Protein AF-A0A9U8E3Z4-F1 (afdb_monomer_lite)

Foldseek 3Di:
DVVVVVVVVVVVVVVVVVVVVPPFDPQDPPFGDDVRQAGAQAPPSPDPPARPDDGDQQFDDRRRQFGFLLSPPFKWKAAPVGDIDNDDDFFDFPRQFDWIKIFGPAFAFFFKKKWFFDDPDQFPQVFKDKAFAADPPDVPPNPQGLDDFDWFDQPPTNMTMTGGPPTTRGRMMIMHGDGGITTTGMGTGRFGFLLAQFDKDKPDDDPPPLADRNQQRHPQLVGKHKHFDDPDWIKMKGFGPFFFFFFKKKFKALDPDWAPKWKWFQAPVVSDGDDTFDWDDWDDDPSITITMTGDPDGGGGRMMMITTAPDPVRSMDMTSYMTTGHAADPQAAASRSPHFAAPQADVSHAYNNSQHSHGDPQFDDRRSPDGDPVVVDDDPPPPPVPDPDPPVVVVVVCVVVCVVVVVVVVVVVVVVVVVVVVVVVVVVVVVVVVVVVVVVVVVVVVVVVVPPPDDDDDDDDDDDDDDDDDDDDDDDDDDDDDDDDDDDDDDDDDDDDDDDDD

Secondary structure (DSSP, 8-state):
-HHHHHHHHHHHHHHHHHHHHS----PPTTEESGGG-EE--BSSTTS-SS-SS-BPTTEESTT--EEEGGGSTT-EEE-TT-PEEE--TTB--S--SS-EEEEEEEEEEEEEEEEEEE-SSPP-GGG-EEEEEE-TTS---TT----S-EEEEETTTTEEEEEEEEEEEEEEEEEE-SS--EEEEEEEEEEEETTTT-EEEESS--S-TT--GGGGGSS-TT--EEEE-SSS--EEEEEEEEEEEEEEEEEEES-S--EEEEEEEEETTTTEEEPPPEEEEEEEETTEEEEEEEEEEEEEEEEEEEEEESBTTTTEEEESEEEEEE-PPTTEESTTS-EEPPTTBGGG-B-TTS-BSSBPTTEESTTS-EE-GGGSSS-------------THHHHHHHHHHHHHHHHHHHHHHHHHHHHHHHHHHHHHHHHHHHHHHHHHHHHHHHHTSSSSS--------------------------------PPP-------------

Sequence (502 aa):
MLIACGISVSISLGILLAMDLVAGKDCHPPWYGRKCLQHCNCQNQASCPSCDYSCIPGYFTKDCQYSDVMQENSTTVRGPSGNYESYTQGLIRGMDTSPLEINFNHETFFTWMTLCFETNVPIEYASFSLNVSTSLKLNVDPDTNCGEVSKLFLNESHCVVLRCEPYLLVTKVFVYWQGKIQLRSLNVSGGANMALKQDVRLDVKSKDPNRNPSYVVDQDYGTTATSQHKTRLPVFHVILREAIWIQRIVLVTASKEVHNLSVQVFDDLSKATDADYSYLVATEHDNNFFHSFYVPSRKRSKKIKVTGVNNIKQRSLSFADILIYSDCLFPFYGPTCEDSCSIGCEDMTCYVTGECFSCMSGMTGKLCLEFDPSIDEGNEEEFVPENIPKTPFSDHAARKSESLFAGTDLFFAILFGAVILVILLMLAFYILINIAVARSESSFSRKSQITTSFTSTIKHNSVGSTRVSSGPYSTKRVSLASTVNGPQEGQTREPDKQSKAM

Structure (mmCIF, N/CA/C/O backbone):
data_AF-A0A9U8E3Z4-F1
#
_entry.id   AF-A0A9U8E3Z4-F1
#
loop_
_atom_site.group_PDB
_atom_site.id
_atom_site.type_symbol
_atom_site.label_atom_id
_atom_site.label_alt_id
_atom_site.label_comp_id
_atom_site.label_asym_id
_atom_site.label_entity_id
_atom_site.label_seq_id
_atom_site.pdbx_PDB_ins_code
_atom_site.Cartn_x
_atom_site.Cartn_y
_atom_site.Cartn_z
_atom_site.occupancy
_atom_site.B_iso_or_equiv
_atom_site.auth_seq_id
_atom_site.auth_comp_id
_atom_site.auth_asym_id
_atom_site.auth_atom_id
_atom_site.pdbx_PDB_model_num
ATOM 1 N N . MET A 1 1 ? -23.810 -50.390 -3.039 1.00 48.09 1 MET A N 1
ATOM 2 C CA . MET A 1 1 ? -23.046 -49.689 -4.098 1.00 48.09 1 MET A CA 1
ATOM 3 C C . MET A 1 1 ? -23.158 -48.160 -4.000 1.00 48.09 1 MET A C 1
ATOM 5 O O . MET A 1 1 ? -22.149 -47.503 -4.187 1.00 48.09 1 MET A O 1
ATOM 9 N N . LEU A 1 2 ? -24.304 -47.585 -3.598 1.00 42.59 2 LEU A N 1
ATOM 10 C CA . LEU A 1 2 ? -24.467 -46.131 -3.363 1.00 42.59 2 LEU A CA 1
ATOM 11 C C . LEU A 1 2 ? -23.641 -45.555 -2.187 1.00 42.59 2 LEU A C 1
ATOM 13 O O . LEU A 1 2 ? -23.163 -44.431 -2.275 1.00 42.59 2 LEU A O 1
ATOM 17 N N . ILE A 1 3 ? -23.385 -46.337 -1.133 1.00 46.88 3 ILE A N 1
ATOM 18 C CA . ILE A 1 3 ? -22.598 -45.892 0.040 1.00 46.88 3 ILE A CA 1
ATOM 19 C C . ILE A 1 3 ? -21.098 -45.733 -0.292 1.00 46.88 3 ILE A C 1
ATOM 21 O O . ILE A 1 3 ? -20.426 -44.867 0.257 1.00 46.88 3 ILE A O 1
ATOM 25 N N . ALA A 1 4 ? -20.577 -46.501 -1.255 1.00 44.38 4 ALA A N 1
ATOM 26 C CA . ALA A 1 4 ? -19.175 -46.408 -1.672 1.00 44.38 4 ALA A CA 1
ATOM 27 C C . ALA A 1 4 ? -18.883 -45.153 -2.523 1.00 44.38 4 ALA A C 1
ATOM 29 O O . ALA A 1 4 ? -17.766 -44.642 -2.490 1.00 44.38 4 ALA A O 1
ATOM 30 N N . CYS A 1 5 ? -19.883 -44.616 -3.236 1.00 48.19 5 CYS A N 1
ATOM 31 C CA . CYS A 1 5 ? -19.737 -43.368 -3.996 1.00 48.19 5 CYS A CA 1
ATOM 32 C C . CYS A 1 5 ? -19.697 -42.130 -3.087 1.00 48.19 5 CYS A C 1
ATOM 34 O O . CYS A 1 5 ? -18.917 -41.220 -3.352 1.00 48.19 5 CYS A O 1
ATOM 36 N N . GLY A 1 6 ? -20.483 -42.109 -2.003 1.00 45.38 6 GLY A N 1
ATOM 37 C CA . GLY A 1 6 ? -20.506 -40.980 -1.064 1.00 45.38 6 GLY A CA 1
ATOM 38 C C . GLY A 1 6 ? -19.181 -40.790 -0.320 1.00 45.38 6 GLY A C 1
ATOM 39 O O . GLY A 1 6 ? -18.693 -39.672 -0.200 1.00 45.38 6 GLY A O 1
ATOM 40 N N . ILE A 1 7 ? -18.543 -41.889 0.096 1.00 53.19 7 ILE A N 1
ATOM 41 C CA . ILE A 1 7 ? -17.267 -41.846 0.829 1.00 53.19 7 ILE A CA 1
ATOM 42 C C . ILE A 1 7 ? -16.120 -41.358 -0.074 1.00 53.19 7 ILE A C 1
ATOM 44 O O . ILE A 1 7 ? -15.258 -40.606 0.376 1.00 53.19 7 ILE A O 1
ATOM 48 N N . SER A 1 8 ? -16.126 -41.716 -1.363 1.00 51.44 8 SER A N 1
ATOM 49 C CA . SER A 1 8 ? -15.086 -41.269 -2.299 1.00 51.44 8 SER A CA 1
ATOM 50 C C . SER A 1 8 ? -15.133 -39.761 -2.558 1.00 51.44 8 SER A C 1
ATOM 52 O O . SER A 1 8 ? -14.077 -39.147 -2.672 1.00 51.44 8 SER A O 1
ATOM 54 N N . VAL A 1 9 ? -16.324 -39.155 -2.637 1.00 56.00 9 VAL A N 1
ATOM 55 C CA . VAL A 1 9 ? -16.459 -37.711 -2.904 1.00 56.00 9 VAL A CA 1
ATOM 56 C C . VAL A 1 9 ? -16.004 -36.888 -1.697 1.00 56.00 9 VAL A C 1
ATOM 58 O O . VAL A 1 9 ? -15.259 -35.924 -1.868 1.00 56.00 9 VAL A O 1
ATOM 61 N N . SER A 1 10 ? -16.357 -37.306 -0.477 1.00 56.22 10 SER A N 1
ATOM 62 C CA . SER A 1 10 ? -15.938 -36.611 0.747 1.00 56.22 10 SER A CA 1
ATOM 63 C C . SER A 1 10 ? -14.425 -36.682 0.982 1.00 56.22 10 SER A C 1
ATOM 65 O O . SER A 1 10 ? -13.825 -35.695 1.399 1.00 56.22 10 SER A O 1
ATOM 67 N N . ILE A 1 11 ? -13.781 -37.812 0.661 1.00 61.28 11 ILE A N 1
ATOM 68 C CA . ILE A 1 11 ? -12.319 -37.951 0.780 1.00 61.28 11 ILE A CA 1
ATOM 69 C C . ILE A 1 11 ? -11.602 -37.098 -0.275 1.00 61.28 11 ILE A C 1
ATOM 71 O O . ILE A 1 11 ? -10.614 -36.440 0.044 1.00 61.28 11 ILE A O 1
ATOM 75 N N . SER A 1 12 ? -12.098 -37.045 -1.517 1.00 55.25 12 SER A N 1
ATOM 76 C CA . SER A 1 12 ? -11.506 -36.189 -2.553 1.00 55.25 12 SER A CA 1
ATOM 77 C C . SER A 1 12 ? -11.641 -34.698 -2.231 1.00 55.25 12 SER A C 1
ATOM 79 O O . SER A 1 12 ? -10.687 -33.955 -2.445 1.00 55.25 12 SER A O 1
ATOM 81 N N . LEU A 1 13 ? -12.776 -34.268 -1.666 1.00 55.69 13 LEU A N 1
ATOM 82 C CA . LEU A 1 13 ? -12.984 -32.881 -1.239 1.00 55.69 13 LEU A CA 1
ATOM 83 C C . LEU A 1 13 ? -12.097 -32.517 -0.036 1.00 55.69 13 LEU A C 1
ATOM 85 O O . LEU A 1 13 ? -11.491 -31.450 -0.027 1.00 55.69 13 LEU A O 1
ATOM 89 N N . GLY A 1 14 ? -11.944 -33.432 0.928 1.00 55.78 14 GLY A N 1
ATOM 90 C CA . GLY A 1 14 ? -11.030 -33.260 2.060 1.00 55.78 14 GLY A CA 1
ATOM 91 C C . GLY A 1 14 ? -9.558 -33.168 1.642 1.00 55.78 14 GLY A C 1
ATOM 92 O O . GLY A 1 14 ? -8.824 -32.345 2.178 1.00 55.78 14 GLY A O 1
ATOM 93 N N . ILE A 1 15 ? -9.125 -33.950 0.644 1.00 55.22 15 ILE A N 1
ATOM 94 C CA . ILE A 1 15 ? -7.755 -33.882 0.106 1.00 55.22 15 ILE A CA 1
ATOM 95 C C . ILE A 1 15 ? -7.531 -32.585 -0.689 1.00 55.22 15 ILE A C 1
ATOM 97 O O . ILE A 1 15 ? -6.462 -31.992 -0.574 1.00 55.22 15 ILE A O 1
ATOM 101 N N . LEU A 1 16 ? -8.523 -32.109 -1.449 1.00 52.81 16 LEU A N 1
ATOM 102 C CA . LEU A 1 16 ? -8.440 -30.827 -2.163 1.00 52.81 16 LEU A CA 1
ATOM 103 C C . LEU A 1 16 ? -8.345 -29.634 -1.200 1.00 52.81 16 LEU A C 1
ATOM 105 O O . LEU A 1 16 ? -7.480 -28.782 -1.385 1.00 52.81 16 LEU A O 1
ATOM 109 N N . LEU A 1 17 ? -9.151 -29.617 -0.134 1.00 53.47 17 LEU A N 1
ATOM 110 C CA . LEU A 1 17 ? -9.084 -28.578 0.901 1.00 53.47 17 LEU A CA 1
ATOM 111 C C . LEU A 1 17 ? -7.776 -28.648 1.709 1.00 53.47 17 LEU A C 1
ATOM 113 O O . LEU A 1 17 ? -7.196 -27.616 2.041 1.00 53.47 17 LEU A O 1
ATOM 117 N N . ALA A 1 18 ? -7.259 -29.853 1.970 1.00 52.34 18 ALA A N 1
ATOM 118 C CA . ALA A 1 18 ? -5.977 -30.027 2.651 1.00 52.34 18 ALA A CA 1
ATOM 119 C C . ALA A 1 18 ? -4.773 -29.610 1.784 1.00 52.34 18 ALA A C 1
ATOM 121 O O . ALA A 1 18 ? -3.769 -29.145 2.320 1.00 52.34 18 ALA A O 1
ATOM 122 N N . MET A 1 19 ? -4.845 -29.738 0.454 1.00 51.19 19 MET A N 1
ATOM 123 C CA . MET A 1 19 ? -3.744 -29.343 -0.436 1.00 51.19 19 MET A CA 1
ATOM 124 C C . MET A 1 19 ? -3.587 -27.822 -0.576 1.00 51.19 19 MET A C 1
ATOM 126 O O . MET A 1 19 ? -2.456 -27.365 -0.744 1.00 51.19 19 MET A O 1
ATOM 130 N N . ASP A 1 20 ? -4.660 -27.038 -0.443 1.00 50.72 20 ASP A N 1
ATOM 131 C CA . ASP A 1 20 ? -4.555 -25.571 -0.407 1.00 50.72 20 ASP A CA 1
ATOM 132 C C . ASP A 1 20 ? -4.041 -25.048 0.947 1.00 50.72 20 ASP A C 1
ATOM 134 O O . ASP A 1 20 ? -3.311 -24.056 0.979 1.00 50.72 20 ASP A O 1
ATOM 138 N N . LEU A 1 21 ? -4.322 -25.749 2.054 1.00 50.09 21 LEU A N 1
ATOM 139 C CA . LEU A 1 21 ? -3.806 -25.390 3.384 1.00 50.09 21 LEU A CA 1
ATOM 140 C C . LEU A 1 21 ? -2.327 -25.760 3.602 1.00 50.09 21 LEU A C 1
ATOM 142 O O . LEU A 1 21 ? -1.647 -25.115 4.396 1.00 50.09 21 LEU A O 1
ATOM 146 N N . VAL A 1 22 ? -1.803 -26.770 2.897 1.00 45.50 22 VAL A N 1
ATOM 147 C CA . VAL A 1 22 ? -0.429 -27.283 3.096 1.00 45.50 22 VAL A CA 1
ATOM 148 C C . VAL A 1 22 ? 0.602 -26.638 2.147 1.00 45.50 22 VAL A C 1
ATOM 150 O O . VAL A 1 22 ? 1.801 -26.880 2.259 1.00 45.50 22 VAL A O 1
ATOM 153 N N . ALA A 1 23 ? 0.196 -25.739 1.245 1.00 45.94 23 ALA A N 1
ATOM 154 C CA . ALA A 1 23 ? 1.106 -25.095 0.289 1.00 45.94 23 ALA A CA 1
ATOM 155 C C . ALA A 1 23 ? 1.776 -23.801 0.802 1.00 45.94 23 ALA A C 1
ATOM 157 O O . ALA A 1 23 ? 2.109 -22.909 0.012 1.00 45.94 23 ALA A O 1
ATOM 158 N N . GLY A 1 24 ? 2.035 -23.703 2.107 1.00 52.56 24 GLY A N 1
ATOM 159 C CA . GLY A 1 24 ? 3.038 -22.784 2.642 1.00 52.56 24 GLY A CA 1
ATOM 160 C C . GLY A 1 24 ? 4.431 -23.282 2.262 1.00 52.56 24 GLY A C 1
ATOM 161 O O . GLY A 1 24 ? 5.097 -23.918 3.067 1.00 52.56 24 GLY A O 1
ATOM 162 N N . LYS A 1 25 ? 4.861 -23.061 1.012 1.00 57.81 25 LYS A N 1
ATOM 163 C CA . LYS A 1 25 ? 6.276 -23.235 0.645 1.00 57.81 25 LYS A CA 1
ATOM 164 C C . LYS A 1 25 ? 7.124 -22.434 1.630 1.00 57.81 25 LYS A C 1
ATOM 166 O O . LYS A 1 25 ? 6.788 -21.276 1.865 1.00 57.81 25 LYS A O 1
ATOM 171 N N . ASP A 1 26 ? 8.211 -23.026 2.125 1.00 82.19 26 ASP A N 1
ATOM 172 C CA . ASP A 1 26 ? 9.231 -22.341 2.923 1.00 82.19 26 ASP A CA 1
ATOM 173 C C . ASP A 1 26 ? 9.707 -21.092 2.169 1.00 82.19 26 ASP A C 1
ATOM 175 O O . ASP A 1 26 ? 10.534 -21.156 1.252 1.00 82.19 26 ASP A O 1
ATOM 179 N N . CYS A 1 27 ? 9.122 -19.944 2.494 1.00 87.19 27 CYS A N 1
ATOM 180 C CA . CYS A 1 27 ? 9.584 -18.671 1.988 1.00 87.19 27 CYS A CA 1
ATOM 181 C C . CYS A 1 27 ? 10.927 -18.388 2.653 1.00 87.19 27 CYS A C 1
ATOM 183 O O . CYS A 1 27 ? 11.075 -18.530 3.865 1.00 87.19 27 CYS A O 1
ATOM 185 N N . HIS A 1 28 ? 11.929 -18.023 1.857 1.00 88.19 28 HIS A N 1
ATOM 186 C CA . HIS A 1 28 ? 13.199 -17.607 2.432 1.00 88.19 28 HIS A CA 1
ATOM 187 C C . HIS A 1 28 ? 12.968 -16.307 3.214 1.00 88.19 28 HIS A C 1
ATOM 189 O O . HIS A 1 28 ? 12.409 -15.382 2.624 1.00 88.19 28 HIS A O 1
ATOM 195 N N . PRO A 1 29 ? 13.371 -16.195 4.492 1.00 86.56 29 PRO A N 1
ATOM 196 C CA . PRO A 1 29 ? 13.314 -14.922 5.202 1.00 86.56 29 PRO A CA 1
ATOM 197 C C . PRO A 1 29 ? 14.005 -13.817 4.386 1.00 86.56 29 PRO A C 1
ATOM 199 O O . PRO A 1 29 ? 15.000 -14.102 3.714 1.00 86.56 29 PRO A O 1
ATOM 202 N N . PRO A 1 30 ? 13.494 -12.576 4.385 1.00 89.75 30 PRO A N 1
ATOM 203 C CA . PRO A 1 30 ? 12.369 -12.038 5.171 1.00 89.75 30 PRO A CA 1
ATOM 204 C C . PRO A 1 30 ? 10.964 -12.259 4.558 1.00 89.75 30 PRO A C 1
ATOM 206 O O . PRO A 1 30 ? 10.001 -11.605 4.955 1.00 89.75 30 PRO A O 1
ATOM 209 N N . TRP A 1 31 ? 10.813 -13.141 3.571 1.00 90.19 31 TRP A N 1
ATOM 210 C CA . TRP A 1 31 ? 9.547 -13.349 2.862 1.00 90.19 31 TRP A CA 1
ATOM 211 C C . TRP A 1 31 ? 8.617 -14.309 3.599 1.00 90.19 31 TRP A C 1
ATOM 213 O O . TRP A 1 31 ? 9.073 -15.288 4.186 1.00 90.19 31 TRP A O 1
ATOM 223 N N . TYR A 1 32 ? 7.307 -14.083 3.506 1.00 89.12 32 TYR A N 1
ATOM 224 C CA . TYR A 1 32 ? 6.302 -14.989 4.065 1.00 89.12 32 TYR A CA 1
ATOM 225 C C . TYR A 1 32 ? 4.956 -14.893 3.328 1.00 89.12 32 TYR A C 1
ATOM 227 O O . TYR A 1 32 ? 4.822 -14.214 2.303 1.00 89.12 32 TYR A O 1
ATOM 235 N N . GLY A 1 33 ? 3.963 -15.633 3.825 1.00 84.88 33 GLY A N 1
ATOM 236 C CA . GLY A 1 33 ? 2.603 -15.618 3.299 1.00 84.88 33 GLY A CA 1
ATOM 237 C C . GLY A 1 33 ? 2.403 -16.460 2.042 1.00 84.88 33 GLY A C 1
ATOM 238 O O . GLY A 1 33 ? 3.307 -17.132 1.532 1.00 84.88 33 GLY A O 1
ATOM 239 N N . ARG A 1 34 ? 1.179 -16.423 1.510 1.00 82.50 34 ARG A N 1
ATOM 240 C CA . ARG A 1 34 ? 0.797 -17.206 0.330 1.00 82.50 34 ARG A CA 1
ATOM 241 C C . ARG A 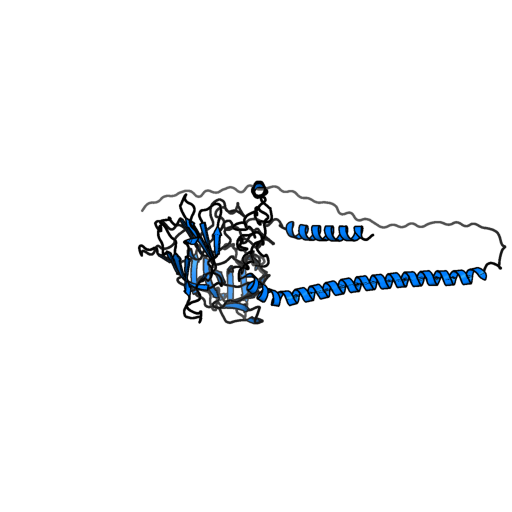1 34 ? 1.666 -16.809 -0.864 1.00 82.50 34 ARG A C 1
ATOM 243 O O . ARG A 1 34 ? 1.668 -15.661 -1.303 1.00 82.50 34 ARG A O 1
ATOM 250 N N . LYS A 1 35 ? 2.396 -17.784 -1.417 1.00 86.75 35 LYS A N 1
ATOM 251 C CA . LYS A 1 35 ? 3.307 -17.603 -2.565 1.00 86.75 35 LYS A CA 1
ATOM 252 C C . LYS A 1 35 ? 4.429 -16.566 -2.313 1.00 86.75 35 LYS A C 1
ATOM 254 O O . LYS A 1 35 ? 4.940 -16.022 -3.292 1.00 86.75 35 LYS A O 1
ATOM 259 N N . CYS A 1 36 ? 4.808 -16.325 -1.053 1.00 89.31 36 CYS A N 1
ATOM 260 C CA . CYS A 1 36 ? 5.884 -15.409 -0.645 1.00 89.31 36 CYS A CA 1
ATOM 261 C C . CYS A 1 36 ? 5.694 -13.962 -1.131 1.00 89.31 36 CYS A C 1
ATOM 263 O O . CYS A 1 36 ? 6.647 -13.317 -1.564 1.00 89.31 36 CYS A O 1
ATOM 265 N N . LEU A 1 37 ? 4.445 -13.487 -1.127 1.00 90.69 37 LEU A N 1
ATOM 266 C CA . LEU A 1 37 ? 4.063 -12.147 -1.588 1.00 90.69 37 LEU A CA 1
ATOM 267 C C . LEU A 1 37 ? 4.064 -11.092 -0.468 1.00 90.69 37 LEU A C 1
ATOM 269 O O . LEU A 1 37 ? 3.639 -9.968 -0.705 1.00 90.69 37 LEU A O 1
ATOM 273 N N . GLN A 1 38 ? 4.499 -11.447 0.742 1.00 90.69 38 GLN A N 1
ATOM 274 C CA . GLN A 1 38 ? 4.609 -10.534 1.881 1.00 90.69 38 GLN A CA 1
ATOM 275 C C . GLN A 1 38 ? 6.070 -10.426 2.317 1.00 90.69 38 GLN A C 1
ATOM 277 O O . GLN A 1 38 ? 6.825 -11.400 2.218 1.00 90.69 38 GLN A O 1
ATOM 282 N N . HIS A 1 39 ? 6.461 -9.243 2.789 1.00 90.94 39 HIS A N 1
ATOM 283 C CA . HIS A 1 39 ? 7.840 -8.920 3.152 1.00 90.94 39 HIS A CA 1
ATOM 284 C C . HIS A 1 39 ? 7.920 -8.414 4.589 1.00 90.94 39 HIS A C 1
ATOM 286 O O . HIS A 1 39 ? 7.236 -7.462 4.951 1.00 90.94 39 HIS A O 1
ATOM 292 N N . CYS A 1 40 ? 8.752 -9.034 5.419 1.00 89.94 40 CYS A N 1
ATOM 293 C CA . CYS A 1 40 ? 8.898 -8.668 6.822 1.00 89.94 40 CYS A CA 1
ATOM 294 C C . CYS A 1 40 ? 9.559 -7.290 6.989 1.00 89.94 40 CYS A C 1
ATOM 296 O O . CYS A 1 40 ? 10.746 -7.133 6.710 1.00 89.94 40 CYS A O 1
ATOM 298 N N . ASN A 1 41 ? 8.815 -6.308 7.508 1.00 91.75 41 ASN A N 1
ATOM 299 C CA . ASN A 1 41 ? 9.327 -4.962 7.800 1.00 91.75 41 ASN A CA 1
ATOM 300 C C . ASN A 1 41 ? 9.463 -4.710 9.315 1.00 91.75 41 ASN A C 1
ATOM 302 O O . ASN A 1 41 ? 9.277 -3.586 9.784 1.00 91.75 41 ASN A O 1
ATOM 306 N N . CYS A 1 42 ? 9.761 -5.750 10.101 1.00 90.88 42 CYS A N 1
ATOM 307 C CA . CYS A 1 42 ? 10.121 -5.585 11.510 1.00 90.88 42 CYS A CA 1
ATOM 308 C C . CYS A 1 42 ? 11.529 -4.976 11.634 1.00 90.88 42 CYS A C 1
ATOM 310 O O . CYS A 1 42 ? 12.402 -5.258 10.812 1.00 90.88 42 CYS A O 1
ATOM 312 N N . GLN A 1 43 ? 11.803 -4.237 12.714 1.00 88.81 43 GLN A N 1
ATOM 313 C CA . GLN A 1 43 ? 13.169 -3.770 13.013 1.00 88.81 43 GLN A CA 1
ATOM 314 C C . GLN A 1 43 ? 14.161 -4.928 13.202 1.00 88.81 43 GLN A C 1
ATOM 316 O O . GLN A 1 43 ? 15.320 -4.830 12.807 1.00 88.81 43 GLN A O 1
ATOM 321 N N . ASN A 1 44 ? 13.697 -6.042 13.774 1.00 81.19 44 ASN A N 1
ATOM 322 C CA . ASN A 1 44 ? 14.444 -7.288 13.877 1.00 81.19 44 ASN A CA 1
ATOM 323 C C . ASN A 1 44 ? 13.841 -8.293 12.885 1.00 81.19 44 ASN A C 1
ATOM 325 O O . ASN A 1 44 ? 12.902 -9.007 13.221 1.00 81.19 44 ASN A O 1
ATOM 329 N N . GLN A 1 45 ? 14.343 -8.315 11.645 1.00 71.31 45 GLN A N 1
ATOM 330 C CA . GLN A 1 45 ? 13.807 -9.098 10.511 1.00 71.31 45 GLN A CA 1
ATOM 331 C C . GLN A 1 45 ? 13.708 -10.626 10.746 1.00 71.31 45 GLN A C 1
ATOM 333 O O . GLN A 1 45 ? 13.261 -11.360 9.868 1.00 71.31 45 GLN A O 1
ATOM 338 N N . ALA A 1 46 ? 14.127 -11.122 11.913 1.00 72.12 46 ALA A N 1
ATOM 339 C CA . ALA A 1 46 ? 14.060 -12.526 12.299 1.00 72.12 46 ALA A CA 1
ATOM 340 C C . ALA A 1 46 ? 12.671 -12.996 12.785 1.00 72.12 46 ALA A C 1
ATOM 342 O O . ALA A 1 46 ? 12.439 -14.202 12.816 1.00 72.12 46 ALA A O 1
ATOM 343 N N . SER A 1 47 ? 11.758 -12.094 13.172 1.00 64.50 47 SER A N 1
ATOM 344 C CA . SER A 1 47 ? 10.490 -12.451 13.835 1.00 64.50 47 SER A CA 1
ATOM 345 C C . SER A 1 47 ? 9.255 -12.048 13.018 1.00 64.50 47 SER A C 1
ATOM 347 O O . SER A 1 47 ? 8.545 -11.118 13.379 1.00 64.50 47 SER A O 1
ATOM 349 N N . CYS A 1 48 ? 8.989 -12.741 11.909 1.00 74.38 48 CYS A N 1
ATOM 350 C CA . CYS A 1 48 ? 7.706 -12.663 11.199 1.00 74.38 48 CYS A CA 1
ATOM 351 C C . CYS A 1 48 ? 6.972 -14.016 11.265 1.00 74.38 48 CYS A C 1
ATOM 353 O O . CYS A 1 48 ? 7.639 -15.053 11.267 1.00 74.38 48 CYS A O 1
ATOM 355 N N . PRO A 1 49 ? 5.621 -14.051 11.315 1.00 68.31 49 PRO A N 1
ATOM 356 C CA . PRO A 1 49 ? 4.685 -12.958 11.012 1.00 68.31 49 PRO A CA 1
ATOM 357 C C . PRO A 1 49 ? 4.485 -11.913 12.122 1.00 68.31 49 PRO A C 1
ATOM 359 O O . PRO A 1 49 ? 4.198 -10.778 11.794 1.00 68.31 49 PRO A O 1
ATOM 362 N N . SER A 1 50 ? 4.701 -12.229 13.402 1.00 77.31 50 SER A N 1
ATOM 363 C CA . SER A 1 50 ? 4.458 -11.277 14.502 1.00 77.31 50 SER A CA 1
ATOM 364 C C . SER A 1 50 ? 5.726 -10.518 14.898 1.00 77.31 50 SER A C 1
ATOM 366 O O . SER A 1 50 ? 6.642 -11.115 15.460 1.00 77.31 50 SER A O 1
ATOM 368 N N . CYS A 1 51 ? 5.770 -9.208 14.650 1.00 80.44 51 CYS A N 1
ATOM 369 C CA . CYS A 1 51 ? 6.893 -8.364 15.049 1.00 80.44 51 CYS A CA 1
ATOM 370 C C . CYS A 1 51 ? 6.850 -8.046 16.554 1.00 80.44 51 CYS A C 1
ATOM 372 O O . CYS A 1 51 ? 6.162 -7.118 16.974 1.00 80.44 51 CYS A O 1
ATOM 374 N N . ASP A 1 52 ? 7.648 -8.751 17.360 1.00 73.00 52 ASP A N 1
ATOM 375 C CA . ASP A 1 52 ? 7.686 -8.568 18.825 1.00 73.00 52 ASP A CA 1
ATOM 376 C C . ASP A 1 52 ? 8.168 -7.170 19.280 1.00 73.00 52 ASP A C 1
ATOM 378 O O . ASP A 1 52 ? 7.853 -6.735 20.387 1.00 73.00 52 ASP A O 1
ATOM 382 N N . TYR A 1 53 ? 8.942 -6.452 18.451 1.00 63.69 53 TYR A N 1
ATOM 383 C CA . TYR A 1 53 ? 9.738 -5.297 18.907 1.00 63.69 53 TYR A CA 1
ATOM 384 C C . TYR A 1 53 ? 9.468 -3.949 18.222 1.00 63.69 53 TYR A C 1
ATOM 386 O O . TYR A 1 53 ? 10.013 -2.960 18.706 1.00 63.69 53 TYR A O 1
ATOM 394 N N . SER A 1 54 ? 8.632 -3.886 17.172 1.00 86.12 54 SER A N 1
ATOM 395 C CA . SER A 1 54 ? 8.229 -2.712 16.347 1.00 86.12 54 SER A CA 1
ATOM 396 C C . SER A 1 54 ? 8.591 -2.821 14.858 1.00 86.12 54 SER A C 1
ATOM 398 O O . SER A 1 54 ? 9.487 -3.568 14.449 1.00 86.12 54 SER A O 1
ATOM 400 N N . CYS A 1 55 ? 7.866 -2.055 14.042 1.00 89.62 55 CYS A N 1
ATOM 401 C CA . CYS A 1 55 ? 8.102 -1.907 12.611 1.00 89.62 55 CYS A CA 1
ATOM 402 C C . CYS A 1 55 ? 9.257 -0.951 12.311 1.00 89.62 55 CYS A C 1
ATOM 404 O O . CYS A 1 55 ? 9.552 -0.034 13.087 1.00 89.62 55 CYS A O 1
ATOM 406 N N . ILE A 1 56 ? 9.899 -1.139 11.156 1.00 90.81 56 ILE A N 1
ATOM 407 C CA . ILE A 1 56 ? 10.768 -0.102 10.598 1.00 90.81 56 ILE A CA 1
ATOM 408 C C . ILE A 1 56 ? 9.938 1.173 10.343 1.00 90.81 56 ILE A C 1
ATOM 410 O O . ILE A 1 56 ? 8.740 1.071 10.048 1.00 90.81 56 ILE A O 1
ATOM 414 N N . PRO A 1 57 ? 10.538 2.372 10.452 1.00 88.94 57 PRO A N 1
ATOM 415 C CA . PRO A 1 57 ? 9.833 3.622 10.188 1.00 88.94 57 PRO A CA 1
ATOM 416 C C . PRO A 1 57 ? 9.111 3.606 8.834 1.00 88.94 57 PRO A C 1
ATOM 418 O O . PRO A 1 57 ? 9.665 3.168 7.829 1.00 88.94 57 PRO A O 1
ATOM 421 N N . GLY A 1 58 ? 7.865 4.080 8.821 1.00 88.94 58 GLY A N 1
ATOM 422 C CA . GLY A 1 58 ? 7.020 4.098 7.624 1.00 88.94 58 GLY A CA 1
ATOM 423 C C . GLY A 1 58 ? 6.150 2.860 7.430 1.00 88.94 58 GLY A C 1
ATOM 424 O O . GLY A 1 58 ? 5.395 2.831 6.463 1.00 88.94 58 GLY A O 1
ATOM 425 N N . TYR A 1 59 ? 6.212 1.876 8.333 1.00 91.81 59 TYR A N 1
ATOM 426 C CA . TYR A 1 59 ? 5.326 0.713 8.334 1.00 91.81 59 TYR A CA 1
ATOM 427 C C . TYR A 1 59 ? 4.656 0.520 9.694 1.00 91.81 59 TYR A C 1
ATOM 429 O O . TYR A 1 59 ? 5.200 0.912 10.727 1.00 91.81 59 TYR A O 1
ATOM 437 N N . PHE A 1 60 ? 3.479 -0.102 9.703 1.00 90.75 60 PHE A N 1
ATOM 438 C CA . PHE A 1 60 ? 2.746 -0.425 10.929 1.00 9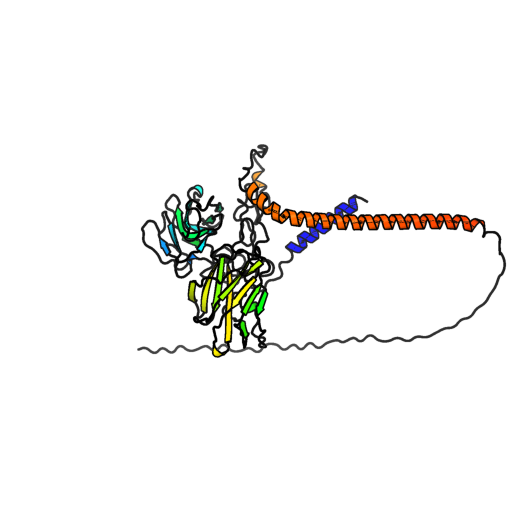0.75 60 PHE A CA 1
ATOM 439 C C . PHE A 1 60 ? 1.918 -1.709 10.774 1.00 90.75 60 PHE A C 1
ATOM 441 O O . PHE A 1 60 ? 1.916 -2.315 9.699 1.00 90.75 60 PHE A O 1
ATOM 448 N N . THR A 1 61 ? 1.205 -2.091 11.846 1.00 85.19 61 THR A N 1
ATOM 449 C CA . THR A 1 61 ? 0.521 -3.382 12.117 1.00 85.19 61 THR A CA 1
ATOM 450 C C . THR A 1 61 ? 1.413 -4.467 12.716 1.00 85.19 61 THR A C 1
ATOM 452 O O . THR A 1 61 ? 2.634 -4.350 12.694 1.00 85.19 61 THR A O 1
ATOM 455 N N . LYS A 1 62 ? 0.785 -5.529 13.244 1.00 82.88 62 LYS A N 1
ATOM 456 C CA . LYS A 1 62 ? 1.441 -6.708 13.840 1.00 82.88 62 LYS A CA 1
ATOM 457 C C . LYS A 1 62 ? 2.523 -7.309 12.937 1.00 82.88 62 LYS A C 1
ATOM 459 O O . LYS A 1 62 ? 3.574 -7.700 13.436 1.00 82.88 62 LYS A O 1
ATOM 464 N N . ASP A 1 63 ? 2.289 -7.287 11.624 1.00 84.94 63 ASP A N 1
ATOM 465 C CA . ASP A 1 63 ? 3.187 -7.883 10.633 1.00 84.94 63 ASP A CA 1
ATOM 466 C C . ASP A 1 63 ? 3.928 -6.829 9.776 1.00 84.94 63 ASP A C 1
ATOM 468 O O . ASP A 1 63 ? 4.596 -7.164 8.795 1.00 84.94 63 ASP A O 1
ATOM 472 N N . CYS A 1 64 ? 3.792 -5.536 10.098 1.00 90.50 64 CYS A N 1
ATOM 473 C CA . CYS A 1 64 ? 4.442 -4.413 9.406 1.00 90.50 64 CYS A CA 1
ATOM 474 C C . CYS A 1 64 ? 4.231 -4.375 7.876 1.00 90.50 64 CYS A C 1
ATOM 476 O O . CYS A 1 64 ? 5.143 -4.046 7.117 1.00 90.50 64 CYS A O 1
ATOM 478 N N . GLN A 1 65 ? 3.042 -4.742 7.387 1.00 91.12 65 GLN A N 1
ATOM 479 C CA . GLN A 1 65 ? 2.766 -4.796 5.938 1.00 91.12 65 GLN A CA 1
ATOM 480 C C . GLN A 1 65 ? 2.243 -3.493 5.342 1.00 91.12 65 GLN A C 1
ATOM 482 O O . GLN A 1 65 ? 2.363 -3.284 4.134 1.00 91.12 65 GLN A O 1
ATOM 487 N N . TYR A 1 66 ? 1.652 -2.633 6.165 1.00 92.62 66 TYR A N 1
ATOM 488 C CA . TYR A 1 66 ? 1.008 -1.415 5.696 1.00 92.62 66 TYR A CA 1
ATOM 489 C C . TYR A 1 66 ? 1.965 -0.246 5.808 1.00 92.62 66 TYR A C 1
ATOM 491 O O . TYR A 1 66 ? 2.588 -0.058 6.853 1.00 92.62 66 TYR A O 1
ATOM 499 N N . SER A 1 67 ? 2.059 0.534 4.735 1.00 94.12 67 SER A N 1
ATOM 500 C CA . SER A 1 67 ? 2.765 1.808 4.759 1.00 94.12 67 SER A CA 1
ATOM 501 C C . SER A 1 67 ? 1.988 2.804 5.616 1.00 94.12 67 SER A C 1
ATOM 503 O O . SER A 1 67 ? 0.765 2.867 5.531 1.00 94.12 67 SER A O 1
ATOM 505 N N . ASP A 1 68 ? 2.693 3.571 6.440 1.00 93.81 68 ASP A N 1
ATOM 506 C CA . ASP A 1 68 ? 2.122 4.610 7.291 1.00 93.81 68 ASP A CA 1
ATOM 507 C C . ASP A 1 68 ? 2.286 5.992 6.649 1.00 93.81 68 ASP A C 1
ATOM 509 O O . ASP A 1 68 ? 3.387 6.551 6.628 1.00 93.81 68 ASP A O 1
ATOM 513 N N . VAL A 1 69 ? 1.181 6.574 6.174 1.00 92.06 69 VAL A N 1
ATOM 514 C CA . VAL A 1 69 ? 1.180 7.905 5.532 1.00 92.06 69 VAL A CA 1
ATOM 515 C C . VAL A 1 69 ? 1.562 9.014 6.516 1.00 92.06 69 VAL A C 1
ATOM 517 O O . VAL A 1 69 ? 1.979 10.104 6.119 1.00 92.06 69 VAL A O 1
ATOM 520 N N . MET A 1 70 ? 1.476 8.750 7.822 1.00 90.81 70 MET A N 1
ATOM 521 C CA . MET A 1 70 ? 1.900 9.711 8.836 1.00 90.81 70 MET A CA 1
ATOM 522 C C . MET A 1 70 ? 3.407 9.982 8.800 1.00 90.81 70 MET A C 1
ATOM 524 O O . MET A 1 70 ? 3.828 11.080 9.150 1.00 90.81 70 MET A O 1
ATOM 528 N N . GLN A 1 71 ? 4.216 9.013 8.361 1.00 87.25 71 GLN A N 1
ATOM 529 C CA . GLN A 1 71 ? 5.681 9.130 8.296 1.00 87.25 71 GLN A CA 1
ATOM 530 C C . GLN A 1 71 ? 6.175 9.796 7.008 1.00 87.25 71 GLN A C 1
ATOM 532 O O . GLN A 1 71 ? 7.375 10.000 6.827 1.00 87.25 71 GLN A O 1
ATOM 537 N N . GLU A 1 72 ? 5.276 10.132 6.087 1.00 79.88 72 GLU A N 1
ATOM 538 C CA . GLU A 1 72 ? 5.656 10.860 4.887 1.00 79.88 72 GLU A CA 1
ATOM 539 C C . GLU A 1 72 ? 5.957 12.315 5.236 1.00 79.88 72 GLU A C 1
ATOM 541 O O . GLU A 1 72 ? 5.205 12.952 5.973 1.00 79.88 72 GLU A O 1
ATOM 546 N N . ASN A 1 73 ? 7.078 12.825 4.704 1.00 63.84 73 ASN A N 1
ATOM 547 C CA . ASN A 1 73 ? 7.638 14.160 4.953 1.00 63.84 73 ASN A CA 1
ATOM 548 C C . ASN A 1 73 ? 6.651 15.264 4.560 1.00 63.84 73 ASN A C 1
ATOM 550 O O . ASN A 1 73 ? 6.754 15.837 3.476 1.00 63.84 73 ASN A O 1
ATOM 554 N N . SER A 1 74 ? 5.621 15.489 5.368 1.00 73.44 74 SER A N 1
ATOM 555 C CA . SER A 1 74 ? 4.557 16.444 5.084 1.00 73.44 74 SER A CA 1
ATOM 556 C C . SER A 1 74 ? 3.379 16.387 6.047 1.00 73.44 74 SER A C 1
ATOM 558 O O . SER A 1 74 ? 2.752 17.421 6.259 1.00 73.44 74 SER A O 1
ATOM 560 N N . THR A 1 75 ? 3.028 15.217 6.578 1.00 86.88 75 THR A N 1
ATOM 561 C CA . THR A 1 75 ? 1.794 15.093 7.358 1.00 86.88 75 THR A CA 1
ATOM 562 C C . THR A 1 75 ? 1.949 15.795 8.704 1.00 86.88 75 THR A C 1
ATOM 564 O O . THR A 1 75 ? 2.929 15.602 9.423 1.00 86.88 75 THR A O 1
ATOM 567 N N . THR A 1 76 ? 0.979 16.640 9.049 1.00 90.50 76 THR A N 1
ATOM 568 C CA . THR A 1 76 ? 0.976 17.365 10.325 1.00 90.50 76 THR A CA 1
ATOM 569 C C . THR A 1 76 ? -0.214 16.948 11.165 1.00 90.50 76 THR A C 1
ATOM 571 O O . THR A 1 76 ? -1.289 16.649 10.642 1.00 90.50 76 THR A O 1
ATOM 574 N N . VAL A 1 77 ? -0.010 16.930 12.479 1.00 90.69 77 VAL A N 1
ATOM 575 C CA . VAL A 1 77 ? -1.051 16.595 13.446 1.00 90.69 77 VAL A CA 1
ATOM 576 C C . VAL A 1 77 ? -1.234 17.768 14.389 1.00 90.69 77 VAL A C 1
ATOM 578 O O . VAL A 1 77 ? -0.262 18.371 14.851 1.00 90.69 77 VAL A O 1
ATOM 581 N N . ARG A 1 78 ? -2.491 18.093 14.673 1.00 91.19 78 ARG A N 1
ATOM 582 C CA . ARG A 1 78 ? -2.879 19.177 15.563 1.00 91.19 78 ARG A CA 1
ATOM 583 C C . ARG A 1 78 ? -3.897 18.675 16.576 1.00 91.19 78 ARG A C 1
ATOM 585 O O . ARG A 1 78 ? -4.935 18.132 16.209 1.00 91.19 78 ARG A O 1
ATOM 592 N N . GLY A 1 79 ? -3.593 18.887 17.851 1.00 87.62 79 GLY A N 1
ATOM 593 C CA . GLY A 1 79 ? -4.544 18.676 18.940 1.00 87.62 79 GLY A CA 1
ATOM 594 C C . GLY A 1 79 ? -5.367 19.935 19.258 1.00 87.62 79 GLY A C 1
ATOM 595 O O . GLY A 1 79 ? -5.150 20.997 18.662 1.00 87.62 79 GLY A O 1
ATOM 596 N N . PRO A 1 80 ? -6.254 19.874 20.264 1.00 83.81 80 PRO A N 1
ATOM 597 C CA . PRO A 1 80 ? -7.129 20.991 20.644 1.00 83.81 80 PRO A CA 1
ATOM 598 C C . PRO A 1 80 ? -6.379 22.241 21.115 1.00 83.81 80 PRO A C 1
ATOM 600 O O . PRO A 1 80 ? -6.859 23.359 20.942 1.00 83.81 80 PRO A O 1
ATOM 603 N N . SER A 1 81 ? -5.179 22.067 21.679 1.00 81.94 81 SER A N 1
ATOM 604 C CA . SER A 1 81 ? -4.293 23.161 22.107 1.00 81.94 81 SER A CA 1
ATOM 605 C C . SER A 1 81 ? -3.727 23.979 20.940 1.00 81.94 81 SER A C 1
ATOM 607 O O . SER A 1 81 ? -3.166 25.052 21.150 1.00 81.94 81 SER A O 1
ATOM 609 N N . GLY A 1 82 ? -3.900 23.506 19.704 1.00 74.25 82 GLY A N 1
ATOM 610 C CA . GLY A 1 82 ? -3.678 24.280 18.495 1.00 74.25 82 GLY A CA 1
ATOM 611 C C . GLY A 1 82 ? -2.248 24.279 17.956 1.00 74.25 82 GLY A C 1
ATOM 612 O O . GLY A 1 82 ? -2.062 24.794 16.851 1.00 74.25 82 GLY A O 1
ATOM 613 N N . ASN A 1 83 ? -1.279 23.688 18.658 1.00 73.62 83 ASN A N 1
ATOM 614 C CA . ASN A 1 83 ? 0.093 23.556 18.170 1.00 73.62 83 ASN A CA 1
ATOM 615 C C . ASN A 1 83 ? 0.207 22.362 17.216 1.00 73.62 83 ASN A C 1
ATOM 617 O O . ASN A 1 83 ? -0.247 21.262 17.532 1.00 73.62 83 ASN A O 1
ATOM 621 N N . TYR A 1 84 ? 0.800 22.600 16.045 1.00 62.16 84 TYR A N 1
ATOM 622 C CA . TYR A 1 84 ? 1.177 21.535 15.124 1.00 62.16 84 TYR A CA 1
ATOM 623 C C . TYR A 1 84 ? 2.499 20.940 15.587 1.00 62.16 84 TYR A C 1
ATOM 625 O O . TYR A 1 84 ? 3.492 21.661 15.704 1.00 62.16 84 TYR A O 1
ATOM 633 N N . GLU A 1 85 ? 2.521 19.633 15.805 1.00 67.44 85 GLU A N 1
ATOM 634 C CA . GLU A 1 85 ? 3.769 18.902 15.977 1.00 67.44 85 GLU A CA 1
ATOM 635 C C . GLU A 1 85 ? 4.099 18.187 14.666 1.00 67.44 85 GLU A C 1
ATOM 637 O O . GLU A 1 85 ? 3.230 17.590 14.021 1.00 67.44 85 GLU A O 1
ATOM 642 N N . SER A 1 86 ? 5.361 18.290 14.237 1.00 62.62 86 SER A N 1
ATOM 643 C CA . SER A 1 86 ? 5.863 17.443 13.157 1.00 62.62 86 SER A CA 1
ATOM 644 C C . SER A 1 86 ? 5.830 16.017 13.674 1.00 62.62 86 SER A C 1
ATOM 646 O O . SER A 1 86 ? 6.541 15.698 14.626 1.00 62.62 86 SER A O 1
ATOM 648 N N . TYR A 1 87 ? 5.014 15.172 13.054 1.00 65.44 87 TYR A N 1
ATOM 649 C CA . TYR A 1 87 ? 4.945 13.770 13.417 1.00 65.44 87 TYR A CA 1
ATOM 650 C C . TYR A 1 87 ? 6.282 13.117 13.052 1.00 65.44 87 TYR A C 1
ATOM 652 O O . TYR A 1 87 ? 6.602 12.927 11.882 1.00 65.44 87 TYR A O 1
ATOM 660 N N . THR A 1 88 ? 7.112 12.843 14.055 1.00 59.81 88 THR A N 1
ATOM 661 C CA . THR A 1 88 ? 8.355 12.095 13.890 1.00 59.81 88 THR A CA 1
ATOM 662 C C . THR A 1 88 ? 8.271 10.852 14.769 1.00 59.81 88 THR A C 1
ATOM 664 O O . THR A 1 88 ? 8.095 10.938 15.978 1.00 59.81 88 THR A O 1
ATOM 667 N N . GLN A 1 89 ? 8.382 9.671 14.153 1.00 61.25 89 GLN A N 1
ATOM 668 C CA . GLN A 1 89 ? 8.543 8.382 14.848 1.00 61.25 89 GLN A CA 1
ATOM 669 C C . GLN A 1 89 ? 7.331 7.804 15.601 1.00 61.25 89 GLN A C 1
ATOM 671 O O . GLN A 1 89 ? 7.514 7.040 16.546 1.00 61.25 89 GLN A O 1
ATOM 676 N N . GLY A 1 90 ? 6.089 8.066 15.191 1.00 62.41 90 GLY A N 1
ATOM 677 C CA . GLY A 1 90 ? 4.987 7.230 15.695 1.00 62.41 90 GLY A CA 1
ATOM 678 C C . GLY A 1 90 ? 4.397 7.635 17.040 1.00 62.41 90 GLY A C 1
ATOM 679 O O . GLY A 1 90 ? 3.310 7.178 17.383 1.00 62.41 90 GLY A O 1
ATOM 680 N N . LEU A 1 91 ? 5.099 8.479 17.796 1.00 68.44 91 LEU A N 1
ATOM 681 C CA . LEU A 1 91 ? 4.734 8.867 19.151 1.00 68.44 91 LEU A CA 1
ATOM 682 C C . LEU A 1 91 ? 4.189 10.286 19.172 1.00 68.44 91 LEU A C 1
ATOM 684 O O . LEU A 1 91 ? 4.892 11.247 18.873 1.00 68.44 91 LEU A O 1
ATOM 688 N N . ILE A 1 92 ? 2.942 10.400 19.603 1.00 73.06 92 ILE A N 1
ATOM 689 C CA . ILE A 1 92 ? 2.308 11.677 19.897 1.00 73.06 92 ILE A CA 1
ATOM 690 C C . ILE A 1 92 ? 2.314 11.805 21.416 1.00 73.06 92 ILE A C 1
ATOM 692 O O . ILE A 1 92 ? 1.755 10.960 22.103 1.00 73.06 92 ILE A O 1
ATOM 696 N N . ARG A 1 93 ? 2.978 12.820 21.975 1.00 73.94 93 ARG A N 1
ATOM 697 C CA . ARG A 1 93 ? 2.935 13.075 23.423 1.00 73.94 93 ARG A CA 1
ATOM 698 C C . ARG A 1 93 ? 2.031 14.266 23.702 1.00 73.94 93 ARG A C 1
ATOM 700 O O . ARG A 1 93 ? 2.044 15.245 22.974 1.00 73.94 93 ARG A O 1
ATOM 707 N N . GLY A 1 94 ? 1.252 14.186 24.778 1.00 73.38 94 GLY A N 1
ATOM 708 C CA . GLY A 1 94 ? 0.447 15.318 25.248 1.00 73.38 94 GLY A CA 1
ATOM 709 C C . GLY A 1 94 ? -0.862 15.570 24.494 1.00 73.38 94 GLY A C 1
ATOM 710 O O . GLY A 1 94 ? -1.513 16.574 24.770 1.00 73.38 94 GLY A O 1
ATOM 711 N N . MET A 1 95 ? -1.287 14.677 23.591 1.00 81.31 95 MET A N 1
ATOM 712 C CA . MET A 1 95 ? -2.656 14.697 23.061 1.00 81.31 95 MET A CA 1
ATOM 713 C C . MET A 1 95 ? -3.547 13.810 23.926 1.00 81.31 95 MET A C 1
ATOM 715 O O . MET A 1 95 ? -3.579 12.595 23.758 1.00 81.31 95 MET A O 1
ATOM 719 N N . ASP A 1 96 ? -4.240 14.429 24.877 1.00 85.38 96 ASP A N 1
ATOM 720 C CA . ASP A 1 96 ? -5.169 13.763 25.794 1.00 85.38 96 ASP A CA 1
ATOM 721 C C . ASP A 1 96 ? -6.644 14.063 25.485 1.00 85.38 96 ASP A C 1
ATOM 723 O O . ASP A 1 96 ? -7.535 13.476 26.093 1.00 85.38 96 ASP A O 1
ATOM 727 N N . THR A 1 97 ? -6.918 14.971 24.547 1.00 87.19 97 THR A N 1
ATOM 728 C CA . THR A 1 97 ? -8.253 15.507 24.254 1.00 87.19 97 THR A CA 1
ATOM 729 C C . THR A 1 97 ? -8.511 15.597 22.749 1.00 87.19 97 THR A C 1
ATOM 731 O O . THR A 1 97 ? -7.581 15.725 21.953 1.00 87.19 97 THR A O 1
ATOM 734 N N . SER A 1 98 ? -9.790 15.545 22.366 1.00 89.00 98 SER A N 1
ATOM 735 C CA . SER A 1 98 ? -10.261 15.680 20.982 1.00 89.00 98 SER A CA 1
ATOM 736 C C . SER A 1 98 ? -10.769 17.109 20.686 1.00 89.00 98 SER A C 1
ATOM 738 O O . SER A 1 98 ? -11.110 17.831 21.630 1.00 89.00 98 SER A O 1
ATOM 740 N N . PRO A 1 99 ? -10.808 17.573 19.416 1.00 92.56 99 PRO A N 1
ATOM 741 C CA . PRO A 1 99 ? -10.494 16.847 18.184 1.00 92.56 99 PRO A CA 1
ATOM 742 C C . PRO A 1 99 ? -8.997 16.702 17.891 1.00 92.56 99 PRO A C 1
ATOM 744 O O . PRO A 1 99 ? -8.193 17.580 18.200 1.00 92.56 99 PRO A O 1
ATOM 747 N N . LEU A 1 100 ? -8.665 15.614 17.204 1.00 93.19 100 LEU A N 1
ATOM 748 C CA . LEU A 1 100 ? -7.393 15.400 16.521 1.00 93.19 100 LEU A CA 1
ATOM 749 C C . LEU A 1 100 ? -7.562 15.773 15.046 1.00 93.19 100 LEU A C 1
ATOM 751 O O . LEU A 1 100 ? -8.331 15.125 14.341 1.00 93.19 100 LEU A O 1
ATOM 755 N N . GLU A 1 101 ? -6.858 16.800 14.579 1.00 93.75 101 GLU A N 1
ATOM 756 C CA . GLU A 1 101 ? -6.811 17.197 13.167 1.00 93.75 101 GLU A CA 1
ATOM 757 C C . GLU A 1 101 ? -5.524 16.658 12.529 1.00 93.75 101 GLU A C 1
ATOM 759 O O . GLU A 1 101 ? -4.415 17.010 12.930 1.00 93.75 101 GLU A O 1
ATOM 764 N N . ILE A 1 102 ? -5.679 15.809 11.517 1.00 94.31 102 ILE A N 1
ATOM 765 C CA . ILE A 1 102 ? -4.609 15.291 10.666 1.00 94.31 102 ILE A CA 1
ATOM 766 C C . ILE A 1 102 ? -4.703 16.027 9.336 1.00 94.31 102 ILE A C 1
ATOM 768 O O . ILE A 1 102 ? -5.749 16.009 8.685 1.00 94.31 102 ILE A O 1
ATOM 772 N N . ASN A 1 103 ? -3.617 16.672 8.929 1.00 92.81 103 ASN A N 1
ATOM 773 C CA . ASN A 1 103 ? -3.545 17.418 7.682 1.00 92.81 103 ASN A CA 1
ATOM 774 C C . ASN A 1 103 ? -2.484 16.797 6.770 1.00 92.81 103 ASN A C 1
ATOM 776 O O . ASN A 1 103 ? -1.297 16.778 7.108 1.00 92.81 103 ASN A O 1
ATOM 780 N N . PHE A 1 104 ? -2.931 16.296 5.621 1.00 90.56 104 PHE A N 1
ATOM 781 C CA . PHE A 1 104 ? -2.080 15.726 4.587 1.00 90.56 104 PHE A CA 1
ATOM 782 C C . PHE A 1 104 ? -1.680 16.829 3.604 1.00 90.56 104 PHE A C 1
ATOM 784 O O . PHE A 1 104 ? -2.531 17.569 3.110 1.00 90.56 104 PHE A O 1
ATOM 791 N N . ASN A 1 105 ? -0.395 16.930 3.254 1.00 84.50 105 ASN A N 1
ATOM 792 C CA . ASN A 1 105 ? 0.029 17.951 2.279 1.00 84.50 105 ASN A CA 1
ATOM 793 C C . ASN A 1 105 ? -0.433 17.651 0.852 1.00 84.50 105 ASN A C 1
ATOM 795 O O . ASN A 1 105 ? -0.399 18.529 -0.013 1.00 84.50 105 ASN A O 1
ATOM 799 N N . HIS A 1 106 ? -0.839 16.414 0.600 1.00 84.50 106 HIS A N 1
ATOM 800 C CA . HIS A 1 106 ? -1.352 15.962 -0.676 1.00 84.50 106 HIS A CA 1
ATOM 801 C C . HIS A 1 106 ? -2.672 15.229 -0.462 1.00 84.50 106 HIS A C 1
ATOM 803 O O . HIS A 1 106 ? -2.993 14.796 0.640 1.00 84.50 106 HIS A O 1
ATOM 809 N N . GLU A 1 107 ? -3.437 15.108 -1.539 1.00 85.44 107 GLU A N 1
ATOM 810 C CA . GLU A 1 107 ? -4.627 14.269 -1.568 1.00 85.44 107 GLU A CA 1
ATOM 811 C C . GLU A 1 107 ? -4.238 12.809 -1.297 1.00 85.44 107 GLU A C 1
ATOM 813 O O . GLU A 1 107 ? -3.483 12.214 -2.065 1.00 85.44 107 GLU A O 1
ATOM 818 N N . THR A 1 108 ? -4.759 12.242 -0.211 1.00 87.38 108 THR A N 1
ATOM 819 C CA . THR A 1 108 ? -4.438 10.890 0.261 1.00 87.38 108 THR A CA 1
ATOM 820 C C . THR A 1 108 ? -5.677 10.012 0.187 1.00 87.38 108 THR A C 1
ATOM 822 O O . THR A 1 108 ? -6.759 10.425 0.605 1.00 87.38 108 THR A O 1
ATOM 825 N N . PHE A 1 109 ? -5.543 8.788 -0.329 1.00 87.38 109 PHE A N 1
ATOM 826 C CA . PHE A 1 109 ? -6.609 7.794 -0.205 1.00 87.38 109 PHE A CA 1
ATOM 827 C C . PHE A 1 109 ? -6.693 7.327 1.240 1.00 87.38 109 PHE A C 1
ATOM 829 O O . PHE A 1 109 ? -5.830 6.599 1.714 1.00 87.38 109 PHE A O 1
ATOM 836 N N . PHE A 1 110 ? -7.742 7.750 1.932 1.00 90.50 110 PHE A N 1
ATOM 837 C CA . PHE A 1 110 ? -8.034 7.316 3.280 1.00 90.50 110 PHE A CA 1
ATOM 838 C C . PHE A 1 110 ? -8.904 6.063 3.253 1.00 90.50 110 PHE A C 1
ATOM 840 O O . PHE A 1 110 ? -10.023 6.073 2.727 1.00 90.50 110 PHE A O 1
ATOM 847 N N . THR A 1 111 ? -8.380 4.991 3.836 1.00 90.00 111 THR A N 1
ATOM 848 C CA . THR A 1 111 ? -9.076 3.712 3.990 1.00 90.00 111 THR A CA 1
ATOM 849 C C . THR A 1 111 ? -9.347 3.427 5.459 1.00 90.00 111 THR A C 1
ATOM 851 O O . THR A 1 111 ? -10.500 3.276 5.858 1.00 90.00 111 THR A O 1
ATOM 854 N N . TRP A 1 112 ? -8.304 3.405 6.282 1.00 92.19 112 TRP A N 1
ATOM 855 C CA . TRP A 1 112 ? -8.409 3.178 7.714 1.00 92.19 112 TRP A CA 1
ATOM 856 C C . TRP A 1 112 ? -7.200 3.741 8.468 1.00 92.19 112 TRP A C 1
ATOM 858 O O . TRP A 1 112 ? -6.157 4.052 7.889 1.00 92.19 112 TRP A O 1
ATOM 868 N N . MET A 1 113 ? -7.351 3.875 9.781 1.00 93.50 113 MET A N 1
ATOM 869 C CA . MET A 1 113 ? -6.291 4.278 10.701 1.00 93.50 113 MET A CA 1
ATOM 870 C C . MET A 1 113 ? -6.363 3.481 12.002 1.00 93.50 113 MET A C 1
ATOM 872 O O . MET A 1 113 ? -7.421 2.953 12.349 1.00 93.50 113 MET A O 1
ATOM 876 N N . THR A 1 114 ? -5.270 3.469 12.758 1.00 91.81 114 THR A N 1
ATOM 877 C CA . THR A 1 114 ? -5.229 2.956 14.131 1.00 91.81 114 THR A CA 1
ATOM 878 C C . THR A 1 114 ? -4.818 4.063 15.088 1.00 91.81 114 THR A C 1
ATOM 880 O O . THR A 1 114 ? -3.817 4.741 14.861 1.00 91.81 114 THR A O 1
ATOM 883 N N . LEU A 1 115 ? -5.561 4.206 16.184 1.00 91.88 115 LEU A N 1
ATOM 884 C CA . LEU A 1 115 ? -5.199 5.034 17.330 1.00 91.88 115 LEU A CA 1
ATOM 885 C C . LEU A 1 115 ? -4.967 4.124 18.530 1.00 91.88 115 LEU A C 1
ATOM 887 O O . LEU A 1 115 ? -5.884 3.412 18.921 1.00 91.88 115 LEU A O 1
ATOM 891 N N . CYS A 1 116 ? -3.781 4.150 19.125 1.00 89.94 116 CYS A N 1
ATOM 892 C CA . CYS A 1 116 ? -3.489 3.407 20.350 1.00 89.94 116 CYS A CA 1
ATOM 893 C C . CYS A 1 116 ? -3.283 4.368 21.505 1.00 89.94 116 CYS A C 1
ATOM 895 O O . CYS A 1 116 ? -2.629 5.398 21.341 1.00 89.94 116 CYS A O 1
ATOM 897 N N . PHE A 1 117 ? -3.806 4.021 22.675 1.00 89.94 117 PHE A N 1
ATOM 898 C CA . PHE A 1 117 ? -3.845 4.906 23.831 1.00 89.94 117 PHE A CA 1
ATOM 899 C C . PHE A 1 117 ? -3.043 4.351 25.010 1.00 89.94 117 PHE A C 1
ATOM 901 O O . PHE A 1 117 ? -2.903 3.144 25.188 1.00 89.94 117 PHE A O 1
ATOM 908 N N . GLU A 1 118 ? -2.522 5.251 25.837 1.00 90.31 118 GLU A N 1
ATOM 909 C CA . GLU A 1 118 ? -1.899 4.933 27.118 1.00 90.31 118 GLU A CA 1
ATOM 910 C C . GLU A 1 118 ? -2.971 5.006 28.214 1.00 90.31 118 GLU A C 1
ATOM 912 O O . GLU A 1 118 ? -3.250 6.062 28.780 1.00 90.31 118 GLU A O 1
ATOM 917 N N . THR A 1 119 ? -3.649 3.884 28.463 1.00 88.44 119 THR A N 1
ATOM 918 C CA . THR A 1 119 ? -4.721 3.787 29.460 1.00 88.44 119 THR A CA 1
ATOM 919 C C . THR A 1 119 ? -4.788 2.385 30.051 1.00 88.44 119 THR A C 1
ATOM 921 O O . THR A 1 119 ? -4.517 1.414 29.359 1.00 88.44 119 THR A O 1
ATOM 924 N N . ASN A 1 120 ? -5.183 2.288 31.322 1.00 87.25 120 ASN A N 1
ATOM 925 C CA . ASN A 1 120 ? -5.554 1.022 31.969 1.00 87.25 120 ASN A CA 1
ATOM 926 C C . ASN A 1 120 ? -7.077 0.813 31.991 1.00 87.25 120 ASN A C 1
ATOM 928 O O . ASN A 1 120 ? -7.564 -0.214 32.457 1.00 87.25 120 ASN A O 1
ATOM 932 N N . VAL A 1 121 ? -7.838 1.819 31.555 1.00 85.88 121 VAL A N 1
ATOM 933 C CA . VAL A 1 121 ? -9.301 1.800 31.533 1.00 85.88 121 VAL A CA 1
ATOM 934 C C . VAL A 1 121 ? -9.764 1.368 30.140 1.00 85.88 121 VAL A C 1
ATOM 936 O O . VAL A 1 121 ? -9.201 1.855 29.151 1.00 85.88 121 VAL A O 1
ATOM 939 N N . PRO A 1 122 ? -10.782 0.492 30.038 1.00 83.75 122 PRO A N 1
ATOM 940 C CA . PRO A 1 122 ? -11.428 0.182 28.770 1.00 83.75 122 PRO A CA 1
ATOM 941 C C . PRO A 1 122 ? -11.880 1.459 28.059 1.00 83.75 122 PRO A C 1
ATOM 943 O O . PRO A 1 122 ? -12.429 2.372 28.676 1.00 83.75 122 PRO A O 1
ATOM 946 N N . ILE A 1 123 ? -11.628 1.531 26.759 1.00 82.69 123 ILE A N 1
ATOM 947 C CA . ILE A 1 123 ? -11.993 2.689 25.948 1.00 82.69 123 ILE A CA 1
ATOM 948 C C . ILE A 1 123 ? -13.470 2.560 25.569 1.00 82.69 123 ILE A C 1
ATOM 950 O O . ILE A 1 123 ? -13.885 1.531 25.048 1.00 82.69 123 ILE A O 1
ATOM 954 N N . GLU A 1 124 ? -14.275 3.599 25.801 1.00 84.56 124 GLU A N 1
ATOM 955 C CA . GLU A 1 124 ? -15.666 3.613 25.343 1.00 84.56 124 GLU A CA 1
ATOM 956 C C . GLU A 1 124 ? -15.725 3.958 23.851 1.00 84.56 124 GLU A C 1
ATOM 958 O O . GLU A 1 124 ? -15.699 5.116 23.431 1.00 84.56 124 GLU A O 1
ATOM 963 N N . TYR A 1 125 ? -15.798 2.930 23.022 1.00 74.19 125 TYR A N 1
ATOM 964 C CA . TYR A 1 125 ? -15.640 3.053 21.575 1.00 74.19 125 TYR A CA 1
ATOM 965 C C . TYR A 1 125 ? -16.793 3.774 20.886 1.00 74.19 125 TYR A C 1
ATOM 967 O O . TYR A 1 125 ? -16.591 4.452 19.876 1.00 74.19 125 TYR A O 1
ATOM 975 N N . ALA A 1 126 ? -18.000 3.697 21.450 1.00 76.88 126 ALA A N 1
ATOM 976 C CA . ALA A 1 126 ? -19.161 4.444 20.973 1.00 76.88 126 ALA A CA 1
ATOM 977 C C . ALA A 1 126 ? -18.873 5.955 20.878 1.00 76.88 126 ALA A C 1
ATOM 979 O O . ALA A 1 126 ? -19.410 6.620 19.997 1.00 76.88 126 ALA A O 1
ATOM 980 N N . SER A 1 127 ? -17.935 6.466 21.683 1.00 83.81 127 SER A N 1
ATOM 981 C CA . SER A 1 127 ? -17.541 7.874 21.689 1.00 83.81 127 SER A CA 1
ATOM 982 C C . SER A 1 127 ? -16.748 8.343 20.462 1.00 83.81 127 SER A C 1
ATOM 984 O O . SER A 1 127 ? -16.639 9.551 20.246 1.00 83.81 127 SER A O 1
ATOM 986 N N . PHE A 1 128 ? -16.198 7.426 19.657 1.00 89.00 128 PHE A N 1
ATOM 987 C CA . PHE A 1 128 ? -15.369 7.788 18.509 1.00 89.00 128 PHE A CA 1
ATOM 988 C C . PHE A 1 128 ? -16.209 8.195 17.300 1.00 89.00 128 PHE A C 1
ATOM 990 O O . PHE A 1 128 ? -17.145 7.486 16.921 1.00 89.00 128 PHE A O 1
ATOM 997 N N . SER A 1 129 ? -15.830 9.292 16.650 1.00 88.69 129 SER A N 1
ATOM 998 C CA . SER A 1 129 ? -16.353 9.685 15.337 1.00 88.69 129 SER A CA 1
ATOM 999 C C . SER A 1 129 ? -15.248 10.247 14.447 1.00 88.69 129 SER A C 1
ATOM 1001 O O . SER A 1 129 ? -14.216 10.722 14.928 1.00 88.69 129 SER A O 1
ATOM 1003 N N . LEU A 1 130 ? -15.464 10.146 13.138 1.00 90.69 130 LEU A N 1
ATOM 1004 C CA . LEU A 1 130 ? -14.504 10.498 12.103 1.00 90.69 130 LEU A CA 1
ATOM 1005 C C . LEU A 1 130 ? -15.174 11.439 11.105 1.00 90.69 130 LEU A C 1
ATOM 1007 O O . LEU A 1 130 ? -16.137 11.050 10.452 1.00 90.69 130 LEU A O 1
ATOM 1011 N N . ASN A 1 131 ? -14.621 12.636 10.941 1.00 89.50 131 ASN A N 1
ATOM 1012 C CA . ASN A 1 131 ? -14.993 13.540 9.858 1.00 89.50 131 ASN A CA 1
ATOM 1013 C C . ASN A 1 131 ? -13.803 13.716 8.924 1.00 89.50 131 ASN A C 1
ATOM 1015 O O . ASN A 1 131 ? -12.654 13.725 9.361 1.00 89.50 131 ASN A O 1
ATOM 1019 N N . VAL A 1 132 ? -14.059 13.895 7.634 1.00 89.75 132 VAL A N 1
ATOM 1020 C CA . VAL A 1 132 ? -12.996 14.088 6.645 1.00 89.75 132 VAL A CA 1
ATOM 1021 C C . VAL A 1 132 ? -13.284 15.298 5.775 1.00 89.75 132 VAL A C 1
ATOM 1023 O O . VAL A 1 132 ? -14.434 15.661 5.553 1.00 89.75 132 VAL A O 1
ATOM 1026 N N . SER A 1 133 ? -12.227 15.930 5.272 1.00 88.00 133 SER A N 1
ATOM 1027 C CA . SER A 1 133 ? -12.325 16.949 4.232 1.00 88.00 133 SER A CA 1
ATOM 1028 C C . SER A 1 133 ? -11.813 16.360 2.927 1.00 88.00 133 SER A C 1
ATOM 1030 O O . SER A 1 133 ? -10.643 15.976 2.825 1.00 88.00 133 SER A O 1
ATOM 1032 N N . THR A 1 134 ? -12.694 16.269 1.935 1.00 81.88 134 THR A N 1
ATOM 1033 C CA . THR A 1 134 ? -12.368 15.795 0.589 1.00 81.88 134 THR A CA 1
ATOM 1034 C C . THR A 1 134 ? -11.857 16.944 -0.276 1.00 81.88 134 THR A C 1
ATOM 1036 O O . THR A 1 134 ? -12.116 18.122 -0.020 1.00 81.88 134 THR A O 1
ATOM 1039 N N . SER A 1 135 ? -11.078 16.620 -1.307 1.00 68.62 135 SER A N 1
ATOM 1040 C CA . SER A 1 135 ? -10.669 17.634 -2.277 1.00 68.62 135 SER A CA 1
ATOM 1041 C C . SER A 1 135 ? -11.841 18.052 -3.164 1.00 68.62 135 SER A C 1
ATOM 1043 O O . SER A 1 135 ? -12.454 17.217 -3.827 1.00 68.62 135 SER A O 1
ATOM 1045 N N . LEU A 1 136 ? -12.077 19.365 -3.247 1.00 57.78 136 LEU A N 1
ATOM 1046 C CA . LEU A 1 136 ? -13.102 20.017 -4.077 1.00 57.78 136 LEU A CA 1
ATOM 1047 C C . LEU A 1 136 ? -13.027 19.671 -5.579 1.00 57.78 136 LEU A C 1
ATOM 1049 O O . LEU A 1 136 ? -13.936 20.014 -6.331 1.00 57.78 136 LEU A O 1
ATOM 1053 N N . LYS A 1 137 ? -11.931 19.061 -6.054 1.00 56.34 137 LYS A N 1
ATOM 1054 C CA . LYS A 1 137 ? -11.707 18.797 -7.486 1.00 56.34 137 LYS A CA 1
ATOM 1055 C C . LYS A 1 137 ? -12.504 17.623 -8.041 1.00 56.34 137 LYS A C 1
ATOM 1057 O O . LYS A 1 137 ? -12.709 17.559 -9.251 1.00 56.34 137 LYS A O 1
ATOM 1062 N N . LEU A 1 138 ? -12.948 16.705 -7.193 1.00 54.44 138 LEU A N 1
ATOM 1063 C CA . LEU A 1 138 ? -13.916 15.688 -7.577 1.00 54.44 138 LEU A CA 1
ATOM 1064 C C . LEU A 1 138 ? -15.261 16.135 -7.009 1.00 54.44 138 LEU A C 1
ATOM 1066 O O . LEU A 1 138 ? -15.313 16.537 -5.854 1.00 54.44 138 LEU A O 1
ATOM 1070 N N . ASN A 1 139 ? -16.329 16.083 -7.812 1.00 43.66 139 ASN A N 1
ATOM 1071 C CA . ASN A 1 139 ? -17.720 16.314 -7.390 1.00 43.66 139 ASN A CA 1
ATOM 1072 C C . ASN A 1 139 ? -18.172 15.220 -6.399 1.00 43.66 139 ASN A C 1
ATOM 1074 O O . ASN A 1 139 ? -19.069 14.430 -6.684 1.00 43.66 139 ASN A O 1
ATOM 1078 N N . VAL A 1 140 ? -17.473 15.106 -5.280 1.00 51.25 140 VAL A N 1
ATOM 1079 C CA . VAL A 1 140 ? -17.797 14.257 -4.151 1.00 51.25 140 VAL A CA 1
ATOM 1080 C C . VAL A 1 140 ? -18.706 15.117 -3.294 1.00 51.25 140 VAL A C 1
ATOM 1082 O O . VAL A 1 140 ? -18.304 16.193 -2.853 1.00 51.25 140 VAL A O 1
ATOM 1085 N N . ASP A 1 141 ? -19.957 14.684 -3.181 1.00 50.19 141 ASP A N 1
ATOM 1086 C CA . ASP A 1 141 ? -20.996 15.376 -2.428 1.00 50.19 141 ASP A CA 1
ATOM 1087 C C . ASP A 1 141 ? -20.440 15.742 -1.038 1.00 50.19 141 ASP A C 1
ATOM 1089 O O . ASP A 1 141 ? -19.942 14.839 -0.359 1.00 50.19 141 ASP A O 1
ATOM 1093 N N . PRO A 1 142 ? -20.427 17.019 -0.614 1.00 48.56 142 PRO A N 1
ATOM 1094 C CA . PRO A 1 142 ? -19.873 17.429 0.680 1.00 48.56 142 PRO A CA 1
ATOM 1095 C C . PRO A 1 142 ? -20.490 16.695 1.884 1.00 48.56 142 PRO A C 1
ATOM 1097 O O . PRO A 1 142 ? -19.882 16.691 2.950 1.00 48.56 142 PRO A O 1
ATOM 1100 N N . ASP A 1 143 ? -21.632 16.024 1.698 1.00 49.84 143 ASP A N 1
ATOM 1101 C CA . ASP A 1 143 ? -22.284 15.167 2.694 1.00 49.84 143 ASP A CA 1
ATOM 1102 C C . ASP A 1 143 ? -21.798 13.700 2.692 1.00 49.84 143 ASP A C 1
ATOM 1104 O O . ASP A 1 143 ? -22.270 12.887 3.491 1.00 49.84 143 ASP A O 1
ATOM 1108 N N . THR A 1 144 ? -20.835 13.322 1.840 1.00 55.31 144 THR A N 1
ATOM 1109 C CA . THR A 1 144 ? -20.181 12.003 1.931 1.00 55.31 144 THR A CA 1
ATOM 1110 C C . THR A 1 144 ? -19.160 11.981 3.063 1.00 55.31 144 THR A C 1
ATOM 1112 O O . THR A 1 144 ? -17.945 11.965 2.867 1.00 55.31 144 THR A O 1
ATOM 1115 N N . ASN A 1 145 ? -19.686 11.948 4.283 1.00 65.50 145 ASN A N 1
ATOM 1116 C CA . ASN A 1 145 ? -18.943 11.506 5.452 1.00 65.50 145 ASN A CA 1
ATOM 1117 C C . ASN A 1 145 ? -18.463 10.060 5.232 1.00 65.50 145 ASN A C 1
ATOM 1119 O O . ASN A 1 145 ? -19.098 9.288 4.507 1.00 65.50 145 ASN A O 1
ATOM 1123 N N . CYS A 1 146 ? -17.350 9.678 5.867 1.00 68.38 146 CYS A N 1
ATOM 1124 C CA . CYS A 1 146 ? -17.042 8.261 6.072 1.00 68.38 146 CYS A CA 1
ATOM 1125 C C . CYS A 1 146 ? -18.248 7.643 6.772 1.00 68.38 146 CYS A C 1
ATOM 1127 O O . CYS A 1 146 ? -18.439 7.958 7.938 1.00 68.38 146 CYS A O 1
ATOM 1129 N N . GLY A 1 147 ? -19.074 6.877 6.051 1.00 66.62 147 GLY A N 1
ATOM 1130 C CA . GLY A 1 147 ? -20.444 6.550 6.450 1.00 66.62 147 GLY A CA 1
ATOM 1131 C C . GLY A 1 147 ? -20.556 6.007 7.873 1.00 66.62 147 GLY A C 1
ATOM 1132 O O . GLY A 1 147 ? -20.691 6.764 8.830 1.00 66.62 147 GLY A O 1
ATOM 1133 N N . GLU A 1 148 ? -20.530 4.688 8.020 1.00 65.25 148 GLU A N 1
ATOM 1134 C CA . GLU A 1 148 ? -20.403 4.056 9.330 1.00 65.25 148 GLU A CA 1
ATOM 1135 C C . GLU A 1 148 ? -18.920 3.783 9.578 1.00 65.25 148 GLU A C 1
ATOM 1137 O O . GLU A 1 148 ? -18.251 3.120 8.784 1.00 65.25 148 GLU A O 1
ATOM 1142 N N . VAL A 1 149 ? -18.377 4.355 10.651 1.00 65.12 149 VAL A N 1
ATOM 1143 C CA . VAL A 1 149 ? -16.997 4.090 11.052 1.00 65.12 149 VAL A CA 1
ATOM 1144 C C . VAL A 1 149 ? -16.987 2.739 11.747 1.00 65.12 149 VAL A C 1
ATOM 1146 O O . VAL A 1 149 ? -17.382 2.660 12.910 1.00 65.12 149 VAL A O 1
ATOM 1149 N N . SER A 1 150 ? -16.551 1.685 11.053 1.00 65.62 150 SER A N 1
ATOM 1150 C CA . SER A 1 150 ? -16.315 0.391 11.702 1.00 65.62 150 SER A CA 1
ATOM 1151 C C . SER A 1 150 ? -15.207 0.565 12.737 1.00 65.62 150 SER A C 1
ATOM 1153 O O . SER A 1 150 ? -14.149 1.130 12.432 1.00 65.62 150 SER A O 1
ATOM 1155 N N . LYS A 1 151 ? -15.479 0.115 13.963 1.00 68.25 151 LYS A N 1
ATOM 1156 C CA . LYS A 1 151 ? -14.602 0.250 15.129 1.00 68.25 151 LYS A CA 1
ATOM 1157 C C . LYS A 1 151 ? -14.146 -1.141 15.521 1.00 68.25 151 LYS A C 1
ATOM 1159 O O . LYS A 1 151 ? -14.955 -1.920 16.001 1.00 68.25 151 LYS A O 1
ATOM 1164 N N . LEU A 1 152 ? -12.871 -1.448 15.310 1.00 66.25 152 LEU A N 1
ATOM 1165 C CA . LEU A 1 152 ? -12.359 -2.798 15.563 1.00 66.25 152 LEU A CA 1
ATOM 1166 C C . LEU A 1 152 ? -11.475 -2.815 16.800 1.00 66.25 152 LEU A C 1
ATOM 1168 O O . LEU A 1 152 ? -10.627 -1.932 16.981 1.00 66.25 152 LEU A O 1
ATOM 1172 N N . PHE A 1 153 ? -11.688 -3.837 17.628 1.00 63.91 153 PHE A N 1
ATOM 1173 C CA . PHE A 1 153 ? -10.943 -4.072 18.856 1.00 63.91 153 PHE A CA 1
ATOM 1174 C C . PHE A 1 153 ? -9.698 -4.883 18.573 1.00 63.91 153 PHE A C 1
ATOM 1176 O O . PHE A 1 153 ? -9.756 -5.949 17.972 1.00 63.91 153 PHE A O 1
ATOM 1183 N N . LEU A 1 154 ? -8.567 -4.385 19.060 1.00 67.69 154 LEU A N 1
ATOM 1184 C CA . LEU A 1 154 ? -7.365 -5.189 19.188 1.00 67.69 154 LEU A CA 1
ATOM 1185 C C . LEU A 1 154 ? -7.254 -5.573 20.662 1.00 67.69 154 LEU A C 1
ATOM 1187 O O . LEU A 1 154 ? -6.819 -4.748 21.470 1.00 67.69 154 LEU A O 1
ATOM 1191 N N . ASN A 1 155 ? -7.673 -6.800 20.998 1.00 56.78 155 ASN A N 1
ATOM 1192 C CA . ASN A 1 155 ? -7.819 -7.320 22.370 1.00 56.78 155 ASN A CA 1
ATOM 1193 C C . ASN A 1 155 ? -6.609 -7.087 23.295 1.00 56.78 155 ASN A C 1
ATOM 1195 O O . ASN A 1 155 ? -6.752 -7.118 24.512 1.00 56.78 155 ASN A O 1
ATOM 1199 N N . GLU A 1 156 ? -5.426 -6.818 22.745 1.00 59.31 156 GLU A N 1
ATOM 1200 C CA . GLU A 1 156 ? -4.177 -6.744 23.503 1.00 59.31 156 GLU A CA 1
ATOM 1201 C C . GLU A 1 156 ? -3.594 -5.327 23.664 1.00 59.31 156 GLU A C 1
ATOM 1203 O O . GLU A 1 156 ? -2.538 -5.186 24.276 1.00 59.31 156 GLU A O 1
ATOM 1208 N N . SER A 1 157 ? -4.207 -4.259 23.123 1.00 63.97 157 SER A N 1
ATOM 1209 C CA . SER A 1 157 ? -3.423 -3.022 22.899 1.00 63.97 157 SER A CA 1
ATOM 1210 C C . SER A 1 157 ? -4.084 -1.660 23.137 1.00 63.97 157 SER A C 1
ATOM 1212 O O . SER A 1 157 ? -3.450 -0.647 22.846 1.00 63.97 157 SER A O 1
ATOM 1214 N N . HIS A 1 158 ? -5.291 -1.579 23.715 1.00 86.38 158 HIS A N 1
ATOM 1215 C CA . HIS A 1 158 ? -5.996 -0.291 23.901 1.00 86.38 158 HIS A CA 1
ATOM 1216 C C . HIS A 1 158 ? -5.992 0.553 22.610 1.00 86.38 158 HIS A C 1
ATOM 1218 O O . HIS A 1 158 ? -5.793 1.771 22.632 1.00 86.38 158 HIS A O 1
ATOM 1224 N N . CYS A 1 159 ? -6.149 -0.127 21.472 1.00 87.56 159 CYS A N 1
ATOM 1225 C CA . CYS A 1 159 ? -6.149 0.475 20.152 1.00 87.56 159 CYS A CA 1
ATOM 1226 C C . CYS A 1 159 ? -7.552 0.441 19.556 1.00 87.56 159 CYS A C 1
ATOM 1228 O O . CYS A 1 159 ? -8.295 -0.524 19.729 1.00 87.56 159 CYS A O 1
ATOM 1230 N N . VAL A 1 160 ? -7.876 1.490 18.813 1.00 88.38 160 VAL A N 1
ATOM 1231 C CA . VAL A 1 160 ? -9.104 1.633 18.042 1.00 88.38 160 VAL A CA 1
ATOM 1232 C C . VAL A 1 160 ? -8.721 1.714 16.574 1.00 88.38 160 VAL A C 1
ATOM 1234 O O . VAL A 1 160 ? -7.923 2.569 16.184 1.00 88.38 160 VAL A O 1
ATOM 1237 N N . VAL A 1 161 ? -9.290 0.833 15.757 1.00 88.75 161 VAL A N 1
ATOM 1238 C CA . VAL A 1 161 ? -9.206 0.942 14.298 1.00 88.75 161 VAL A CA 1
ATOM 1239 C C . VAL A 1 161 ? -10.428 1.703 13.811 1.00 88.75 161 VAL A C 1
ATOM 1241 O O . VAL A 1 161 ? -11.547 1.290 14.096 1.00 88.75 161 VAL A O 1
ATOM 1244 N N . LEU A 1 162 ? -10.218 2.803 13.090 1.00 89.94 162 LEU A N 1
ATOM 1245 C CA . LEU A 1 162 ? -11.288 3.554 12.436 1.00 89.94 162 LEU A CA 1
ATOM 1246 C C . LEU A 1 162 ? -11.188 3.327 10.934 1.00 89.94 162 LEU A C 1
ATOM 1248 O O . LEU A 1 162 ? -10.190 3.699 10.313 1.00 89.94 162 LEU A O 1
ATOM 1252 N N . ARG A 1 163 ? -12.224 2.727 10.354 1.00 87.88 163 ARG A N 1
ATOM 1253 C CA . ARG A 1 163 ? -12.309 2.440 8.921 1.00 87.88 163 ARG A CA 1
ATOM 1254 C C . ARG A 1 163 ? -13.328 3.349 8.245 1.00 87.88 163 ARG A C 1
ATOM 1256 O O . ARG A 1 163 ? -14.344 3.700 8.833 1.00 87.88 163 ARG A O 1
ATOM 1263 N N . CYS A 1 164 ? -13.043 3.731 7.008 1.00 84.38 164 CYS A N 1
ATOM 1264 C CA . CYS A 1 164 ? -13.907 4.561 6.188 1.00 84.38 164 CYS A CA 1
ATOM 1265 C C . CYS A 1 164 ? -14.341 3.810 4.941 1.00 84.38 164 CYS A C 1
ATOM 1267 O O . CYS A 1 164 ? -13.514 3.477 4.089 1.00 84.38 164 CYS A O 1
ATOM 1269 N N . GLU A 1 165 ? -15.646 3.592 4.810 1.00 81.81 165 GLU A N 1
ATOM 1270 C CA . GLU A 1 165 ? -16.229 3.006 3.611 1.00 81.81 165 GLU A CA 1
ATOM 1271 C C . GLU A 1 165 ? -17.320 3.927 3.054 1.00 81.81 165 GLU A C 1
ATOM 1273 O O . GLU A 1 165 ? -18.257 4.276 3.774 1.00 81.81 165 GLU A O 1
ATOM 1278 N N . PRO A 1 166 ? -17.214 4.358 1.783 1.00 78.81 166 PRO A N 1
ATOM 1279 C CA . PRO A 1 166 ? -16.231 3.947 0.774 1.00 78.81 166 PRO A CA 1
ATOM 1280 C C . PRO A 1 166 ? -14.892 4.719 0.888 1.00 78.81 166 PRO A C 1
ATOM 1282 O O . PRO A 1 166 ? -14.860 5.789 1.468 1.00 78.81 166 PRO A O 1
ATOM 1285 N N . TYR A 1 167 ? -13.797 4.239 0.280 1.00 84.38 167 TYR A N 1
ATOM 1286 C CA . TYR A 1 167 ? -12.466 4.891 0.369 1.00 84.38 167 TYR A CA 1
ATOM 1287 C C . TYR A 1 167 ? -12.437 6.318 -0.193 1.00 84.38 167 TYR A C 1
ATOM 1289 O O . TYR A 1 167 ? -12.688 6.524 -1.384 1.00 84.38 167 TYR A O 1
ATOM 1297 N N . LEU A 1 168 ? -12.093 7.310 0.621 1.00 85.06 168 LEU A N 1
ATOM 1298 C CA . LEU A 1 168 ? -12.185 8.721 0.235 1.00 85.06 168 LEU A CA 1
ATOM 1299 C C . LEU A 1 168 ? -10.812 9.305 -0.084 1.00 85.06 168 LEU A C 1
ATOM 1301 O O . LEU A 1 168 ? -9.818 8.947 0.535 1.00 85.06 168 LEU A O 1
ATOM 1305 N N . LEU A 1 169 ? -10.761 10.225 -1.047 1.00 85.69 169 LEU A N 1
ATOM 1306 C CA . LEU A 1 169 ? -9.572 11.032 -1.298 1.00 85.69 169 LEU A CA 1
ATOM 1307 C C . LEU A 1 169 ? -9.664 12.292 -0.433 1.00 85.69 169 LEU A C 1
ATOM 1309 O O . LEU A 1 169 ? -10.507 13.161 -0.677 1.00 85.69 169 LEU A O 1
ATOM 1313 N N . VAL A 1 170 ? -8.836 12.364 0.604 1.00 88.69 170 VAL A N 1
ATOM 1314 C CA . VAL A 1 170 ? -8.939 13.370 1.666 1.00 88.69 170 VAL A CA 1
ATOM 1315 C C . VAL A 1 170 ? -7.689 14.238 1.727 1.00 88.69 170 VAL A C 1
ATOM 1317 O O . VAL A 1 170 ? -6.593 13.811 1.375 1.00 88.69 170 VAL A O 1
ATOM 1320 N N . THR A 1 171 ? -7.859 15.468 2.199 1.00 90.31 171 THR A N 1
ATOM 1321 C CA . THR A 1 171 ? -6.752 16.370 2.561 1.00 90.31 171 THR A CA 1
ATOM 1322 C C . THR A 1 171 ? -6.661 16.559 4.068 1.00 90.31 171 THR A C 1
ATOM 1324 O O . THR A 1 171 ? -5.580 16.796 4.600 1.00 90.31 171 THR A O 1
ATOM 1327 N N . LYS A 1 172 ? -7.784 16.401 4.778 1.00 92.62 172 LYS A N 1
ATOM 1328 C CA . LYS A 1 172 ? -7.832 16.459 6.237 1.00 92.62 172 LYS A CA 1
ATOM 1329 C C . LYS A 1 172 ? -8.702 15.367 6.815 1.00 92.62 172 LYS A C 1
ATOM 1331 O O . LYS A 1 172 ? -9.713 14.993 6.221 1.00 92.62 172 LYS A O 1
ATOM 1336 N N . VAL A 1 173 ? -8.341 14.930 8.010 1.00 93.19 173 VAL A N 1
ATOM 1337 C CA . VAL A 1 173 ? -9.119 13.998 8.815 1.00 93.19 173 VAL A CA 1
ATOM 1338 C C . VAL A 1 173 ? -9.234 14.546 10.233 1.00 93.19 173 VAL A C 1
ATOM 1340 O O . VAL A 1 173 ? -8.251 14.996 10.812 1.00 93.19 173 VAL A O 1
ATOM 1343 N N . PHE A 1 174 ? -10.440 14.513 10.783 1.00 92.88 174 PHE A N 1
ATOM 1344 C CA . PHE A 1 174 ? -10.768 14.940 12.134 1.00 92.88 174 PHE A CA 1
ATOM 1345 C C . PHE A 1 174 ? -11.288 13.741 12.918 1.00 92.88 174 PHE A C 1
ATOM 1347 O O . PHE A 1 174 ? -12.283 13.129 12.527 1.00 92.88 174 PHE A O 1
ATOM 1354 N N . VAL A 1 175 ? -10.635 13.422 14.029 1.00 93.31 175 VAL A N 1
ATOM 1355 C CA . VAL A 1 175 ? -11.056 12.344 14.928 1.00 93.31 175 VAL A CA 1
ATOM 1356 C C . VAL A 1 175 ? -11.550 12.947 16.233 1.00 93.31 175 VAL A C 1
ATOM 1358 O O . VAL A 1 175 ? -10.860 13.760 16.852 1.00 93.31 175 VAL A O 1
ATOM 1361 N N . TYR A 1 176 ? -12.736 12.532 16.662 1.00 92.31 176 TYR A N 1
ATOM 1362 C CA . TYR A 1 176 ? -13.343 12.941 17.923 1.00 92.31 176 TYR A CA 1
ATOM 1363 C C . TYR A 1 176 ? -13.505 11.726 18.832 1.00 92.31 176 TYR A C 1
ATOM 1365 O O . TYR A 1 176 ? -13.854 10.653 18.350 1.00 92.31 176 TYR A O 1
ATOM 1373 N N . TRP A 1 177 ? -13.279 11.903 20.132 1.00 92.56 177 TRP A N 1
ATOM 1374 C CA . TRP A 1 177 ? -13.568 10.922 21.186 1.00 92.56 177 TRP A CA 1
ATOM 1375 C C . TRP A 1 177 ? -13.926 11.639 22.489 1.00 92.56 177 TRP A C 1
ATOM 1377 O O . TRP A 1 177 ? -13.633 12.832 22.647 1.00 92.56 177 TRP A O 1
ATOM 1387 N N . GLN A 1 178 ? -14.562 10.927 23.420 1.00 91.00 178 GLN A N 1
ATOM 1388 C CA . GLN A 1 178 ? -14.918 11.464 24.735 1.00 91.00 178 GLN A CA 1
ATOM 1389 C C . GLN A 1 178 ? -13.885 11.085 25.802 1.00 91.00 178 GLN A C 1
ATOM 1391 O O . GLN A 1 178 ? -13.267 10.024 25.754 1.00 91.00 178 GLN A O 1
ATOM 1396 N N . GLY A 1 179 ? -13.732 11.959 26.798 1.00 88.69 179 GLY A N 1
ATOM 1397 C CA . GLY A 1 179 ? -12.822 11.754 27.924 1.00 88.69 179 GLY A CA 1
ATOM 1398 C C . GLY A 1 179 ? -11.401 12.267 27.684 1.00 88.69 179 GLY A C 1
ATOM 1399 O O . GLY A 1 179 ? -11.068 12.785 26.618 1.00 88.69 179 GLY A O 1
ATOM 1400 N N . LYS A 1 180 ? -10.575 12.157 28.732 1.00 89.38 180 LYS A N 1
ATOM 1401 C CA . LYS A 1 180 ? -9.147 12.481 28.687 1.00 89.38 180 LYS A CA 1
ATOM 1402 C C . LYS A 1 180 ? -8.341 11.194 28.608 1.00 89.38 180 LYS A C 1
ATOM 1404 O O . LYS A 1 180 ? -8.143 10.542 29.630 1.00 89.38 180 LYS A O 1
ATOM 1409 N N . ILE A 1 181 ? -7.927 10.823 27.403 1.00 88.69 181 ILE A N 1
ATOM 1410 C CA . ILE A 1 181 ? -7.180 9.591 27.145 1.00 88.69 181 ILE A CA 1
ATOM 1411 C C . ILE A 1 181 ? -5.957 9.963 26.318 1.00 88.69 181 ILE A C 1
ATOM 1413 O O . ILE A 1 181 ? -6.091 10.539 25.241 1.00 88.69 181 ILE A O 1
ATOM 1417 N N . GLN A 1 182 ? -4.770 9.656 26.836 1.00 89.94 182 GLN A N 1
ATOM 1418 C CA . GLN A 1 182 ? -3.516 10.007 26.186 1.00 89.94 182 GLN A CA 1
ATOM 1419 C C . GLN A 1 182 ? -3.288 9.118 24.961 1.00 89.94 182 GLN A C 1
ATOM 1421 O O . GLN A 1 182 ? -3.162 7.899 25.078 1.00 89.94 182 GLN A O 1
ATOM 1426 N N . LEU A 1 183 ? -3.227 9.731 23.781 1.00 90.12 183 LEU A N 1
ATOM 1427 C CA . LEU A 1 183 ? -2.849 9.057 22.545 1.00 90.12 183 LEU A CA 1
ATOM 1428 C C . LEU A 1 183 ? -1.369 8.665 22.629 1.00 90.12 183 LEU A C 1
ATOM 1430 O O . LEU A 1 183 ? -0.525 9.498 22.942 1.00 90.12 183 LEU A O 1
ATOM 1434 N N . ARG A 1 184 ? -1.058 7.394 22.373 1.00 87.31 184 ARG A N 1
ATOM 1435 C CA . ARG A 1 184 ? 0.300 6.834 22.371 1.00 87.31 184 ARG A CA 1
ATOM 1436 C C . ARG A 1 184 ? 0.861 6.760 20.958 1.00 87.31 184 ARG A C 1
ATOM 1438 O O . ARG A 1 184 ? 2.001 7.163 20.733 1.00 87.31 184 ARG A O 1
ATOM 1445 N N . SER A 1 185 ? 0.070 6.240 20.022 1.00 89.38 185 SER A N 1
ATOM 1446 C CA . SER A 1 185 ? 0.443 6.151 18.612 1.00 89.38 185 SER A CA 1
ATOM 1447 C C . SER A 1 185 ? -0.757 6.347 17.696 1.00 89.38 185 SER A C 1
ATOM 1449 O O . SER A 1 185 ? -1.896 6.051 18.054 1.00 89.38 185 SER A O 1
ATOM 1451 N N . LEU A 1 186 ? -0.476 6.855 16.501 1.00 92.19 186 LEU A N 1
ATOM 1452 C CA . LEU A 1 186 ? -1.441 7.103 15.437 1.00 92.19 186 LEU A CA 1
ATOM 1453 C C . LEU A 1 186 ? -0.826 6.619 14.137 1.00 92.19 186 LEU A C 1
ATOM 1455 O O . LEU A 1 186 ? 0.241 7.104 13.791 1.00 92.19 186 LEU A O 1
ATOM 1459 N N . ASN A 1 187 ? -1.486 5.735 13.406 1.00 93.31 187 ASN A N 1
ATOM 1460 C CA . ASN A 1 187 ? -1.015 5.281 12.101 1.00 93.31 187 ASN A CA 1
ATOM 1461 C C . ASN A 1 187 ? -2.150 5.379 11.089 1.00 93.31 187 ASN A C 1
ATOM 1463 O O . ASN A 1 187 ? -3.287 5.039 11.414 1.00 93.31 187 ASN A O 1
ATOM 1467 N N . VAL A 1 188 ? -1.851 5.826 9.871 1.00 94.25 188 VAL A N 1
ATOM 1468 C CA . VAL A 1 188 ? -2.838 5.945 8.789 1.00 94.25 188 VAL A CA 1
ATOM 1469 C C . VAL A 1 188 ? -2.402 5.060 7.634 1.00 94.25 188 VAL A C 1
ATOM 1471 O O . VAL A 1 188 ? -1.282 5.198 7.141 1.00 94.25 188 VAL A O 1
ATOM 1474 N N . SER A 1 189 ? -3.289 4.166 7.191 1.00 93.69 189 SER A N 1
ATOM 1475 C CA . SER A 1 189 ? -2.981 3.253 6.092 1.00 93.69 189 SER A CA 1
ATOM 1476 C C . SER A 1 189 ? -2.701 4.015 4.806 1.00 93.69 189 SER A C 1
ATOM 1478 O O . SER A 1 189 ? -3.528 4.792 4.333 1.00 93.69 189 SER A O 1
ATOM 1480 N N . GLY A 1 190 ? -1.533 3.749 4.230 1.00 92.81 190 GLY A N 1
ATOM 1481 C CA . GLY A 1 190 ? -1.173 4.090 2.859 1.00 92.81 190 GLY A CA 1
ATOM 1482 C C . GLY A 1 190 ? -1.278 2.902 1.912 1.00 92.81 190 GLY A C 1
ATOM 1483 O O . GLY A 1 190 ? -0.810 3.007 0.782 1.00 92.81 190 GLY A O 1
ATOM 1484 N N . GLY A 1 191 ? -1.833 1.778 2.377 1.00 92.81 191 GLY A N 1
ATOM 1485 C CA . GLY A 1 191 ? -1.911 0.518 1.651 1.00 92.81 191 GLY A CA 1
ATOM 1486 C C . GLY A 1 191 ? -0.768 -0.454 1.946 1.00 92.81 191 GLY A C 1
ATOM 1487 O O . GLY A 1 191 ? 0.291 -0.085 2.464 1.00 92.81 191 GLY A O 1
ATOM 1488 N N . ALA A 1 192 ? -0.972 -1.715 1.571 1.00 93.81 192 ALA A N 1
ATOM 1489 C CA . ALA A 1 192 ? 0.075 -2.731 1.512 1.00 93.81 192 ALA A CA 1
ATOM 1490 C C . ALA A 1 192 ? 0.763 -2.722 0.137 1.00 93.81 192 ALA A C 1
ATOM 1492 O O . ALA A 1 192 ? 0.142 -2.398 -0.881 1.00 93.81 192 ALA A O 1
ATOM 1493 N N . ASN A 1 193 ? 2.053 -3.074 0.091 1.00 95.00 193 ASN A N 1
ATOM 1494 C CA . ASN A 1 193 ? 2.795 -3.150 -1.168 1.00 95.00 193 ASN A CA 1
ATOM 1495 C C . ASN A 1 193 ? 2.417 -4.417 -1.954 1.00 95.00 193 ASN A C 1
ATOM 1497 O O . ASN A 1 193 ? 2.896 -5.513 -1.678 1.00 95.00 193 ASN A O 1
ATOM 1501 N N . MET A 1 194 ? 1.600 -4.253 -2.987 1.00 94.56 194 MET A N 1
ATOM 1502 C CA . MET A 1 194 ? 1.130 -5.342 -3.844 1.00 94.56 194 MET A CA 1
ATOM 1503 C C . MET A 1 194 ? 2.098 -5.682 -4.983 1.00 94.56 194 MET A C 1
ATOM 1505 O O . MET A 1 194 ? 1.879 -6.650 -5.714 1.00 94.56 194 MET A O 1
ATOM 1509 N N . ALA A 1 195 ? 3.168 -4.898 -5.165 1.00 96.00 195 ALA A N 1
ATOM 1510 C CA . ALA A 1 195 ? 4.166 -5.148 -6.202 1.00 96.00 195 ALA A CA 1
ATOM 1511 C C . ALA A 1 195 ? 5.087 -6.331 -5.872 1.00 96.00 195 ALA A C 1
ATOM 1513 O O . ALA A 1 195 ? 5.685 -6.898 -6.785 1.00 96.00 195 ALA A O 1
ATOM 1514 N N . LEU A 1 196 ? 5.175 -6.726 -4.599 1.00 95.00 196 LEU A N 1
ATOM 1515 C CA . LEU A 1 196 ? 6.113 -7.727 -4.093 1.00 95.00 196 LEU A CA 1
ATOM 1516 C C . LEU A 1 196 ? 6.081 -9.037 -4.891 1.00 95.00 196 LEU A C 1
ATOM 1518 O O . LEU A 1 196 ? 5.037 -9.673 -5.038 1.00 95.00 196 LEU A O 1
ATOM 1522 N N . LYS A 1 197 ? 7.248 -9.450 -5.407 1.00 94.31 197 LYS A N 1
ATOM 1523 C CA . LYS A 1 197 ? 7.453 -10.687 -6.194 1.00 94.31 197 LYS A CA 1
ATOM 1524 C C . LYS A 1 197 ? 6.498 -10.858 -7.391 1.00 94.31 197 LYS A C 1
ATOM 1526 O O . LYS A 1 197 ? 6.238 -11.988 -7.827 1.00 94.31 197 LYS A O 1
ATOM 1531 N N . GLN A 1 198 ? 5.977 -9.761 -7.938 1.00 95.06 198 GLN A N 1
ATOM 1532 C CA . GLN A 1 198 ? 5.161 -9.776 -9.154 1.00 95.06 198 GLN A CA 1
ATOM 1533 C C . GLN A 1 198 ? 6.035 -9.919 -10.417 1.00 95.06 198 GLN A C 1
ATOM 1535 O O . GLN A 1 198 ? 7.264 -9.853 -10.357 1.00 95.06 198 GLN A O 1
ATOM 1540 N N . ASP A 1 199 ? 5.414 -10.169 -11.576 1.00 96.06 199 ASP A N 1
ATOM 1541 C CA . ASP A 1 199 ? 6.148 -10.327 -12.841 1.00 96.06 199 ASP A CA 1
ATOM 1542 C C . ASP A 1 199 ? 6.588 -8.955 -13.367 1.00 96.06 199 ASP A C 1
ATOM 1544 O O . ASP A 1 199 ? 5.764 -8.057 -13.552 1.00 96.06 199 ASP A O 1
ATOM 1548 N N . VAL A 1 200 ? 7.883 -8.799 -13.646 1.00 96.75 200 VAL A N 1
ATOM 1549 C CA . VAL A 1 200 ? 8.448 -7.565 -14.201 1.00 96.75 200 VAL A CA 1
ATOM 1550 C C . VAL A 1 200 ? 9.073 -7.850 -15.557 1.00 96.75 200 VAL A C 1
ATOM 1552 O O . VAL A 1 200 ? 9.961 -8.693 -15.702 1.00 96.75 200 VAL A O 1
ATOM 1555 N N . ARG A 1 201 ? 8.642 -7.100 -16.574 1.00 95.75 201 ARG A N 1
ATOM 1556 C CA . ARG A 1 201 ? 9.167 -7.200 -17.940 1.00 95.75 201 ARG A CA 1
ATOM 1557 C C . ARG A 1 201 ? 9.821 -5.901 -18.370 1.00 95.75 201 ARG A C 1
ATOM 1559 O O . ARG A 1 201 ? 9.304 -4.816 -18.123 1.00 95.75 201 ARG A O 1
ATOM 1566 N N . LEU A 1 202 ? 10.944 -6.035 -19.064 1.00 93.56 202 LEU A N 1
ATOM 1567 C CA . LEU A 1 202 ? 11.689 -4.930 -19.659 1.00 93.56 202 LEU A CA 1
ATOM 1568 C C . LEU A 1 202 ? 11.578 -5.027 -21.182 1.00 93.56 202 LEU A C 1
ATOM 1570 O O . LEU A 1 202 ? 11.624 -6.133 -21.725 1.00 93.56 202 LEU A O 1
ATOM 1574 N N . ASP A 1 203 ? 11.498 -3.888 -21.869 1.00 82.38 203 ASP A N 1
ATOM 1575 C CA . ASP A 1 203 ? 11.438 -3.847 -23.341 1.00 82.38 203 ASP A CA 1
ATOM 1576 C C . ASP A 1 203 ? 12.690 -4.439 -24.005 1.00 82.38 203 ASP A C 1
ATOM 1578 O O . ASP A 1 203 ? 12.624 -5.018 -25.089 1.00 82.38 203 ASP A O 1
ATOM 1582 N N . VAL A 1 204 ? 13.844 -4.329 -23.346 1.00 80.12 204 VAL A N 1
ATOM 1583 C CA . VAL A 1 204 ? 15.095 -4.937 -23.799 1.00 80.12 204 VAL A CA 1
ATOM 1584 C C . VAL A 1 204 ? 15.743 -5.618 -22.610 1.00 80.12 204 VAL A C 1
ATOM 1586 O O . VAL A 1 204 ? 16.134 -4.966 -21.641 1.00 80.12 204 VAL A O 1
ATOM 1589 N N . LYS A 1 205 ? 15.885 -6.944 -22.690 1.00 63.28 205 LYS A N 1
ATOM 1590 C CA . LYS A 1 205 ? 16.692 -7.687 -21.722 1.00 63.28 205 LYS A CA 1
ATOM 1591 C C . LYS A 1 205 ? 18.136 -7.210 -21.839 1.00 63.28 205 LYS A C 1
ATOM 1593 O O . LYS A 1 205 ? 18.758 -7.360 -22.894 1.00 63.28 205 LYS A O 1
ATOM 1598 N N . SER A 1 206 ? 18.666 -6.642 -20.759 1.00 66.94 206 SER A N 1
ATOM 1599 C CA . SER A 1 206 ? 20.109 -6.473 -20.645 1.00 66.94 206 SER A CA 1
ATOM 1600 C C . SER A 1 206 ? 20.763 -7.849 -20.763 1.00 66.94 206 SER A C 1
ATOM 1602 O O . SER A 1 206 ? 20.267 -8.824 -20.203 1.00 66.94 206 SER A O 1
ATOM 1604 N N . LYS A 1 207 ? 21.876 -7.941 -21.497 1.00 68.06 207 LYS A N 1
ATOM 1605 C CA . LYS A 1 207 ? 22.695 -9.166 -21.522 1.00 68.06 207 LYS A CA 1
ATOM 1606 C C . LYS A 1 207 ? 23.444 -9.394 -20.207 1.00 68.06 207 LYS A C 1
ATOM 1608 O O . LYS A 1 207 ? 24.053 -10.442 -20.043 1.00 68.06 207 LYS A O 1
ATOM 1613 N N . ASP A 1 208 ? 23.425 -8.406 -19.320 1.00 72.12 208 ASP A N 1
ATOM 1614 C CA . ASP A 1 208 ? 24.022 -8.468 -17.996 1.00 72.12 208 ASP A CA 1
ATOM 1615 C C . ASP A 1 208 ? 23.161 -9.354 -17.074 1.00 72.12 208 ASP A C 1
ATOM 1617 O O . ASP A 1 208 ? 22.038 -8.956 -16.741 1.00 72.12 208 ASP A O 1
ATOM 1621 N N . PRO A 1 209 ? 23.642 -10.549 -16.682 1.00 65.44 209 PRO A N 1
ATOM 1622 C CA . PRO A 1 209 ? 22.897 -11.463 -15.819 1.00 65.44 209 PRO A CA 1
ATOM 1623 C C . PRO A 1 209 ? 22.646 -10.882 -14.421 1.00 65.44 209 PRO A C 1
ATOM 1625 O O . PRO A 1 209 ? 21.714 -11.323 -13.755 1.00 65.44 209 PRO A O 1
ATOM 1628 N N . ASN A 1 210 ? 23.396 -9.854 -14.007 1.00 65.69 210 ASN A N 1
ATOM 1629 C CA . ASN A 1 210 ? 23.198 -9.172 -12.727 1.00 65.69 210 ASN A CA 1
ATOM 1630 C C . ASN A 1 210 ? 22.014 -8.189 -12.744 1.00 65.69 210 ASN A C 1
ATOM 1632 O O . ASN A 1 210 ? 21.791 -7.479 -11.771 1.00 65.69 210 ASN A O 1
ATOM 1636 N N . ARG A 1 211 ? 21.247 -8.112 -13.840 1.00 76.88 211 ARG A N 1
ATOM 1637 C CA . ARG A 1 211 ? 20.101 -7.201 -13.983 1.00 76.88 211 ARG A CA 1
ATOM 1638 C C . ARG A 1 211 ? 18.792 -7.971 -14.044 1.00 76.88 211 ARG A C 1
ATOM 1640 O O . ARG A 1 211 ? 18.084 -7.935 -15.054 1.00 76.88 211 ARG A O 1
ATOM 1647 N N . ASN A 1 212 ? 18.491 -8.693 -12.969 1.00 91.81 212 ASN A N 1
ATOM 1648 C CA . ASN A 1 212 ? 17.224 -9.394 -12.833 1.00 91.81 212 ASN A CA 1
ATOM 1649 C C . ASN A 1 212 ? 16.081 -8.369 -12.675 1.00 91.81 212 ASN A C 1
ATOM 1651 O O . ASN A 1 212 ? 16.111 -7.583 -11.730 1.00 91.81 212 ASN A O 1
ATOM 1655 N N . PRO A 1 213 ? 15.062 -8.352 -13.558 1.00 94.69 213 PRO A N 1
ATOM 1656 C CA . PRO A 1 213 ? 13.926 -7.443 -13.422 1.00 94.69 213 PRO A CA 1
ATOM 1657 C C . PRO A 1 213 ? 13.165 -7.604 -12.103 1.00 94.69 213 PRO A C 1
ATOM 1659 O O . PRO A 1 213 ? 12.488 -6.673 -11.695 1.00 94.69 213 PRO A O 1
ATOM 1662 N N . SER A 1 214 ? 13.266 -8.753 -11.428 1.00 95.19 214 SER A N 1
ATOM 1663 C CA . SER A 1 214 ? 12.601 -8.956 -10.138 1.00 95.19 214 SER A CA 1
ATOM 1664 C C . SER A 1 214 ? 13.173 -8.105 -9.002 1.00 95.19 214 SER A C 1
ATOM 1666 O O . SER A 1 214 ? 12.539 -8.039 -7.958 1.00 95.19 214 SER A O 1
ATOM 1668 N N . TYR A 1 215 ? 14.347 -7.490 -9.186 1.00 95.56 215 TYR A N 1
ATOM 1669 C CA . TYR A 1 215 ? 14.958 -6.614 -8.181 1.00 95.56 215 TYR A CA 1
ATOM 1670 C C . TYR A 1 215 ? 14.171 -5.330 -7.944 1.00 95.56 215 TYR A C 1
ATOM 1672 O O . TYR A 1 215 ? 14.320 -4.715 -6.913 1.00 95.56 215 TYR A O 1
ATOM 1680 N N . VAL A 1 216 ? 13.287 -4.925 -8.862 1.00 96.56 216 VAL A N 1
ATOM 1681 C CA . VAL A 1 216 ? 12.472 -3.715 -8.646 1.00 96.56 216 VAL A CA 1
ATOM 1682 C C . VAL A 1 216 ? 11.138 -3.999 -7.965 1.00 96.56 216 VAL A C 1
ATOM 1684 O O . VAL A 1 216 ? 10.221 -3.198 -8.081 1.00 96.56 216 VAL A O 1
ATOM 1687 N N . VAL A 1 217 ? 10.980 -5.187 -7.387 1.00 96.88 217 VAL A N 1
ATOM 1688 C CA . VAL A 1 217 ? 9.770 -5.620 -6.675 1.00 96.88 217 VAL A CA 1
ATOM 1689 C C . VAL A 1 217 ? 10.128 -6.551 -5.512 1.00 96.88 217 VAL A C 1
ATOM 1691 O O . VAL A 1 217 ? 9.399 -7.500 -5.193 1.00 96.88 217 VAL A O 1
ATOM 1694 N N . ASP A 1 218 ? 11.304 -6.349 -4.926 1.00 94.88 218 ASP A N 1
ATOM 1695 C CA . ASP A 1 218 ? 11.813 -7.162 -3.828 1.00 94.88 218 ASP A CA 1
ATOM 1696 C C . ASP A 1 218 ? 12.038 -6.381 -2.531 1.00 94.88 218 ASP A C 1
ATOM 1698 O O . ASP A 1 218 ? 12.423 -6.997 -1.544 1.00 94.88 218 ASP A O 1
ATOM 1702 N N . GLN A 1 219 ? 11.745 -5.078 -2.496 1.00 94.12 219 GLN A N 1
ATOM 1703 C CA . GLN A 1 219 ? 11.903 -4.276 -1.286 1.00 94.12 219 GLN A CA 1
ATOM 1704 C C . GLN A 1 219 ? 13.333 -4.265 -0.719 1.00 94.12 219 GLN A C 1
ATOM 1706 O O . GLN A 1 219 ? 13.532 -3.945 0.453 1.00 94.12 219 GLN A O 1
ATOM 1711 N N . ASP A 1 220 ? 14.335 -4.550 -1.561 1.00 93.19 220 ASP A N 1
ATOM 1712 C CA . ASP A 1 220 ? 15.756 -4.401 -1.259 1.00 93.19 220 ASP A CA 1
ATOM 1713 C C . ASP A 1 220 ? 16.355 -3.244 -2.068 1.00 93.19 220 ASP A C 1
ATOM 1715 O O . ASP A 1 220 ? 16.784 -3.389 -3.217 1.00 93.19 220 ASP A O 1
ATOM 1719 N N . TYR A 1 221 ? 16.453 -2.079 -1.424 1.00 93.50 221 TYR A N 1
ATOM 1720 C CA . TYR A 1 221 ? 16.988 -0.863 -2.040 1.00 93.50 221 TYR A CA 1
ATOM 1721 C C . TYR A 1 221 ? 18.496 -0.920 -2.349 1.00 93.50 221 TYR A C 1
ATOM 1723 O O . TYR A 1 221 ? 19.032 0.017 -2.945 1.00 93.50 221 TYR A O 1
ATOM 1731 N N . GLY A 1 222 ? 19.198 -1.983 -1.937 1.00 93.19 222 GLY A N 1
ATOM 1732 C CA . GLY A 1 222 ? 20.589 -2.241 -2.309 1.00 93.19 222 GLY A CA 1
ATOM 1733 C C . GLY A 1 222 ? 20.736 -2.881 -3.692 1.00 93.19 222 GLY A C 1
ATOM 1734 O O . GLY A 1 222 ? 21.819 -2.830 -4.285 1.00 93.19 222 GLY A O 1
ATOM 1735 N N . THR A 1 223 ? 19.663 -3.461 -4.232 1.00 93.56 223 THR A N 1
ATOM 1736 C CA . THR A 1 223 ? 19.644 -4.032 -5.579 1.00 93.56 223 THR A CA 1
ATOM 1737 C C . THR A 1 223 ? 19.041 -3.051 -6.578 1.00 93.56 223 THR A C 1
ATOM 1739 O O . THR A 1 223 ? 18.371 -2.090 -6.217 1.00 93.56 223 THR A O 1
ATOM 1742 N N . THR A 1 224 ? 19.341 -3.229 -7.869 1.00 94.06 224 THR A N 1
ATOM 1743 C CA . THR A 1 224 ? 18.745 -2.397 -8.922 1.00 94.06 224 THR A CA 1
ATOM 1744 C C . THR A 1 224 ? 18.494 -3.209 -10.184 1.00 94.06 224 THR A C 1
ATOM 1746 O O . THR A 1 224 ? 19.289 -4.075 -10.560 1.00 94.06 224 THR A O 1
ATOM 1749 N N . ALA A 1 225 ? 17.428 -2.878 -10.912 1.00 94.50 225 ALA A N 1
ATOM 1750 C CA . ALA A 1 225 ? 17.256 -3.320 -12.293 1.00 94.50 225 ALA A CA 1
ATOM 1751 C C . ALA A 1 225 ? 17.319 -2.128 -13.246 1.00 94.50 225 ALA A C 1
ATOM 1753 O O . ALA A 1 225 ? 16.898 -1.017 -12.931 1.00 94.50 225 ALA A O 1
ATOM 1754 N N . THR A 1 226 ? 17.855 -2.361 -14.446 1.00 93.94 226 THR A N 1
ATOM 1755 C CA . THR A 1 226 ? 18.029 -1.315 -15.460 1.00 93.94 226 THR A CA 1
ATOM 1756 C C . THR A 1 226 ? 17.429 -1.739 -16.791 1.00 93.94 226 THR A C 1
ATOM 1758 O O . THR A 1 226 ? 17.864 -2.725 -17.389 1.00 93.94 226 THR A O 1
ATOM 1761 N N . SER A 1 227 ? 16.488 -0.938 -17.286 1.00 93.38 227 SER A N 1
ATOM 1762 C CA . SER A 1 227 ? 15.969 -0.999 -18.650 1.00 93.38 227 SER A CA 1
ATOM 1763 C C . SER A 1 227 ? 16.776 -0.054 -19.538 1.00 93.38 227 SER A C 1
ATOM 1765 O O . SER A 1 227 ? 17.112 1.061 -19.135 1.00 93.38 227 SER A O 1
ATOM 1767 N N . GLN A 1 228 ? 17.119 -0.477 -20.752 1.00 92.81 228 GLN A N 1
ATOM 1768 C CA . GLN A 1 228 ? 17.905 0.338 -21.677 1.00 92.81 228 GLN A CA 1
ATOM 1769 C C . GLN A 1 228 ? 17.451 0.108 -23.112 1.00 92.81 228 GLN A C 1
ATOM 1771 O O . GLN A 1 228 ? 17.334 -1.032 -23.550 1.00 92.81 228 GLN A O 1
ATOM 1776 N N . HIS A 1 229 ? 17.264 1.178 -23.883 1.00 91.19 229 HIS A N 1
ATOM 1777 C CA . HIS A 1 229 ? 16.896 1.058 -25.290 1.00 91.19 229 HIS A CA 1
ATOM 1778 C C . HIS A 1 229 ? 17.610 2.122 -26.135 1.00 91.19 229 HIS A C 1
ATOM 1780 O O . HIS A 1 229 ? 17.720 3.282 -25.754 1.00 91.19 229 HIS A O 1
ATOM 1786 N N . LYS A 1 230 ? 18.107 1.739 -27.322 1.00 89.62 230 LYS A N 1
ATOM 1787 C CA . LYS A 1 230 ? 18.882 2.647 -28.195 1.00 89.62 230 LYS A CA 1
ATOM 1788 C C . LYS A 1 230 ? 18.029 3.788 -28.768 1.00 89.62 230 LYS A C 1
ATOM 1790 O O . LYS A 1 230 ? 18.427 4.952 -28.741 1.00 89.62 230 LYS A O 1
ATOM 1795 N N . THR A 1 231 ? 16.861 3.445 -29.315 1.00 89.44 231 THR A N 1
ATOM 1796 C CA . THR A 1 231 ? 16.013 4.381 -30.078 1.00 89.44 231 THR A CA 1
ATOM 1797 C C . THR A 1 231 ? 14.727 4.832 -29.382 1.00 89.44 231 THR A C 1
ATOM 1799 O O . THR A 1 231 ? 14.185 5.859 -29.772 1.00 89.44 231 THR A O 1
ATOM 1802 N N . ARG A 1 232 ? 14.236 4.104 -28.375 1.00 93.44 232 ARG A N 1
ATOM 1803 C CA . ARG A 1 232 ? 12.992 4.386 -27.643 1.00 93.44 232 ARG A CA 1
ATOM 1804 C C . ARG A 1 232 ? 13.309 4.697 -26.183 1.00 93.44 232 ARG A C 1
ATOM 1806 O O . ARG A 1 232 ? 14.419 4.421 -25.733 1.00 93.44 232 ARG A O 1
ATOM 1813 N N . LEU A 1 233 ? 12.346 5.268 -25.463 1.00 93.75 233 LEU A N 1
ATOM 1814 C CA . LEU A 1 233 ? 12.458 5.403 -24.013 1.00 93.75 233 LEU A CA 1
ATOM 1815 C C . LEU A 1 233 ? 12.470 4.003 -23.370 1.00 93.75 233 LEU A C 1
ATOM 1817 O O . LEU A 1 233 ? 11.686 3.154 -23.794 1.00 93.75 233 LEU A O 1
ATOM 1821 N N . PRO A 1 234 ? 13.349 3.747 -22.387 1.00 94.69 234 PRO A N 1
ATOM 1822 C CA . PRO A 1 234 ? 13.291 2.559 -21.544 1.00 94.69 234 PRO A CA 1
ATOM 1823 C C . PRO A 1 234 ? 11.932 2.386 -20.872 1.00 94.69 234 PRO A C 1
ATOM 1825 O O . PRO A 1 234 ? 11.283 3.366 -20.501 1.00 94.69 234 PRO A O 1
ATOM 1828 N N . VAL A 1 235 ? 11.538 1.126 -20.688 1.00 95.00 235 VAL A N 1
ATOM 1829 C CA . VAL A 1 235 ? 10.236 0.757 -20.123 1.00 95.00 235 VAL A CA 1
ATOM 1830 C C . VAL A 1 235 ? 10.388 -0.362 -19.099 1.00 95.00 235 VAL A C 1
ATOM 1832 O O . VAL A 1 235 ? 11.155 -1.308 -19.319 1.00 95.00 235 VAL A O 1
ATOM 1835 N N . PHE A 1 236 ? 9.628 -0.248 -18.011 1.00 96.62 236 PHE A N 1
ATOM 1836 C CA . PHE A 1 236 ? 9.298 -1.323 -17.081 1.00 96.62 236 PHE A CA 1
ATOM 1837 C C . PHE A 1 236 ? 7.805 -1.625 -17.169 1.00 96.62 236 PHE A C 1
ATOM 1839 O O . PHE A 1 236 ? 6.977 -0.716 -17.170 1.00 96.62 236 PHE A O 1
ATOM 1846 N N . HIS A 1 237 ? 7.464 -2.904 -17.218 1.00 96.62 237 HIS A N 1
ATOM 1847 C CA . HIS A 1 237 ? 6.104 -3.398 -17.091 1.00 96.62 237 HIS A CA 1
ATOM 1848 C C . HIS A 1 237 ? 6.001 -4.230 -15.824 1.00 96.62 237 HIS A C 1
ATOM 1850 O O . HIS A 1 237 ? 6.580 -5.311 -15.777 1.00 96.62 237 HIS A O 1
ATOM 1856 N N . VAL A 1 238 ? 5.244 -3.754 -14.840 1.00 97.12 238 VAL A N 1
ATOM 1857 C CA . VAL A 1 238 ? 4.879 -4.548 -13.663 1.00 97.12 238 VAL A CA 1
ATOM 1858 C C . VAL A 1 238 ? 3.520 -5.176 -13.941 1.00 97.12 238 VAL A C 1
ATOM 1860 O O . VAL A 1 238 ? 2.552 -4.474 -14.244 1.00 97.12 238 VAL A O 1
ATOM 1863 N N . ILE A 1 239 ? 3.466 -6.504 -13.918 1.00 96.62 239 ILE A N 1
ATOM 1864 C CA . ILE A 1 239 ? 2.273 -7.301 -14.187 1.00 96.62 239 ILE A CA 1
ATOM 1865 C C . ILE A 1 239 ? 1.884 -7.984 -12.885 1.00 96.62 239 ILE A C 1
ATOM 1867 O O . ILE A 1 239 ? 2.533 -8.926 -12.429 1.00 96.62 239 ILE A O 1
ATOM 1871 N N . LEU A 1 240 ? 0.801 -7.488 -12.306 1.00 94.94 240 LEU A N 1
ATOM 1872 C CA . LEU A 1 240 ? 0.203 -8.036 -11.107 1.00 94.94 240 LEU A CA 1
ATOM 1873 C C . LEU A 1 240 ? -0.520 -9.340 -11.450 1.00 94.94 240 LEU A C 1
ATOM 1875 O O . LEU A 1 240 ? -1.031 -9.521 -12.560 1.00 94.94 240 LEU A O 1
ATOM 1879 N N . ARG A 1 241 ? -0.567 -10.268 -10.496 1.00 92.38 241 ARG A N 1
ATOM 1880 C CA . ARG A 1 241 ? -1.342 -11.508 -10.643 1.00 92.38 241 ARG A CA 1
ATOM 1881 C C . ARG A 1 241 ? -2.822 -11.212 -10.801 1.00 92.38 241 ARG A C 1
ATOM 1883 O O . ARG A 1 241 ? -3.424 -11.714 -11.744 1.00 92.38 241 ARG A O 1
ATOM 1890 N N . GLU A 1 242 ? -3.336 -10.308 -9.977 1.00 91.00 242 GLU A N 1
ATOM 1891 C CA . GLU A 1 242 ? -4.728 -9.884 -9.996 1.00 91.00 242 GLU A CA 1
ATOM 1892 C C . GLU A 1 242 ? -4.871 -8.384 -10.208 1.00 91.00 242 GLU A C 1
ATOM 1894 O O . GLU A 1 242 ? -3.948 -7.602 -9.974 1.00 91.00 242 GLU A O 1
ATOM 1899 N N . ALA A 1 243 ? -6.044 -7.988 -10.699 1.00 91.62 243 ALA A N 1
ATOM 1900 C CA . ALA A 1 243 ? -6.370 -6.586 -10.870 1.00 91.62 243 ALA A CA 1
ATOM 1901 C C . ALA A 1 243 ? -6.785 -5.979 -9.519 1.00 91.62 243 ALA A C 1
ATOM 1903 O O . ALA A 1 243 ? -7.818 -6.360 -8.961 1.00 91.62 243 ALA A O 1
ATOM 1904 N N . ILE A 1 244 ? -6.018 -5.005 -9.028 1.00 92.12 244 ILE A N 1
ATOM 1905 C CA . ILE A 1 244 ? -6.200 -4.359 -7.715 1.00 92.12 244 ILE A CA 1
ATOM 1906 C C . ILE A 1 244 ? -6.500 -2.866 -7.859 1.00 92.12 244 ILE A C 1
ATOM 1908 O O . ILE A 1 244 ? -6.195 -2.270 -8.892 1.00 92.12 244 ILE A O 1
ATOM 1912 N N . TRP A 1 245 ? -7.061 -2.248 -6.819 1.00 89.56 245 TRP A N 1
ATOM 1913 C CA . TRP A 1 245 ? -7.300 -0.803 -6.778 1.00 89.56 245 TRP A CA 1
ATOM 1914 C C . TRP A 1 245 ? -6.035 -0.056 -6.373 1.00 89.56 245 TRP A C 1
ATOM 1916 O O . TRP A 1 245 ? -5.688 -0.011 -5.197 1.00 89.56 245 TRP A O 1
ATOM 1926 N N . ILE A 1 246 ? -5.335 0.531 -7.337 1.00 90.62 246 ILE A N 1
ATOM 1927 C CA . ILE A 1 246 ? -4.078 1.225 -7.053 1.00 90.62 246 ILE A CA 1
ATOM 1928 C C . ILE A 1 246 ? -4.387 2.581 -6.419 1.00 90.62 246 ILE A C 1
ATOM 1930 O O . ILE A 1 246 ? -5.114 3.383 -7.003 1.00 90.62 246 ILE A O 1
ATOM 1934 N N . GLN A 1 247 ? -3.813 2.833 -5.245 1.00 89.31 247 GLN A N 1
ATOM 1935 C CA . GLN A 1 247 ? -3.928 4.115 -4.547 1.00 89.31 247 GLN A CA 1
ATOM 1936 C C . GLN A 1 247 ? -2.715 4.996 -4.848 1.00 89.31 247 GLN A C 1
ATOM 1938 O O . GLN A 1 247 ? -2.843 6.170 -5.207 1.00 89.31 247 GLN A O 1
ATOM 1943 N N . ARG A 1 248 ? -1.525 4.397 -4.747 1.00 91.50 248 ARG A N 1
ATOM 1944 C CA . ARG A 1 248 ? -0.247 5.086 -4.890 1.00 91.50 248 ARG A CA 1
ATOM 1945 C C . ARG A 1 248 ? 0.801 4.187 -5.527 1.00 91.50 248 ARG A C 1
ATOM 1947 O O . ARG A 1 248 ? 0.859 2.991 -5.256 1.00 91.50 248 ARG A O 1
ATOM 1954 N N . ILE A 1 249 ? 1.662 4.789 -6.338 1.00 94.56 249 ILE A N 1
ATOM 1955 C CA . ILE A 1 249 ? 2.857 4.150 -6.890 1.00 94.56 249 ILE A CA 1
ATOM 1956 C C . ILE A 1 249 ? 4.067 4.967 -6.444 1.00 94.56 249 ILE A C 1
ATOM 1958 O O . ILE A 1 249 ? 4.063 6.189 -6.578 1.00 94.56 249 ILE A O 1
ATOM 1962 N N . VAL A 1 250 ? 5.097 4.304 -5.923 1.00 95.25 250 VAL A N 1
ATOM 1963 C CA . VAL A 1 250 ? 6.360 4.941 -5.531 1.00 95.25 250 VAL A CA 1
ATOM 1964 C C . VAL A 1 250 ? 7.499 4.286 -6.296 1.00 95.25 250 VAL A C 1
ATOM 1966 O O . VAL A 1 250 ? 7.649 3.066 -6.277 1.00 95.25 250 VAL A O 1
ATOM 1969 N N . LEU A 1 251 ? 8.294 5.095 -6.991 1.00 96.81 251 LEU A N 1
ATOM 1970 C CA . LEU A 1 251 ? 9.465 4.633 -7.730 1.00 96.81 251 LEU A CA 1
ATOM 1971 C C . LEU A 1 251 ? 10.726 5.020 -6.963 1.00 96.81 251 LEU A C 1
ATOM 1973 O O . LEU A 1 251 ? 10.934 6.200 -6.688 1.00 96.81 251 LEU A O 1
ATOM 1977 N N . VAL A 1 252 ? 11.580 4.050 -6.655 1.00 97.06 252 VAL A N 1
ATOM 1978 C CA . VAL A 1 252 ? 12.815 4.266 -5.895 1.00 97.06 252 VAL A CA 1
ATOM 1979 C C . VAL A 1 252 ? 14.001 4.273 -6.855 1.00 97.06 252 VAL A C 1
ATOM 1981 O O . VAL A 1 252 ? 14.205 3.335 -7.625 1.00 97.06 252 VAL A O 1
ATOM 1984 N N . THR A 1 253 ? 14.786 5.348 -6.847 1.00 96.06 253 THR A N 1
ATOM 1985 C CA . THR A 1 253 ? 15.915 5.560 -7.771 1.00 96.06 253 THR A CA 1
ATOM 1986 C C . THR A 1 253 ? 17.152 6.059 -7.036 1.00 96.06 253 THR A C 1
ATOM 1988 O O . THR A 1 253 ? 17.032 6.793 -6.068 1.00 96.06 253 THR A O 1
ATOM 1991 N N . ALA A 1 254 ? 18.348 5.777 -7.554 1.00 92.25 254 ALA A N 1
ATOM 1992 C CA . ALA A 1 254 ? 19.592 6.347 -7.019 1.00 92.25 254 ALA A CA 1
ATOM 1993 C C . ALA A 1 254 ? 19.841 7.816 -7.441 1.00 92.25 254 ALA A C 1
ATOM 1995 O O . ALA A 1 254 ? 20.798 8.438 -6.994 1.00 92.25 254 ALA A O 1
ATOM 1996 N N . SER A 1 255 ? 19.026 8.375 -8.346 1.00 91.06 255 SER A N 1
ATOM 1997 C CA . SER A 1 255 ? 19.186 9.737 -8.877 1.00 91.06 255 SER A CA 1
ATOM 1998 C C . SER A 1 255 ? 17.883 10.515 -8.772 1.00 91.06 255 SER A C 1
ATOM 2000 O O . SER A 1 255 ? 16.846 10.052 -9.246 1.00 91.06 255 SER A O 1
ATOM 2002 N N . LYS A 1 256 ? 17.961 11.738 -8.239 1.00 90.50 256 LYS A N 1
ATOM 2003 C CA . LYS A 1 256 ? 16.826 12.663 -8.150 1.00 90.50 256 LYS A CA 1
ATOM 2004 C C . LYS A 1 256 ? 16.268 13.036 -9.517 1.00 90.50 256 LYS A C 1
ATOM 2006 O O . LYS A 1 256 ? 15.068 13.227 -9.670 1.00 90.50 256 LYS A O 1
ATOM 2011 N N . GLU A 1 257 ? 17.136 13.186 -10.511 1.00 91.69 257 GLU A N 1
ATOM 2012 C CA . GLU A 1 257 ? 16.727 13.617 -11.842 1.00 91.69 257 GLU A CA 1
ATOM 2013 C C . GLU A 1 257 ? 16.353 12.407 -12.697 1.00 91.69 257 GLU A C 1
ATOM 2015 O O . GLU A 1 257 ? 17.189 11.552 -13.011 1.00 91.69 257 GLU A O 1
ATOM 2020 N N . VAL A 1 258 ? 15.077 12.350 -13.085 1.00 92.69 258 VAL A N 1
ATOM 2021 C CA . VAL A 1 258 ? 14.542 11.373 -14.034 1.00 92.69 258 VAL A CA 1
ATOM 2022 C C . VAL A 1 258 ? 13.803 12.129 -15.133 1.00 92.69 258 VAL A C 1
ATOM 2024 O O . VAL A 1 258 ? 12.764 12.747 -14.912 1.00 92.69 258 VAL A O 1
ATOM 2027 N N . HIS A 1 259 ? 14.349 12.102 -16.342 1.00 93.56 259 HIS A N 1
ATOM 2028 C CA . HIS A 1 259 ? 13.792 12.806 -17.491 1.00 93.56 259 HIS A CA 1
ATOM 2029 C C . HIS A 1 259 ? 12.689 11.987 -18.154 1.00 93.56 259 HIS A C 1
ATOM 2031 O O . HIS A 1 259 ? 12.830 10.774 -18.334 1.00 93.56 259 HIS A O 1
ATOM 2037 N N . ASN A 1 260 ? 11.627 12.670 -18.591 1.00 92.44 260 ASN A N 1
ATOM 2038 C CA . ASN A 1 260 ? 10.463 12.064 -19.246 1.00 92.44 260 ASN A CA 1
ATOM 2039 C C . ASN A 1 260 ? 9.859 10.914 -18.425 1.00 92.44 260 ASN A C 1
ATOM 2041 O O . ASN A 1 260 ? 9.440 9.906 -18.994 1.00 92.44 260 ASN A O 1
ATOM 2045 N N . LEU A 1 261 ? 9.883 11.043 -17.094 1.00 93.88 261 LEU A N 1
ATOM 2046 C CA . LEU A 1 261 ? 9.294 10.060 -16.201 1.00 93.88 261 LEU A CA 1
ATOM 2047 C C . LEU A 1 261 ? 7.772 10.081 -16.365 1.00 93.88 261 LEU A C 1
ATOM 2049 O O . LEU A 1 261 ? 7.131 11.098 -16.117 1.00 93.88 261 LEU A O 1
ATOM 2053 N N . SER A 1 262 ? 7.209 8.958 -16.792 1.00 92.88 262 SER A N 1
ATOM 2054 C CA . SER A 1 262 ? 5.769 8.752 -16.920 1.00 92.88 262 SER A CA 1
ATOM 2055 C C . SER A 1 262 ? 5.411 7.381 -16.363 1.00 92.88 262 SER A C 1
ATOM 2057 O O . SER A 1 262 ? 6.094 6.382 -16.616 1.00 92.88 262 SER A O 1
ATOM 2059 N N . VAL A 1 263 ? 4.317 7.353 -15.611 1.00 93.69 263 VAL A N 1
ATOM 2060 C CA . VAL A 1 263 ? 3.653 6.137 -15.161 1.00 93.69 263 VAL A CA 1
ATOM 2061 C C . VAL A 1 263 ? 2.326 6.057 -15.905 1.00 93.69 263 VAL A C 1
ATOM 2063 O O . VAL A 1 263 ? 1.616 7.052 -16.031 1.00 93.69 263 VAL A O 1
ATOM 2066 N N . GLN A 1 264 ? 1.999 4.869 -16.397 1.00 92.31 264 GLN A N 1
ATOM 2067 C CA . GLN A 1 264 ? 0.750 4.537 -17.073 1.00 92.31 264 GLN A CA 1
ATOM 2068 C C . GLN A 1 264 ? 0.196 3.271 -16.433 1.00 92.31 264 GLN A C 1
ATOM 2070 O O . GLN A 1 264 ? 0.928 2.313 -16.190 1.00 92.31 264 GLN A O 1
ATOM 2075 N N . VAL A 1 265 ? -1.102 3.234 -16.187 1.00 91.19 265 VAL A N 1
ATOM 2076 C CA . VAL A 1 265 ? -1.776 2.100 -15.552 1.00 91.19 265 VAL A CA 1
ATOM 2077 C C . VAL A 1 265 ? -2.906 1.692 -16.467 1.00 91.19 265 VAL A C 1
ATOM 2079 O O . VAL A 1 265 ? -3.663 2.512 -16.985 1.00 91.19 265 VAL A O 1
ATOM 2082 N N . PHE A 1 266 ? -2.979 0.396 -16.707 1.00 90.44 266 PHE A N 1
ATOM 2083 C CA . PHE A 1 266 ? -3.993 -0.180 -17.562 1.00 90.44 266 PHE A CA 1
ATOM 2084 C C . PHE A 1 266 ? -5.257 -0.430 -16.751 1.00 90.44 266 PHE A C 1
ATOM 2086 O O . PHE A 1 266 ? -5.238 -1.252 -15.836 1.00 90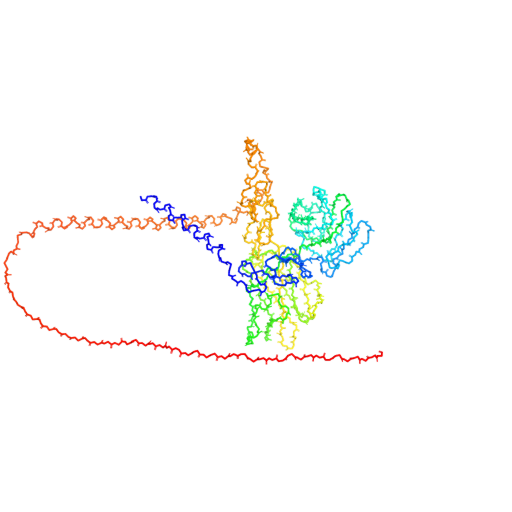.44 266 PHE A O 1
ATOM 2093 N N . ASP A 1 267 ? -6.342 0.259 -17.070 1.00 87.94 267 ASP A N 1
ATOM 2094 C CA . ASP A 1 267 ? -7.618 0.042 -16.405 1.00 87.94 267 ASP A CA 1
ATOM 2095 C C . ASP A 1 267 ? -8.249 -1.248 -16.939 1.00 87.94 267 ASP A C 1
ATOM 2097 O O . ASP A 1 267 ? -8.602 -1.361 -18.114 1.00 87.94 267 ASP A O 1
ATOM 2101 N N . ASP A 1 268 ? -8.352 -2.245 -16.063 1.00 85.94 268 ASP A N 1
ATOM 2102 C CA . ASP A 1 268 ? -8.833 -3.580 -16.411 1.00 85.94 268 ASP A CA 1
ATOM 2103 C C . ASP A 1 268 ? -10.317 -3.565 -16.816 1.00 85.94 268 ASP A C 1
ATOM 2105 O O . ASP A 1 268 ? -10.742 -4.353 -17.662 1.00 85.94 268 ASP A O 1
ATOM 2109 N N . LEU A 1 269 ? -11.097 -2.618 -16.277 1.00 84.88 269 LEU A N 1
ATOM 2110 C CA . LEU A 1 269 ? -12.529 -2.499 -16.556 1.00 84.88 269 LEU A CA 1
ATOM 2111 C C . LEU A 1 269 ? -12.787 -1.885 -17.932 1.00 84.88 269 LEU A C 1
ATOM 2113 O O . LEU A 1 269 ? -13.588 -2.406 -18.707 1.00 84.88 269 LEU A O 1
ATOM 2117 N N . SER A 1 270 ? -12.107 -0.781 -18.247 1.00 84.81 270 SER A N 1
ATOM 2118 C CA . SER A 1 270 ? -12.272 -0.097 -19.536 1.00 84.81 270 SER A CA 1
ATOM 2119 C C . SER A 1 270 ? -11.422 -0.708 -20.653 1.00 84.81 270 SER A C 1
ATOM 2121 O O . SER A 1 270 ? -11.629 -0.390 -21.824 1.00 84.81 270 SER A O 1
ATOM 2123 N N . LYS A 1 271 ? -10.465 -1.584 -20.309 1.00 82.25 271 LYS A N 1
ATOM 2124 C CA . LYS A 1 271 ? -9.417 -2.103 -21.205 1.00 82.25 271 LYS A CA 1
ATOM 2125 C C . LYS A 1 271 ? -8.628 -0.995 -21.910 1.00 82.25 271 LYS A C 1
ATOM 2127 O O . LYS A 1 271 ? -8.004 -1.239 -22.946 1.00 82.25 271 LYS A O 1
ATOM 2132 N N . ALA A 1 272 ? -8.658 0.215 -21.363 1.00 79.06 272 ALA A N 1
ATOM 2133 C CA . ALA A 1 272 ? -7.932 1.358 -21.869 1.00 79.06 272 ALA A CA 1
ATOM 2134 C C . ALA A 1 272 ? -6.674 1.570 -21.023 1.00 79.06 272 ALA A C 1
ATOM 2136 O O . ALA A 1 272 ? -6.679 1.452 -19.796 1.00 79.06 272 ALA A O 1
ATOM 2137 N N . THR A 1 273 ? -5.568 1.903 -21.683 1.00 73.00 273 THR A N 1
ATOM 2138 C CA . THR A 1 273 ? -4.487 2.626 -21.010 1.00 73.00 273 THR A CA 1
ATOM 2139 C C . THR A 1 273 ? -4.993 4.027 -20.743 1.00 73.00 273 THR A C 1
ATOM 2141 O O . THR A 1 273 ? -5.159 4.796 -21.692 1.00 73.00 273 THR A O 1
ATOM 2144 N N . ASP A 1 274 ? -5.272 4.323 -19.480 1.00 65.19 274 ASP A N 1
ATOM 2145 C CA . ASP A 1 274 ? -5.674 5.662 -19.084 1.00 65.19 274 ASP A CA 1
ATOM 2146 C C . ASP A 1 274 ? -4.449 6.562 -18.862 1.00 65.19 274 ASP A C 1
ATOM 2148 O O . ASP A 1 274 ? -3.318 6.077 -18.737 1.00 65.19 274 ASP A O 1
ATOM 2152 N N . ALA A 1 275 ? -4.701 7.872 -18.904 1.00 57.94 275 ALA A N 1
ATOM 2153 C CA . ALA A 1 275 ? -3.715 8.948 -18.991 1.00 57.94 275 ALA A CA 1
ATOM 2154 C C . ALA A 1 275 ? -2.621 8.939 -17.899 1.00 57.94 275 ALA A C 1
ATOM 2156 O O . ALA A 1 275 ? -2.786 8.378 -16.817 1.00 57.94 275 ALA A O 1
ATOM 2157 N N . ASP A 1 276 ? -1.500 9.595 -18.221 1.00 61.88 276 ASP A N 1
ATOM 2158 C CA . ASP A 1 276 ? -0.304 9.725 -17.384 1.00 61.88 276 ASP A CA 1
ATOM 2159 C C . ASP A 1 276 ? -0.618 10.239 -15.962 1.00 61.88 276 ASP A C 1
ATOM 2161 O O . ASP A 1 276 ? -1.402 11.171 -15.767 1.00 61.88 276 ASP A O 1
ATOM 2165 N N . TYR A 1 277 ? 0.027 9.642 -14.956 1.00 69.06 277 TYR A N 1
ATOM 2166 C CA . TYR A 1 277 ? -0.136 10.033 -13.552 1.00 69.06 277 TYR A CA 1
ATOM 2167 C C . TYR A 1 277 ? 0.502 11.378 -13.215 1.00 69.06 277 TYR A C 1
ATOM 2169 O O . TYR A 1 277 ? 1.541 11.755 -13.756 1.00 69.06 277 TYR A O 1
ATOM 2177 N N . SER A 1 278 ? -0.093 12.071 -12.239 1.00 64.25 278 SER A N 1
ATOM 2178 C CA . SER A 1 278 ? 0.475 13.299 -11.681 1.00 64.25 278 SER A CA 1
ATOM 2179 C C . SER A 1 278 ? 1.640 12.959 -10.753 1.00 64.25 278 SER A C 1
ATOM 2181 O O . SER A 1 278 ? 1.450 12.358 -9.696 1.00 64.25 278 SER A O 1
ATOM 2183 N N . TYR A 1 279 ? 2.847 13.337 -11.169 1.00 77.00 279 TYR A N 1
ATOM 2184 C CA . TYR A 1 279 ? 4.030 13.349 -10.314 1.00 77.00 279 TYR A CA 1
ATOM 2185 C C . TYR A 1 279 ? 3.842 14.371 -9.189 1.00 77.00 279 TYR A C 1
ATOM 2187 O O . TYR A 1 279 ? 3.461 15.512 -9.452 1.00 77.00 279 TYR A O 1
ATOM 2195 N N . LEU A 1 280 ? 4.109 13.965 -7.950 1.00 67.25 280 LEU A N 1
ATOM 2196 C CA . LEU A 1 280 ? 3.872 14.812 -6.779 1.00 67.25 280 LEU A CA 1
ATOM 2197 C C . LEU A 1 280 ? 5.167 15.427 -6.280 1.00 67.25 280 LEU A C 1
ATOM 2199 O O . LEU A 1 280 ? 5.322 16.644 -6.224 1.00 67.25 280 LEU A O 1
ATOM 2203 N N . VAL A 1 281 ? 6.082 14.550 -5.874 1.00 78.94 281 VAL A N 1
ATOM 2204 C CA . VAL A 1 281 ? 7.250 14.904 -5.085 1.00 78.94 281 VAL A CA 1
ATOM 2205 C C . VAL A 1 281 ? 8.302 13.807 -5.210 1.00 78.94 281 VAL A C 1
ATOM 2207 O O . VAL A 1 281 ? 7.974 12.624 -5.328 1.00 78.94 281 VAL A O 1
ATOM 2210 N N . ALA A 1 282 ? 9.565 14.229 -5.165 1.00 81.81 282 ALA A N 1
ATOM 2211 C CA . ALA A 1 282 ? 10.696 13.359 -4.891 1.00 81.81 282 ALA A CA 1
ATOM 2212 C C . ALA A 1 282 ? 11.195 13.656 -3.480 1.00 81.81 282 ALA A C 1
ATOM 2214 O O . ALA A 1 282 ? 11.573 14.796 -3.188 1.00 81.81 282 ALA A O 1
ATOM 2215 N N . THR A 1 283 ? 11.212 12.641 -2.624 1.00 83.44 283 THR A N 1
ATOM 2216 C CA . THR A 1 283 ? 11.840 12.703 -1.300 1.00 83.44 283 THR A CA 1
ATOM 2217 C C . THR A 1 283 ? 13.145 11.918 -1.309 1.00 83.44 283 THR A C 1
ATOM 2219 O O . THR A 1 283 ? 13.295 10.954 -2.055 1.00 83.44 283 THR A O 1
ATOM 2222 N N . GLU A 1 284 ? 14.119 12.363 -0.522 1.00 87.44 284 GLU A N 1
ATOM 2223 C CA . GLU A 1 284 ? 15.415 11.699 -0.382 1.00 87.44 284 GLU A CA 1
ATOM 2224 C C . GLU A 1 284 ? 15.455 10.941 0.946 1.00 87.44 284 GLU A C 1
ATOM 2226 O O . GLU A 1 284 ? 15.092 11.497 1.985 1.00 87.44 284 GLU A O 1
ATOM 2231 N N . HIS A 1 285 ? 15.876 9.679 0.905 1.00 84.62 285 HIS A N 1
ATOM 2232 C CA . HIS A 1 285 ? 16.053 8.835 2.080 1.00 84.62 285 HIS A CA 1
ATOM 2233 C C . HIS A 1 285 ? 17.136 7.784 1.803 1.00 84.62 285 HIS A C 1
ATOM 2235 O O . HIS A 1 285 ? 17.084 7.094 0.787 1.00 84.62 285 HIS A O 1
ATOM 2241 N N . ASP A 1 286 ? 18.140 7.691 2.677 1.00 83.69 286 ASP A N 1
ATOM 2242 C CA . ASP A 1 286 ? 19.235 6.711 2.609 1.00 83.69 286 ASP A CA 1
ATOM 2243 C C . ASP A 1 286 ? 19.920 6.593 1.230 1.00 83.69 286 ASP A C 1
ATOM 2245 O O . ASP A 1 286 ? 20.180 5.500 0.730 1.00 83.69 286 ASP A O 1
ATOM 2249 N N . ASN A 1 287 ? 20.242 7.737 0.610 1.00 90.12 287 ASN A N 1
ATOM 2250 C CA . ASN A 1 287 ? 20.826 7.869 -0.741 1.00 90.12 287 ASN A CA 1
ATOM 2251 C C . ASN A 1 287 ? 19.906 7.456 -1.905 1.00 90.12 287 ASN A C 1
ATOM 2253 O O . ASN A 1 287 ? 20.337 7.448 -3.060 1.00 90.12 287 ASN A O 1
ATOM 2257 N N . ASN A 1 288 ? 18.649 7.133 -1.621 1.00 93.56 288 ASN A N 1
ATOM 2258 C CA . ASN A 1 288 ? 17.630 6.857 -2.617 1.00 93.56 288 ASN A CA 1
ATOM 2259 C C . ASN A 1 288 ? 16.637 8.018 -2.718 1.00 93.56 288 ASN A C 1
ATOM 2261 O O . ASN A 1 288 ? 16.374 8.743 -1.761 1.00 93.56 288 ASN A O 1
ATOM 2265 N N . PHE A 1 289 ? 16.058 8.171 -3.903 1.00 93.94 289 PHE A N 1
ATOM 2266 C CA . PHE A 1 289 ? 15.017 9.138 -4.212 1.00 93.94 289 PHE A CA 1
ATOM 2267 C C . PHE A 1 289 ? 13.711 8.409 -4.503 1.00 93.94 289 PHE A C 1
ATOM 2269 O O . PHE A 1 289 ? 13.655 7.566 -5.405 1.00 93.94 289 PHE A O 1
ATOM 2276 N N . PHE A 1 290 ? 12.675 8.767 -3.752 1.00 93.69 290 PHE A N 1
ATOM 2277 C CA . PHE A 1 290 ? 11.341 8.185 -3.790 1.00 93.69 290 PHE A CA 1
ATOM 2278 C C . PHE A 1 290 ? 10.419 9.124 -4.564 1.00 93.69 290 PHE A C 1
ATOM 2280 O O . PHE A 1 290 ? 10.080 10.207 -4.091 1.00 93.69 290 PHE A O 1
ATOM 2287 N N . HIS A 1 291 ? 10.039 8.717 -5.772 1.00 93.56 291 HIS A N 1
ATOM 2288 C CA . HIS A 1 291 ? 9.151 9.465 -6.660 1.00 93.56 291 HIS A CA 1
ATOM 2289 C C . HIS A 1 291 ? 7.725 8.952 -6.495 1.00 93.56 291 HIS A C 1
ATOM 2291 O O . HIS A 1 291 ? 7.414 7.848 -6.949 1.00 93.56 291 HIS A O 1
ATOM 2297 N N . SER A 1 292 ? 6.867 9.744 -5.858 1.00 91.06 292 SER A N 1
ATOM 2298 C CA . SER A 1 292 ? 5.489 9.345 -5.552 1.00 91.06 292 SER A CA 1
ATOM 2299 C C . SER A 1 292 ? 4.495 9.825 -6.613 1.00 91.06 292 SER A C 1
ATOM 2301 O O . SER A 1 292 ? 4.535 10.977 -7.059 1.00 91.06 292 SER A O 1
ATOM 2303 N N . PHE A 1 293 ? 3.562 8.942 -6.971 1.00 90.81 293 PHE A N 1
ATOM 2304 C CA . PHE A 1 293 ? 2.473 9.165 -7.921 1.00 90.81 293 PHE A CA 1
ATOM 2305 C C . PHE A 1 293 ? 1.140 8.750 -7.289 1.00 90.81 293 PHE A C 1
ATOM 2307 O O . PHE A 1 293 ? 1.013 7.621 -6.807 1.00 90.81 293 PHE A O 1
ATOM 2314 N N . TYR A 1 294 ? 0.135 9.631 -7.333 1.00 84.31 294 TYR A N 1
ATOM 2315 C CA . TYR A 1 294 ? -1.234 9.320 -6.899 1.00 84.31 294 TYR A CA 1
ATOM 2316 C C . TYR A 1 294 ? -2.132 9.017 -8.081 1.00 84.31 294 TYR A C 1
ATOM 2318 O O . TYR A 1 294 ? -2.009 9.633 -9.140 1.00 84.31 294 TYR A O 1
ATOM 2326 N N . VAL A 1 295 ? -3.071 8.096 -7.865 1.00 79.75 295 VAL A N 1
ATOM 2327 C CA . VAL A 1 295 ? -4.066 7.697 -8.856 1.00 79.75 295 VAL A CA 1
ATOM 2328 C C . VAL A 1 295 ? -5.375 8.452 -8.602 1.00 79.75 295 VAL A C 1
ATOM 2330 O O . VAL A 1 295 ? -6.187 7.988 -7.815 1.00 79.75 295 VAL A O 1
ATOM 2333 N N . PRO A 1 296 ? -5.637 9.607 -9.246 1.00 69.19 296 PRO A N 1
ATOM 2334 C CA . PRO A 1 296 ? -6.722 10.511 -8.834 1.00 69.19 296 PRO A CA 1
ATOM 2335 C C . PRO A 1 296 ? -8.125 9.902 -8.963 1.00 69.19 296 PRO A C 1
ATOM 2337 O O . PRO A 1 296 ? -9.071 10.352 -8.324 1.00 69.19 296 PRO A O 1
ATOM 2340 N N . SER A 1 297 ? -8.276 8.874 -9.797 1.00 74.00 297 SER A N 1
ATOM 2341 C CA . SER A 1 297 ? -9.503 8.090 -9.896 1.00 74.00 297 SER A CA 1
ATOM 2342 C C . SER A 1 297 ? -9.240 6.685 -9.385 1.00 74.00 297 SER A C 1
ATOM 2344 O O . SER A 1 297 ? -8.157 6.143 -9.587 1.00 74.00 297 SER A O 1
ATOM 2346 N N . ARG A 1 298 ? -10.239 6.058 -8.758 1.00 75.38 298 ARG A N 1
ATOM 2347 C CA . ARG A 1 298 ? -10.139 4.641 -8.406 1.00 75.38 298 ARG A CA 1
ATOM 2348 C C . ARG A 1 298 ? -9.921 3.850 -9.698 1.00 75.38 298 ARG A C 1
ATOM 2350 O O . ARG A 1 298 ? -10.830 3.761 -10.524 1.00 75.38 298 ARG A O 1
ATOM 2357 N N . LYS A 1 299 ? -8.721 3.296 -9.880 1.00 83.94 299 LYS A N 1
ATOM 2358 C CA . LYS A 1 299 ? -8.372 2.459 -11.031 1.00 83.94 299 LYS A CA 1
ATOM 2359 C C . LYS A 1 299 ? -8.043 1.057 -10.572 1.00 83.94 299 LYS A C 1
ATOM 2361 O O . LYS A 1 299 ? -7.124 0.853 -9.780 1.00 83.94 299 LYS A O 1
ATOM 2366 N N . ARG A 1 300 ? -8.797 0.095 -11.105 1.00 89.19 300 ARG A N 1
ATOM 2367 C CA . ARG A 1 300 ? -8.498 -1.320 -10.944 1.00 89.19 300 ARG A CA 1
ATOM 2368 C C . ARG A 1 300 ? -7.562 -1.741 -12.068 1.00 89.19 300 ARG A C 1
ATOM 2370 O O . ARG A 1 300 ? -7.914 -1.605 -13.237 1.00 89.19 300 ARG A O 1
ATOM 2377 N N . SER A 1 301 ? -6.373 -2.225 -11.736 1.00 92.44 301 SER A N 1
ATOM 2378 C CA . SER A 1 301 ? -5.364 -2.542 -12.739 1.00 92.44 301 SER A CA 1
ATOM 2379 C C . SER A 1 301 ? -4.579 -3.789 -12.416 1.00 92.44 301 SER A C 1
ATOM 2381 O O . SER A 1 301 ? -4.250 -4.054 -11.265 1.00 92.44 301 SER A O 1
ATOM 2383 N N . LYS A 1 302 ? -4.238 -4.514 -13.480 1.00 94.44 302 LYS A N 1
ATOM 2384 C CA . LYS A 1 302 ? -3.318 -5.650 -13.475 1.00 94.44 302 LYS A CA 1
ATOM 2385 C C . LYS A 1 302 ? -1.938 -5.293 -14.037 1.00 94.44 302 LYS A C 1
ATOM 2387 O O . LYS A 1 302 ? -1.004 -6.083 -13.939 1.00 94.44 302 LYS A O 1
ATOM 2392 N N . LYS A 1 303 ? -1.795 -4.138 -14.694 1.00 95.00 303 LYS A N 1
ATOM 2393 C CA . LYS A 1 303 ? -0.590 -3.803 -15.458 1.00 95.00 303 LYS A CA 1
ATOM 2394 C C . LYS A 1 303 ? -0.226 -2.335 -15.316 1.00 95.00 303 LYS A C 1
ATOM 2396 O O . LYS A 1 303 ? -0.973 -1.453 -15.732 1.00 95.00 303 LYS A O 1
ATOM 2401 N N . ILE A 1 304 ? 0.988 -2.111 -14.838 1.00 95.44 304 ILE A N 1
ATOM 2402 C CA . ILE A 1 304 ? 1.608 -0.802 -14.703 1.00 95.44 304 ILE A CA 1
ATOM 2403 C C . ILE A 1 304 ? 2.766 -0.730 -15.694 1.00 95.44 304 ILE A C 1
ATOM 2405 O O . ILE A 1 304 ? 3.507 -1.695 -15.894 1.00 95.44 304 ILE A O 1
ATOM 2409 N N . LYS A 1 305 ? 2.910 0.410 -16.358 1.00 95.50 305 LYS A N 1
ATOM 2410 C CA . LYS A 1 305 ? 3.995 0.717 -17.279 1.00 95.50 305 LYS A CA 1
ATOM 2411 C C . LYS A 1 305 ? 4.692 1.981 -16.798 1.00 95.50 305 LYS A C 1
ATOM 2413 O O . LYS A 1 305 ? 4.054 3.012 -16.639 1.00 95.50 305 LYS A O 1
ATOM 2418 N N . VAL A 1 306 ? 6.002 1.905 -16.627 1.00 95.94 306 VAL A N 1
ATOM 2419 C CA . VAL A 1 306 ? 6.840 3.036 -16.231 1.00 95.94 306 VAL A CA 1
ATOM 2420 C C . VAL A 1 306 ? 7.836 3.312 -17.344 1.00 95.94 306 VAL A C 1
ATOM 2422 O O . VAL A 1 306 ? 8.474 2.386 -17.845 1.00 95.94 306 VAL A O 1
ATOM 2425 N N . THR A 1 307 ? 7.960 4.572 -17.745 1.00 95.31 307 THR A N 1
ATOM 2426 C CA . THR A 1 307 ? 8.897 5.024 -18.780 1.00 95.31 307 THR A CA 1
ATOM 2427 C C . THR A 1 307 ? 9.676 6.237 -18.304 1.00 95.31 307 THR A C 1
ATOM 2429 O O . THR A 1 307 ? 9.186 6.989 -17.471 1.00 95.31 307 THR A O 1
ATOM 2432 N N . GLY A 1 308 ? 10.894 6.419 -18.805 1.00 94.81 308 GLY A N 1
ATOM 2433 C CA . GLY A 1 308 ? 11.748 7.538 -18.410 1.00 94.81 308 GLY A CA 1
ATOM 2434 C C . GLY A 1 308 ? 13.223 7.257 -18.651 1.00 94.81 308 GLY A C 1
ATOM 2435 O O . GLY A 1 308 ? 13.587 6.220 -19.206 1.00 94.81 308 GLY A O 1
ATOM 2436 N N . VAL A 1 309 ? 14.080 8.199 -18.258 1.00 94.38 309 VAL A N 1
ATOM 2437 C CA . VAL A 1 309 ? 15.540 8.094 -18.367 1.00 94.38 309 VAL A CA 1
ATOM 2438 C C . VAL A 1 309 ? 16.193 8.811 -17.189 1.00 94.38 309 VAL A C 1
ATOM 2440 O O . VAL A 1 309 ? 16.055 10.023 -17.064 1.00 94.38 309 VAL A O 1
ATOM 2443 N N . ASN A 1 310 ? 16.970 8.098 -16.375 1.00 93.50 310 ASN A N 1
ATOM 2444 C CA . ASN A 1 310 ? 17.823 8.704 -15.340 1.00 93.50 310 ASN A CA 1
ATOM 2445 C C . ASN A 1 310 ? 19.322 8.659 -15.685 1.00 93.50 310 ASN A C 1
ATOM 2447 O O . ASN A 1 310 ? 20.141 9.237 -14.982 1.00 93.50 310 ASN A O 1
ATOM 2451 N N . ASN A 1 311 ? 19.696 8.043 -16.813 1.00 93.12 311 ASN A N 1
ATOM 2452 C CA . ASN A 1 311 ? 21.024 8.178 -17.408 1.00 93.12 311 ASN A CA 1
ATOM 2453 C C . ASN A 1 311 ? 20.899 8.521 -18.897 1.00 93.12 311 ASN A C 1
ATOM 2455 O O . ASN A 1 311 ? 20.732 7.642 -19.748 1.00 93.12 311 ASN A O 1
ATOM 2459 N N . ILE A 1 312 ? 20.996 9.815 -19.220 1.00 93.31 312 ILE A N 1
ATOM 2460 C CA . ILE A 1 312 ? 20.829 10.327 -20.592 1.00 93.31 312 ILE A CA 1
ATOM 2461 C C . ILE A 1 312 ? 21.871 9.730 -21.543 1.00 93.31 312 ILE A C 1
ATOM 2463 O O . ILE A 1 312 ? 21.528 9.343 -22.661 1.00 93.31 312 ILE A O 1
ATOM 2467 N N . LYS A 1 313 ? 23.134 9.619 -21.102 1.00 92.88 313 LYS A N 1
ATOM 2468 C CA . LYS A 1 313 ? 24.243 9.132 -21.941 1.00 92.88 313 LYS A CA 1
ATOM 2469 C C . LYS A 1 313 ? 23.997 7.703 -22.416 1.00 92.88 313 LYS A C 1
ATOM 2471 O O . LYS A 1 313 ? 24.256 7.384 -23.571 1.00 92.88 313 LYS A O 1
ATOM 2476 N N . GLN A 1 314 ? 23.484 6.856 -21.526 1.00 90.75 314 GLN A N 1
ATOM 2477 C CA . GLN A 1 314 ? 23.186 5.459 -21.830 1.00 90.75 314 GLN A CA 1
ATOM 2478 C C . GLN A 1 314 ? 21.752 5.241 -22.326 1.00 90.75 314 GLN A C 1
ATOM 2480 O O . GLN A 1 314 ? 21.447 4.135 -22.776 1.00 90.75 314 GLN A O 1
ATOM 2485 N N . ARG A 1 315 ? 20.889 6.268 -22.265 1.00 93.25 315 ARG A N 1
ATOM 2486 C CA . ARG A 1 315 ? 19.434 6.158 -22.454 1.00 93.25 315 ARG A CA 1
ATOM 2487 C C . ARG A 1 315 ? 18.871 4.976 -21.668 1.00 93.25 315 ARG A C 1
ATOM 2489 O O . ARG A 1 315 ? 18.245 4.078 -22.232 1.00 93.25 315 ARG A O 1
ATOM 2496 N N . SER A 1 316 ? 19.165 4.954 -20.373 1.00 93.56 316 SER A N 1
ATOM 2497 C CA . SER A 1 316 ? 18.713 3.907 -19.462 1.00 93.56 316 SER A CA 1
ATOM 2498 C C . SER A 1 316 ? 17.887 4.470 -18.314 1.00 93.56 316 SER A C 1
ATOM 2500 O O . SER A 1 316 ? 18.006 5.643 -17.948 1.00 93.56 316 SER A O 1
ATOM 2502 N N . LEU A 1 317 ? 17.041 3.600 -17.774 1.00 94.69 317 LEU A N 1
ATOM 2503 C CA . LEU A 1 317 ? 16.230 3.828 -16.593 1.00 94.69 317 LEU A CA 1
ATOM 2504 C C . LEU A 1 317 ? 16.539 2.728 -15.591 1.00 94.69 317 LEU A C 1
ATOM 2506 O O . LEU A 1 317 ? 16.372 1.548 -15.907 1.00 94.69 317 LEU A O 1
ATOM 2510 N N . SER A 1 318 ? 16.993 3.129 -14.414 1.00 94.88 318 SER A N 1
ATOM 2511 C CA . SER A 1 318 ? 17.329 2.221 -13.323 1.00 94.88 318 SER A CA 1
ATOM 2512 C C . SER A 1 318 ? 16.459 2.515 -12.112 1.00 94.88 318 SER A C 1
ATOM 2514 O O . SER A 1 318 ? 16.400 3.667 -11.682 1.00 94.88 318 SER A O 1
ATOM 2516 N N . PHE A 1 319 ? 15.835 1.482 -11.559 1.00 96.69 319 PHE A N 1
ATOM 2517 C CA . PHE A 1 319 ? 15.117 1.551 -10.290 1.00 96.69 319 PHE A CA 1
ATOM 2518 C C . PHE A 1 319 ? 15.792 0.623 -9.289 1.00 96.69 319 PHE A C 1
ATOM 2520 O O . PHE A 1 319 ? 16.290 -0.438 -9.678 1.00 96.69 319 PHE A O 1
ATOM 2527 N N . ALA A 1 320 ? 15.817 1.053 -8.032 1.00 96.44 320 ALA A N 1
ATOM 2528 C CA . ALA A 1 320 ? 16.065 0.170 -6.906 1.00 96.44 320 ALA A CA 1
ATOM 2529 C C . ALA A 1 320 ? 14.794 -0.625 -6.606 1.00 96.44 320 ALA A C 1
ATOM 2531 O O . ALA A 1 320 ? 14.848 -1.837 -6.517 1.00 96.44 320 ALA A O 1
ATOM 2532 N N . ASP A 1 321 ? 13.636 0.041 -6.597 1.00 97.44 321 ASP A N 1
ATOM 2533 C CA . ASP A 1 321 ? 12.357 -0.609 -6.321 1.00 97.44 321 ASP A CA 1
ATOM 2534 C C . ASP A 1 321 ? 11.167 0.124 -6.960 1.00 97.44 321 ASP A C 1
ATOM 2536 O O . ASP A 1 321 ? 11.248 1.306 -7.313 1.00 97.44 321 ASP A O 1
ATOM 2540 N N . ILE A 1 322 ? 10.056 -0.590 -7.121 1.00 97.69 322 ILE A N 1
ATOM 2541 C CA . ILE A 1 322 ? 8.754 -0.099 -7.565 1.00 97.69 322 ILE A CA 1
ATOM 2542 C C . ILE A 1 322 ? 7.713 -0.618 -6.575 1.00 97.69 322 ILE A C 1
ATOM 2544 O O . ILE A 1 322 ? 7.319 -1.783 -6.596 1.00 97.69 322 ILE A O 1
ATOM 2548 N N . LEU A 1 323 ? 7.214 0.288 -5.742 1.00 96.81 323 LEU A N 1
ATOM 2549 C CA . LEU A 1 323 ? 6.216 0.003 -4.720 1.00 96.81 323 LEU A CA 1
ATOM 2550 C C . LEU A 1 323 ? 4.834 0.364 -5.274 1.00 96.81 323 LEU A C 1
ATOM 2552 O O . LEU A 1 323 ? 4.629 1.473 -5.777 1.00 96.81 323 LEU A O 1
ATOM 2556 N N . ILE A 1 324 ? 3.876 -0.559 -5.188 1.00 95.69 324 ILE A N 1
ATOM 2557 C CA . ILE A 1 324 ? 2.492 -0.330 -5.628 1.00 95.69 324 ILE A CA 1
ATOM 2558 C C . ILE A 1 324 ? 1.591 -0.559 -4.431 1.00 95.69 324 ILE A C 1
ATOM 2560 O O . ILE A 1 324 ? 1.361 -1.698 -4.035 1.00 95.69 324 ILE A O 1
ATOM 2564 N N . TYR A 1 325 ? 1.076 0.527 -3.872 1.00 94.81 325 TYR A N 1
ATOM 2565 C CA . TYR A 1 325 ? 0.256 0.477 -2.678 1.00 94.81 325 TYR A CA 1
ATOM 2566 C C . TYR A 1 325 ? -1.232 0.402 -3.005 1.00 94.81 325 TYR A C 1
ATOM 2568 O O . TYR A 1 325 ? -1.757 1.122 -3.868 1.00 94.81 325 TYR A O 1
ATOM 2576 N N . SER A 1 326 ? -1.906 -0.496 -2.298 1.00 93.25 326 SER A N 1
ATOM 2577 C CA . SER A 1 326 ? -3.334 -0.756 -2.415 1.00 93.25 326 SER A CA 1
ATOM 2578 C C . SER A 1 326 ? -3.875 -1.291 -1.094 1.00 93.25 326 SER A C 1
ATOM 2580 O O . SER A 1 326 ? -3.128 -1.864 -0.305 1.00 93.25 326 SER A O 1
ATOM 2582 N N . ASP A 1 327 ? -5.182 -1.158 -0.903 1.00 90.75 327 ASP A N 1
ATOM 2583 C CA . ASP A 1 327 ? -5.934 -1.882 0.115 1.00 90.75 327 ASP A CA 1
ATOM 2584 C C . ASP A 1 327 ? -7.016 -2.712 -0.557 1.00 90.75 327 ASP A C 1
ATOM 2586 O O . ASP A 1 327 ? -7.655 -2.287 -1.529 1.00 90.75 327 ASP A O 1
ATOM 2590 N N . CYS A 1 328 ? -7.259 -3.887 0.008 1.00 89.50 328 CYS A N 1
ATOM 2591 C CA . CYS A 1 328 ? -8.360 -4.731 -0.408 1.00 89.50 328 CYS A CA 1
ATOM 2592 C C . CYS A 1 328 ? -9.683 -4.078 -0.048 1.00 89.50 328 CYS A C 1
ATOM 2594 O O . CYS A 1 328 ? -9.830 -3.534 1.043 1.00 89.50 328 CYS A O 1
ATOM 2596 N N . LEU A 1 329 ? -10.648 -4.117 -0.967 1.00 87.50 329 LEU A N 1
ATOM 2597 C CA . LEU A 1 329 ? -12.018 -3.740 -0.635 1.00 87.50 329 LEU A CA 1
ATOM 2598 C C . LEU A 1 329 ? -12.552 -4.700 0.420 1.00 87.50 329 LEU A C 1
ATOM 2600 O O . LEU A 1 329 ? -12.274 -5.892 0.357 1.00 87.50 329 LEU A O 1
ATOM 2604 N N . PHE A 1 330 ? -13.356 -4.197 1.343 1.00 83.38 330 PHE A N 1
ATOM 2605 C CA . PHE A 1 330 ? -14.091 -5.054 2.257 1.00 83.38 330 PHE A CA 1
ATOM 2606 C C . PHE A 1 330 ? -14.986 -6.058 1.508 1.00 83.38 330 PHE A C 1
ATOM 2608 O O . PHE A 1 330 ? -15.577 -5.685 0.486 1.00 83.38 330 PHE A O 1
ATOM 2615 N N . PRO A 1 331 ? -15.109 -7.313 1.983 1.00 90.06 331 PRO A N 1
ATOM 2616 C CA . PRO A 1 331 ? -14.443 -7.944 3.137 1.00 90.06 331 PRO A CA 1
ATOM 2617 C C . PRO A 1 331 ? -13.184 -8.747 2.745 1.00 90.06 331 PRO A C 1
ATOM 2619 O O . PRO A 1 331 ? -12.863 -9.761 3.359 1.00 90.06 331 PRO A O 1
ATOM 2622 N N . PHE A 1 332 ? -12.499 -8.361 1.669 1.00 92.00 332 PHE A N 1
ATOM 2623 C CA . PHE A 1 332 ? -11.350 -9.096 1.145 1.00 92.00 332 PHE A CA 1
ATOM 2624 C C . PHE A 1 332 ? -10.043 -8.703 1.839 1.00 92.00 332 PHE A C 1
ATOM 2626 O O . PHE A 1 332 ? -9.888 -7.576 2.314 1.00 92.00 332 PHE A O 1
ATOM 2633 N N . TYR A 1 333 ? -9.080 -9.621 1.845 1.00 90.50 333 TYR A N 1
ATOM 2634 C CA . TYR A 1 333 ? -7.758 -9.445 2.433 1.00 90.50 333 TYR A CA 1
ATOM 2635 C C . TYR A 1 333 ? -6.659 -10.127 1.603 1.00 90.50 333 TYR A C 1
ATOM 2637 O O . TYR A 1 333 ? -6.904 -10.805 0.601 1.00 90.50 333 TYR A O 1
ATOM 2645 N N . GLY A 1 334 ? -5.415 -9.931 2.037 1.00 87.31 334 GLY A N 1
ATOM 2646 C CA . GLY A 1 334 ? -4.240 -10.576 1.462 1.00 87.31 334 GLY A CA 1
ATOM 2647 C C . GLY A 1 334 ? -3.592 -9.791 0.318 1.00 87.31 334 GLY A C 1
ATOM 2648 O O . GLY A 1 334 ? -4.123 -8.791 -0.157 1.00 87.31 334 GLY A O 1
ATOM 2649 N N . PRO A 1 335 ? -2.426 -10.251 -0.164 1.00 82.25 335 PRO A N 1
ATOM 2650 C CA . PRO A 1 335 ? -1.633 -9.546 -1.176 1.00 82.25 335 PRO A CA 1
ATOM 2651 C C . PRO A 1 335 ? -2.263 -9.558 -2.582 1.00 82.25 335 PRO A C 1
ATOM 2653 O O . PRO A 1 335 ? -1.764 -8.905 -3.497 1.00 82.25 335 PRO A O 1
ATOM 2656 N N . THR A 1 336 ? -3.329 -10.337 -2.788 1.00 85.62 336 THR A N 1
ATOM 2657 C CA . THR A 1 336 ? -4.098 -10.391 -4.043 1.00 85.62 336 THR A CA 1
ATOM 2658 C C . THR A 1 336 ? -5.548 -9.945 -3.876 1.00 85.62 336 THR A C 1
ATOM 2660 O O . THR A 1 336 ? -6.242 -9.809 -4.882 1.00 85.62 336 THR A O 1
ATOM 2663 N N . CYS A 1 337 ? -6.006 -9.681 -2.645 1.00 89.44 337 CYS A N 1
ATOM 2664 C CA . CYS A 1 337 ? -7.402 -9.359 -2.336 1.00 89.44 337 CYS A CA 1
ATOM 2665 C C . CYS A 1 337 ? -8.412 -10.403 -2.846 1.00 89.44 337 CYS A C 1
ATOM 2667 O O . CYS A 1 337 ? -9.530 -10.050 -3.220 1.00 89.44 337 CYS A O 1
ATOM 2669 N N . GLU A 1 338 ? -8.001 -11.671 -2.915 1.00 89.44 338 GLU A N 1
ATOM 2670 C CA . GLU A 1 338 ? -8.843 -12.788 -3.367 1.00 89.44 338 GLU A CA 1
ATOM 2671 C C . GLU A 1 338 ? -9.553 -13.482 -2.206 1.00 89.44 338 GLU A C 1
ATOM 2673 O O . GLU A 1 338 ? -10.650 -14.010 -2.378 1.00 89.44 338 GLU A O 1
ATOM 2678 N N . ASP A 1 339 ? -8.923 -13.486 -1.034 1.00 89.88 339 ASP A N 1
ATOM 2679 C CA . ASP A 1 339 ? -9.419 -14.192 0.137 1.00 89.88 339 ASP A CA 1
ATOM 2680 C C . ASP A 1 339 ? -10.382 -13.268 0.906 1.00 89.88 339 ASP A C 1
ATOM 2682 O O . ASP A 1 339 ? -10.141 -12.066 1.023 1.00 89.88 339 ASP A O 1
ATOM 2686 N N . SER A 1 340 ? -11.505 -13.799 1.392 1.00 93.75 340 SER A N 1
ATOM 2687 C CA . SER A 1 340 ? -12.499 -13.052 2.178 1.00 93.75 340 SER A CA 1
ATOM 2688 C C . SER A 1 340 ? -12.361 -13.368 3.658 1.00 93.75 340 SER A C 1
ATOM 2690 O O . SER A 1 340 ? -12.194 -14.538 4.008 1.00 93.75 340 SER A O 1
ATOM 2692 N N . CYS A 1 341 ? -12.484 -12.360 4.523 1.00 93.19 341 CYS A N 1
ATOM 2693 C CA . CYS A 1 341 ? -12.463 -12.560 5.969 1.00 93.19 341 CYS A CA 1
ATOM 2694 C C . CYS A 1 341 ? -13.506 -13.604 6.396 1.00 93.19 341 CYS A C 1
ATOM 2696 O O . CYS A 1 341 ? -14.558 -13.753 5.766 1.00 93.19 341 CYS A O 1
ATOM 2698 N N . SER A 1 342 ? -13.204 -14.336 7.470 1.00 94.50 342 SER A N 1
ATOM 2699 C CA . SER A 1 342 ? -14.129 -15.323 8.023 1.00 94.50 342 SER A CA 1
ATOM 2700 C C . SER A 1 342 ? -15.456 -14.665 8.400 1.00 94.50 342 SER A C 1
ATOM 2702 O O . SER A 1 342 ? -15.481 -13.578 8.975 1.00 94.50 342 SER A O 1
ATOM 2704 N N . ILE A 1 343 ? -16.563 -15.361 8.135 1.00 93.25 343 ILE A N 1
ATOM 2705 C CA . ILE A 1 343 ? -17.895 -14.938 8.586 1.00 93.25 343 ILE A CA 1
ATOM 2706 C C . ILE A 1 343 ? -18.005 -14.895 10.114 1.00 93.25 343 ILE A C 1
ATOM 2708 O O . ILE A 1 343 ? -18.910 -14.253 10.627 1.00 93.25 343 ILE A O 1
AT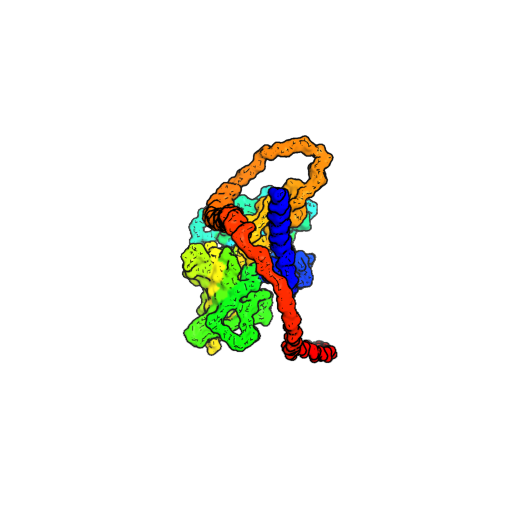OM 2712 N N . GLY A 1 344 ? -17.102 -15.586 10.821 1.00 93.75 344 GLY A N 1
ATOM 2713 C CA . GLY A 1 344 ? -16.970 -15.568 12.275 1.00 93.75 344 GLY A CA 1
ATOM 2714 C C . GLY A 1 344 ? -16.359 -14.277 12.826 1.00 93.75 344 GLY A C 1
ATOM 2715 O O . GLY A 1 344 ? -16.511 -13.989 14.015 1.00 93.75 344 GLY A O 1
ATOM 2716 N N . CYS A 1 345 ? -15.648 -13.518 11.982 1.00 92.38 345 CYS A N 1
ATOM 2717 C CA . CYS A 1 345 ? -15.050 -12.254 12.387 1.00 92.38 345 CYS A CA 1
ATOM 2718 C C . CYS A 1 345 ? -16.149 -11.221 12.648 1.00 92.38 345 CYS A C 1
ATOM 2720 O O . CYS A 1 345 ? -17.068 -11.062 11.841 1.00 92.38 345 CYS A O 1
ATOM 2722 N N . GLU A 1 346 ? -15.997 -10.453 13.721 1.00 87.69 346 GLU A N 1
ATOM 2723 C CA . GLU A 1 346 ? -16.822 -9.274 13.960 1.00 87.69 346 GLU A CA 1
ATOM 2724 C C . GLU A 1 346 ? -16.694 -8.299 12.775 1.00 87.69 346 GLU A C 1
ATOM 2726 O O . GLU A 1 346 ? -15.600 -8.055 12.242 1.00 87.69 346 GLU A O 1
ATOM 2731 N N . ASP A 1 347 ? -17.844 -7.834 12.288 1.00 85.44 347 ASP A N 1
ATOM 2732 C CA . ASP A 1 347 ? -17.988 -7.027 11.076 1.00 85.44 347 ASP A CA 1
ATOM 2733 C C . ASP A 1 347 ? -17.347 -7.622 9.808 1.00 85.44 347 ASP A C 1
ATOM 2735 O O . ASP A 1 347 ? -17.145 -6.890 8.852 1.00 85.44 347 ASP A O 1
ATOM 2739 N N . MET A 1 348 ? -17.016 -8.921 9.749 1.00 90.06 348 MET A N 1
ATOM 2740 C CA . MET A 1 348 ? -16.251 -9.541 8.645 1.00 90.06 348 MET A CA 1
ATOM 2741 C C . MET A 1 348 ? -14.922 -8.826 8.349 1.00 90.06 348 MET A C 1
ATOM 2743 O O . MET A 1 348 ? -14.511 -8.678 7.195 1.00 90.06 348 MET A O 1
ATOM 2747 N N . THR A 1 349 ? -14.242 -8.357 9.391 1.00 86.62 349 THR A N 1
ATOM 2748 C CA . THR A 1 349 ? -12.968 -7.646 9.263 1.00 86.62 349 THR A CA 1
ATOM 2749 C C . THR A 1 349 ? -11.800 -8.480 9.777 1.00 86.62 349 THR A C 1
ATOM 2751 O O . THR A 1 349 ? -11.891 -9.189 10.780 1.00 86.62 349 THR A O 1
ATOM 2754 N N . CYS A 1 350 ? -10.670 -8.396 9.082 1.00 88.75 350 CYS A N 1
ATOM 2755 C CA . CYS A 1 350 ? -9.492 -9.189 9.396 1.00 88.75 350 CYS A CA 1
ATOM 2756 C C . CYS A 1 350 ? -8.197 -8.491 8.964 1.00 88.75 350 CYS A C 1
ATOM 2758 O O . CYS A 1 350 ? -8.198 -7.574 8.134 1.00 88.75 350 CYS A O 1
ATOM 2760 N N . TYR A 1 351 ? -7.079 -8.934 9.537 1.00 84.00 351 TYR A N 1
ATOM 2761 C CA . TYR A 1 351 ? -5.734 -8.557 9.122 1.00 84.00 351 TYR A CA 1
ATOM 2762 C C . TYR A 1 351 ? -5.437 -9.041 7.694 1.00 84.00 351 TYR A C 1
ATOM 2764 O O . TYR A 1 351 ? -6.128 -9.886 7.130 1.00 84.00 351 TYR A O 1
ATOM 2772 N N . VAL A 1 352 ? -4.327 -8.575 7.112 1.00 83.19 352 VAL A N 1
ATOM 2773 C CA . VAL A 1 352 ? -3.858 -9.032 5.785 1.00 83.19 352 VAL A CA 1
ATOM 2774 C C . VAL A 1 352 ? -3.534 -10.535 5.738 1.00 83.19 352 VAL A C 1
ATOM 2776 O O . VAL A 1 352 ? -3.399 -11.108 4.662 1.00 83.19 352 VAL A O 1
ATOM 2779 N N . THR A 1 353 ? -3.403 -11.181 6.895 1.00 81.94 353 THR A N 1
ATOM 2780 C CA . THR A 1 353 ? -3.212 -12.629 7.049 1.00 81.94 353 THR A CA 1
ATOM 2781 C C . THR A 1 353 ? -4.525 -13.413 7.103 1.00 81.94 353 THR A C 1
ATOM 2783 O O . THR A 1 353 ? -4.492 -14.638 7.013 1.00 81.94 353 THR A O 1
ATOM 2786 N N . GLY A 1 354 ? -5.667 -12.733 7.237 1.00 88.38 354 GLY A N 1
ATOM 2787 C CA . GLY A 1 354 ? -6.985 -13.340 7.424 1.00 88.38 354 GLY A CA 1
ATOM 2788 C C . GLY A 1 354 ? -7.385 -13.537 8.882 1.00 88.38 354 GLY A C 1
ATOM 2789 O O . GLY A 1 354 ? -8.541 -13.850 9.145 1.00 88.38 354 GLY A O 1
ATOM 2790 N N . GLU A 1 355 ? -6.458 -13.331 9.826 1.00 88.88 355 GLU A N 1
ATOM 2791 C CA . GLU A 1 355 ? -6.754 -13.352 11.262 1.00 88.88 355 GLU A CA 1
ATOM 2792 C C . GLU A 1 355 ? -7.801 -12.275 11.581 1.00 88.88 355 GLU A C 1
ATOM 2794 O O . GLU A 1 355 ? -7.652 -11.122 11.176 1.00 88.88 355 GLU A O 1
ATOM 2799 N N . CYS A 1 356 ? -8.885 -12.647 12.254 1.00 89.00 356 CYS A N 1
ATOM 2800 C CA . CYS A 1 356 ? -9.926 -11.707 12.639 1.00 89.00 356 CYS A CA 1
ATOM 2801 C C . CYS A 1 356 ? -9.377 -10.710 13.660 1.00 89.00 356 CYS A C 1
ATOM 2803 O O . CYS A 1 356 ? -8.572 -11.067 14.521 1.00 89.00 356 CYS A O 1
ATOM 2805 N N . PHE A 1 357 ? -9.844 -9.465 13.595 1.00 83.69 357 PHE A N 1
ATOM 2806 C CA . PHE A 1 357 ? -9.545 -8.498 14.653 1.00 83.69 357 PHE A CA 1
ATOM 2807 C C . PHE A 1 357 ? -10.246 -8.876 15.964 1.00 83.69 357 PHE A C 1
ATOM 2809 O O . PHE A 1 357 ? -9.642 -8.837 17.032 1.00 83.69 357 PHE A O 1
ATOM 2816 N N . SER A 1 358 ? -11.508 -9.292 15.849 1.00 86.56 358 SER A N 1
ATOM 2817 C CA . SER A 1 358 ? -12.364 -9.753 16.939 1.00 86.56 358 SER A CA 1
ATOM 2818 C C . SER A 1 358 ? -13.306 -10.843 16.421 1.00 86.56 358 SER A C 1
ATOM 2820 O O . SER A 1 358 ? -13.580 -10.917 15.217 1.00 86.56 358 SER A O 1
ATOM 2822 N N . CYS A 1 359 ? -13.779 -11.700 17.321 1.00 90.56 359 CYS A N 1
ATOM 2823 C CA . CYS A 1 359 ? -14.748 -12.746 17.018 1.00 90.56 359 CYS A CA 1
ATOM 2824 C C . CYS A 1 359 ? -16.147 -12.323 17.450 1.00 90.56 359 CYS A C 1
ATOM 2826 O O . CYS A 1 359 ? -16.311 -11.692 18.492 1.00 90.56 359 CYS A O 1
ATOM 2828 N N . MET A 1 360 ? -17.166 -12.732 16.690 1.00 91.81 360 MET A N 1
ATOM 2829 C CA . MET A 1 360 ? -18.546 -12.651 17.170 1.00 91.81 360 MET A CA 1
ATOM 2830 C C . MET A 1 360 ? -18.711 -13.424 18.488 1.00 91.81 360 MET A C 1
ATOM 2832 O O . MET A 1 360 ? -18.006 -14.405 18.733 1.00 91.81 360 MET A O 1
ATOM 2836 N N . SER A 1 361 ? -19.662 -13.012 19.331 1.00 90.25 361 SER A N 1
ATOM 2837 C CA . SER A 1 361 ? -19.944 -13.687 20.605 1.00 90.25 361 SER A CA 1
ATOM 2838 C C . SER A 1 361 ? -20.174 -15.190 20.406 1.00 90.25 361 SER A C 1
ATOM 2840 O O . SER A 1 361 ? -20.947 -15.589 19.536 1.00 90.25 361 SER A O 1
ATOM 2842 N N . GLY A 1 362 ? -19.495 -16.023 21.200 1.00 90.69 362 GLY A N 1
ATOM 2843 C CA . GLY A 1 362 ? -19.533 -17.485 21.052 1.00 90.69 362 GLY A CA 1
ATOM 2844 C C . GLY A 1 362 ? -18.444 -18.068 20.148 1.00 90.69 362 GLY A C 1
ATOM 2845 O O . GLY A 1 362 ? -18.211 -19.270 20.197 1.00 90.69 362 GLY A O 1
ATOM 2846 N N . MET A 1 363 ? -17.753 -17.251 19.348 1.00 93.56 363 MET A N 1
ATOM 2847 C CA . MET A 1 363 ? -16.697 -17.699 18.435 1.00 93.56 363 MET A CA 1
ATOM 2848 C C . MET A 1 363 ? -15.304 -17.370 18.988 1.00 93.56 363 MET A C 1
ATOM 2850 O O . MET A 1 363 ? -15.100 -16.349 19.642 1.00 93.56 363 MET A O 1
ATOM 2854 N N . THR A 1 364 ? -14.322 -18.221 18.694 1.00 93.44 364 THR A N 1
ATOM 2855 C CA . THR A 1 364 ? -12.924 -18.108 19.134 1.00 93.44 364 THR A CA 1
ATOM 2856 C C . THR A 1 364 ? -11.944 -18.606 18.063 1.00 93.44 364 THR A C 1
ATOM 2858 O O . THR A 1 364 ? -12.321 -19.102 16.995 1.00 93.44 364 THR A O 1
ATOM 2861 N N . GLY A 1 365 ? -10.650 -18.439 18.342 1.00 91.56 365 GLY A N 1
ATOM 2862 C CA . GLY A 1 365 ? -9.558 -18.794 17.439 1.00 91.56 365 GLY A CA 1
ATOM 2863 C C . GLY A 1 365 ? -9.225 -17.680 16.443 1.00 91.56 365 GLY A C 1
ATOM 2864 O O . GLY A 1 365 ? -9.969 -16.719 16.271 1.00 91.56 365 GLY A O 1
ATOM 2865 N N . LYS A 1 366 ? -8.088 -17.808 15.748 1.00 90.44 366 LYS A N 1
ATOM 2866 C CA . LYS A 1 366 ? -7.565 -16.752 14.853 1.00 90.44 366 LYS A CA 1
ATOM 2867 C C . LYS A 1 366 ? -8.512 -16.377 13.716 1.00 90.44 366 LYS A C 1
ATOM 2869 O O . LYS A 1 366 ? -8.497 -15.246 13.256 1.00 90.44 366 LYS A O 1
ATOM 2874 N N . LEU A 1 367 ? -9.296 -17.337 13.233 1.00 93.00 367 LEU A N 1
ATOM 2875 C CA . LEU A 1 367 ? -10.268 -17.136 12.156 1.00 93.00 367 LEU A CA 1
ATOM 2876 C C . LEU A 1 367 ? -11.713 -17.126 12.677 1.00 93.00 367 LEU A C 1
ATOM 2878 O O . LEU A 1 367 ? -12.638 -17.130 11.869 1.00 93.00 367 LEU A O 1
ATOM 2882 N N . CYS A 1 368 ? -11.924 -17.156 13.998 1.00 94.88 368 CYS A N 1
ATOM 2883 C CA . CYS A 1 368 ? -13.254 -17.203 14.613 1.00 94.88 368 CYS A CA 1
ATOM 2884 C C . CYS A 1 368 ? -14.138 -18.339 14.068 1.00 94.88 368 CYS A C 1
ATOM 2886 O O . CYS A 1 368 ? -15.321 -18.149 13.800 1.00 94.88 368 CYS A O 1
ATOM 2888 N N . LEU A 1 369 ? -13.535 -19.506 13.822 1.00 94.44 369 LEU A N 1
ATOM 2889 C CA . LEU A 1 369 ? -14.220 -20.704 13.318 1.00 94.44 369 LEU A CA 1
ATOM 2890 C C . LEU A 1 369 ? -14.449 -21.751 14.415 1.00 94.44 369 LEU A C 1
ATOM 2892 O O . LEU A 1 369 ? -15.095 -22.767 14.166 1.00 94.44 369 LEU A O 1
ATOM 2896 N N . GLU A 1 370 ? -13.889 -21.531 15.603 1.00 93.56 370 GLU A N 1
ATOM 2897 C CA . GLU A 1 370 ? -14.033 -22.408 16.761 1.00 93.56 370 GLU A CA 1
ATOM 2898 C C . GLU A 1 370 ? -15.133 -21.845 17.665 1.00 93.56 370 GLU A C 1
ATOM 2900 O O . GLU A 1 370 ? -15.253 -20.631 17.804 1.00 93.56 370 GLU A O 1
ATOM 2905 N N . PHE A 1 371 ? -15.952 -22.703 18.269 1.00 91.56 371 PHE A N 1
ATOM 2906 C CA . PHE A 1 371 ? -16.970 -22.274 19.230 1.00 91.56 371 PHE A CA 1
ATOM 2907 C C . PHE A 1 371 ? -16.388 -22.308 20.644 1.00 91.56 371 PHE A C 1
ATOM 2909 O O . PHE A 1 371 ? -15.662 -23.247 20.971 1.00 91.56 371 PHE A O 1
ATOM 2916 N N . ASP A 1 372 ? -16.697 -21.312 21.475 1.00 88.81 372 ASP A N 1
ATOM 2917 C CA . ASP A 1 372 ? -16.309 -21.303 22.886 1.00 88.81 372 ASP A CA 1
ATOM 2918 C C . ASP A 1 372 ? -17.289 -22.152 23.713 1.00 88.81 372 ASP A C 1
ATOM 2920 O O . ASP A 1 372 ? -18.416 -21.715 23.967 1.00 88.81 372 ASP A O 1
ATOM 2924 N N . PRO A 1 373 ? -16.896 -23.354 24.173 1.00 83.38 373 PRO A N 1
ATOM 2925 C CA . PRO A 1 373 ? -17.790 -24.210 24.944 1.00 83.38 373 PRO A CA 1
ATOM 2926 C C . PRO A 1 373 ? -18.145 -23.615 26.315 1.00 83.38 373 PRO A C 1
ATOM 2928 O O . PRO A 1 373 ? -19.117 -24.049 26.924 1.00 83.38 373 PRO A O 1
ATOM 2931 N N . SER A 1 374 ? -17.391 -22.628 26.816 1.00 83.56 374 SER A N 1
ATOM 2932 C CA . SER A 1 374 ? -17.639 -22.031 28.135 1.00 83.56 374 SER A CA 1
ATOM 2933 C C . SER A 1 374 ? -18.875 -21.128 28.184 1.00 83.56 374 SER A C 1
ATOM 2935 O O . SER A 1 374 ? -19.367 -20.821 29.270 1.00 83.56 374 SER A O 1
ATOM 2937 N N . ILE A 1 375 ? -19.405 -20.726 27.025 1.00 79.19 375 ILE A N 1
ATOM 2938 C CA . ILE A 1 375 ? -20.602 -19.881 26.925 1.00 79.19 375 ILE A CA 1
ATOM 2939 C C . ILE A 1 375 ? -21.897 -20.711 27.068 1.00 79.19 375 ILE A C 1
ATOM 2941 O O . ILE A 1 375 ? -22.946 -20.151 27.377 1.00 79.19 375 ILE A O 1
ATOM 2945 N N . ASP A 1 376 ? -21.825 -22.041 26.948 1.00 64.75 376 ASP A N 1
ATOM 2946 C CA . ASP A 1 376 ? -22.997 -22.933 26.875 1.00 64.75 376 ASP A CA 1
ATOM 2947 C C . ASP A 1 376 ? -23.433 -23.532 28.236 1.00 64.75 376 ASP A C 1
ATOM 2949 O O . ASP A 1 376 ? -24.450 -24.212 28.331 1.00 64.75 376 ASP A O 1
ATOM 2953 N N . GLU A 1 377 ? -22.698 -23.300 29.332 1.00 63.47 377 GLU A N 1
ATOM 2954 C CA . GLU A 1 377 ? -22.909 -24.051 30.588 1.00 63.47 377 GLU A CA 1
ATOM 2955 C C . GLU A 1 377 ? -23.977 -23.490 31.557 1.00 63.47 377 GLU A C 1
ATOM 2957 O O . GLU A 1 377 ? -24.104 -24.002 32.671 1.00 63.47 377 GLU A O 1
ATOM 2962 N N . GLY A 1 378 ? -24.776 -22.475 31.198 1.00 58.88 378 GLY A N 1
ATOM 2963 C CA . GLY A 1 378 ? -25.637 -21.820 32.205 1.00 58.88 378 GLY A CA 1
ATOM 2964 C C . GLY A 1 378 ? -27.031 -21.357 31.804 1.00 58.88 378 GLY A C 1
ATOM 2965 O O . GLY A 1 378 ? -27.910 -21.353 32.663 1.00 58.88 378 GLY A O 1
ATOM 2966 N N . ASN A 1 379 ? -27.260 -20.988 30.546 1.00 56.81 379 ASN A N 1
ATOM 2967 C CA . ASN A 1 379 ? -28.533 -20.416 30.119 1.00 56.81 379 ASN A CA 1
ATOM 2968 C C . ASN A 1 379 ? -28.987 -21.098 28.827 1.00 56.81 379 ASN A C 1
ATOM 2970 O O . ASN A 1 379 ? -28.726 -20.595 27.740 1.00 56.81 379 ASN A O 1
ATOM 2974 N N . GLU A 1 380 ? -29.726 -22.206 28.946 1.00 60.25 380 GLU A N 1
ATOM 2975 C CA . GLU A 1 380 ? -30.615 -22.708 27.882 1.00 60.25 380 GLU A CA 1
ATOM 2976 C C . GLU A 1 380 ? -31.788 -21.725 27.652 1.00 60.25 380 GLU A C 1
ATOM 2978 O O . GLU A 1 380 ? -32.956 -22.111 27.599 1.00 60.25 380 GLU A O 1
ATOM 2983 N N . GLU A 1 381 ? -31.514 -20.422 27.547 1.00 64.44 381 GLU A N 1
ATOM 2984 C CA . GLU A 1 381 ? -32.442 -19.541 26.857 1.00 64.44 381 GLU A CA 1
ATOM 2985 C C . GLU A 1 381 ? -32.329 -19.924 25.387 1.00 64.44 381 GLU A C 1
ATOM 2987 O O . GLU A 1 381 ? -31.343 -19.615 24.722 1.00 64.44 381 GLU A O 1
ATOM 2992 N N . GLU A 1 382 ? -33.311 -20.710 24.938 1.00 58.66 382 GLU A N 1
ATOM 2993 C CA . GLU A 1 382 ? -33.560 -21.071 23.549 1.00 58.66 382 GLU A CA 1
ATOM 2994 C C . GLU A 1 382 ? -33.152 -19.896 22.658 1.00 58.66 382 GLU A C 1
ATOM 2996 O O . GLU A 1 382 ? -33.811 -18.855 22.655 1.00 58.66 382 GLU A O 1
ATOM 3001 N N . PHE A 1 383 ? -32.019 -20.043 21.962 1.00 53.34 383 PHE A N 1
ATOM 3002 C CA . PHE A 1 383 ? -31.510 -19.052 21.024 1.00 53.34 383 PHE A CA 1
ATOM 3003 C C . PHE A 1 383 ? -32.478 -19.022 19.841 1.00 53.34 383 PHE A C 1
ATOM 3005 O O . PHE A 1 383 ? -32.248 -19.620 18.791 1.00 53.34 383 PHE A O 1
ATOM 3012 N N . VAL A 1 384 ? -33.622 -18.372 20.033 1.00 49.81 384 VAL A N 1
ATOM 3013 C CA . VAL A 1 384 ? -34.467 -17.897 18.956 1.00 49.81 384 VAL A CA 1
ATOM 3014 C C . VAL A 1 384 ? -33.615 -16.818 18.299 1.00 49.81 384 VAL A C 1
ATOM 3016 O O . VAL A 1 384 ? -33.296 -15.838 18.971 1.00 49.81 384 VAL A O 1
ATOM 3019 N N . PRO A 1 385 ? -33.183 -16.969 17.032 1.00 50.31 385 PRO A N 1
ATOM 3020 C CA . PRO A 1 385 ? -32.484 -15.907 16.324 1.00 50.31 385 PRO A CA 1
ATOM 3021 C C . PRO A 1 385 ? -33.495 -14.787 16.058 1.00 50.31 385 PRO A C 1
ATOM 3023 O O . PRO A 1 385 ? -34.031 -14.639 14.959 1.00 50.31 385 PRO A O 1
ATOM 3026 N N . GLU A 1 386 ? -33.831 -14.034 17.099 1.00 46.84 386 GLU A N 1
ATOM 3027 C CA . GLU A 1 386 ? -34.754 -12.925 17.042 1.00 46.84 386 GLU A CA 1
ATOM 3028 C C . GLU A 1 386 ? -33.987 -11.768 16.415 1.00 46.84 386 GLU A C 1
ATOM 3030 O O . GLU A 1 386 ? -33.257 -11.026 17.061 1.00 46.84 386 GLU A O 1
ATOM 3035 N N . ASN A 1 387 ? -34.115 -11.687 15.091 1.00 43.81 387 ASN A N 1
ATOM 3036 C CA . ASN A 1 387 ? -33.554 -10.642 14.252 1.00 43.81 387 ASN A CA 1
ATOM 3037 C C . ASN A 1 387 ? -32.035 -10.495 14.407 1.00 43.81 387 ASN A C 1
ATOM 3039 O O . ASN A 1 387 ? -31.562 -9.490 14.933 1.00 43.81 387 ASN A O 1
ATOM 3043 N N . ILE A 1 388 ? -31.265 -11.420 13.809 1.00 48.78 388 ILE A N 1
ATOM 3044 C CA . ILE A 1 388 ? -29.964 -11.021 13.245 1.00 48.78 388 ILE A CA 1
ATOM 3045 C C . ILE A 1 388 ? -30.270 -9.745 12.458 1.00 48.78 388 ILE A C 1
ATOM 3047 O O . ILE A 1 388 ? -31.092 -9.822 11.531 1.00 48.78 388 ILE A O 1
ATOM 3051 N N . PRO A 1 389 ? -29.727 -8.575 12.848 1.00 43.12 389 PRO A N 1
ATOM 3052 C CA . PRO A 1 389 ? -29.966 -7.357 12.111 1.00 43.12 389 PRO A CA 1
ATOM 3053 C C . PRO A 1 389 ? -29.604 -7.690 10.676 1.00 43.12 389 PRO A C 1
ATOM 3055 O O . PRO A 1 389 ? -28.466 -8.067 10.394 1.00 43.12 389 PRO A O 1
ATOM 3058 N N . LYS A 1 390 ? -30.587 -7.639 9.771 1.00 43.59 390 LYS A N 1
ATOM 3059 C CA . LYS A 1 390 ? -30.287 -7.567 8.349 1.00 43.59 390 LYS A CA 1
ATOM 3060 C C . LYS A 1 390 ? -29.510 -6.277 8.221 1.00 43.59 390 LYS A C 1
ATOM 3062 O O . LYS A 1 390 ? -30.104 -5.205 8.116 1.00 43.59 390 LYS A O 1
ATOM 3067 N N . THR A 1 391 ? -28.192 -6.368 8.355 1.00 44.69 391 THR A N 1
ATOM 3068 C CA . THR A 1 391 ? -27.331 -5.235 8.121 1.00 44.69 391 THR A CA 1
ATOM 3069 C C . THR A 1 391 ? -27.689 -4.787 6.707 1.00 44.69 391 THR A C 1
ATOM 3071 O O . THR A 1 391 ? -27.766 -5.622 5.795 1.00 44.69 391 THR A O 1
ATOM 3074 N N . PRO A 1 392 ? -27.973 -3.495 6.487 1.00 45.47 392 PRO A N 1
ATOM 3075 C CA . PRO A 1 392 ? -28.317 -2.984 5.158 1.00 45.47 392 PRO A CA 1
ATOM 3076 C C . PRO A 1 392 ? -27.212 -3.258 4.110 1.00 45.47 392 PRO A C 1
ATOM 3078 O O . PRO A 1 392 ? -27.407 -3.045 2.915 1.00 45.47 392 PRO A O 1
ATOM 3081 N N . PHE A 1 393 ? -26.066 -3.787 4.546 1.00 45.28 393 PHE A N 1
ATOM 3082 C CA . PHE A 1 393 ? -24.937 -4.228 3.743 1.00 45.28 393 PHE A CA 1
ATOM 3083 C C . PHE A 1 393 ? -25.080 -5.598 3.072 1.00 45.28 393 PHE A C 1
ATOM 3085 O O . PHE A 1 393 ? -24.458 -5.791 2.024 1.00 45.28 393 PHE A O 1
ATOM 3092 N N . SER A 1 394 ? -25.906 -6.522 3.585 1.00 45.78 394 SER A N 1
ATOM 3093 C CA . SER A 1 394 ? -26.121 -7.816 2.912 1.00 45.78 394 SER A CA 1
ATOM 3094 C C . SER A 1 394 ? -26.683 -7.613 1.497 1.00 45.78 394 SER A C 1
ATOM 3096 O O . SER A 1 394 ? -26.184 -8.211 0.548 1.00 45.78 394 SER A O 1
ATOM 3098 N N . ASP A 1 395 ? -27.598 -6.656 1.314 1.00 43.97 395 ASP A N 1
ATOM 3099 C CA . ASP A 1 395 ? -28.225 -6.386 0.014 1.00 43.97 395 ASP A CA 1
ATOM 3100 C C . ASP A 1 395 ? -27.303 -5.649 -0.979 1.00 43.97 395 ASP A C 1
ATOM 3102 O O . ASP A 1 395 ? -27.440 -5.821 -2.193 1.00 43.97 395 ASP A O 1
ATOM 3106 N N . HIS A 1 396 ? -26.341 -4.843 -0.511 1.00 42.25 396 HIS A N 1
ATOM 3107 C CA . HIS A 1 396 ? -25.420 -4.113 -1.395 1.00 42.25 396 HIS A CA 1
ATOM 3108 C C . HIS A 1 396 ? -24.179 -4.922 -1.793 1.00 42.25 396 HIS A C 1
ATOM 3110 O O . HIS A 1 396 ? -23.746 -4.828 -2.948 1.00 42.25 396 HIS A O 1
ATOM 3116 N N . ALA A 1 397 ? -23.642 -5.752 -0.891 1.00 40.75 397 ALA A N 1
ATOM 3117 C CA . ALA A 1 397 ? -22.607 -6.724 -1.235 1.00 40.75 397 ALA A CA 1
ATOM 3118 C C . ALA A 1 397 ? -23.174 -7.842 -2.129 1.00 40.75 397 ALA A C 1
ATOM 3120 O O . ALA A 1 397 ? -22.538 -8.195 -3.125 1.00 40.75 397 ALA A O 1
ATOM 3121 N N . ALA A 1 398 ? -24.404 -8.309 -1.861 1.00 41.41 398 ALA A N 1
ATOM 3122 C CA . ALA A 1 398 ? -25.085 -9.294 -2.702 1.00 41.41 398 ALA A CA 1
ATOM 3123 C C . ALA A 1 398 ? -25.397 -8.753 -4.106 1.00 41.41 398 ALA A C 1
ATOM 3125 O O . ALA A 1 398 ? -25.048 -9.396 -5.089 1.00 41.41 398 ALA A O 1
ATOM 3126 N N . ARG A 1 399 ? -25.940 -7.534 -4.260 1.00 43.16 399 ARG A N 1
ATOM 3127 C CA . ARG A 1 399 ? -26.295 -7.022 -5.605 1.00 43.16 399 ARG A CA 1
ATOM 3128 C C . ARG A 1 399 ? -25.104 -6.776 -6.530 1.00 43.16 399 ARG A C 1
ATOM 3130 O O . ARG A 1 399 ? -25.270 -6.791 -7.749 1.00 43.16 399 ARG A O 1
ATOM 3137 N N . LYS A 1 400 ? -23.904 -6.518 -5.995 1.00 40.44 400 LYS A N 1
ATOM 3138 C CA . LYS A 1 400 ? -22.701 -6.342 -6.829 1.00 40.44 400 LYS A CA 1
ATOM 3139 C C . LYS A 1 400 ? -21.948 -7.656 -7.045 1.00 40.44 400 LYS A C 1
ATOM 3141 O O . LYS A 1 400 ? -21.389 -7.832 -8.132 1.00 40.44 400 LYS A O 1
ATOM 3146 N N . SER A 1 401 ? -21.987 -8.585 -6.082 1.00 38.53 401 SER A N 1
ATOM 3147 C CA . SER A 1 401 ? -21.464 -9.941 -6.271 1.00 38.53 401 SER A CA 1
ATOM 3148 C C . SER A 1 401 ? -22.324 -10.745 -7.253 1.00 38.53 401 SER A C 1
ATOM 3150 O O . SER A 1 401 ? -21.752 -11.421 -8.098 1.00 38.53 401 SER A O 1
ATOM 3152 N N . GLU A 1 402 ? -23.649 -10.569 -7.281 1.00 42.03 402 GLU A N 1
ATOM 3153 C CA . GLU A 1 402 ? -24.558 -11.257 -8.216 1.00 42.03 402 GLU A CA 1
ATOM 3154 C C . GLU A 1 402 ? -24.185 -11.042 -9.694 1.00 42.03 402 GLU A C 1
ATOM 3156 O O . GLU A 1 402 ? -24.289 -11.967 -10.496 1.00 42.03 402 GLU A O 1
ATOM 3161 N N . SER A 1 403 ? -23.669 -9.866 -10.078 1.00 47.31 403 SER A N 1
ATOM 3162 C CA . SER A 1 403 ? -23.277 -9.610 -11.478 1.00 47.31 403 SER A CA 1
ATOM 3163 C C . SER A 1 403 ? -21.952 -10.268 -11.896 1.00 47.31 403 SER A C 1
ATOM 3165 O O . SER A 1 403 ? -21.761 -10.569 -13.074 1.00 47.31 403 SER A O 1
ATOM 3167 N N . LEU A 1 404 ? -21.045 -10.510 -10.943 1.00 45.97 404 LEU A N 1
ATOM 3168 C CA . LEU A 1 404 ? -19.758 -11.181 -11.172 1.00 45.97 404 LEU A CA 1
ATOM 3169 C C . LEU A 1 404 ? -19.864 -12.699 -10.951 1.00 45.97 404 LEU A C 1
ATOM 3171 O O . LEU A 1 404 ? -19.205 -13.456 -11.663 1.00 45.97 404 LEU A O 1
ATOM 3175 N N . PHE A 1 405 ? -20.750 -13.142 -10.053 1.00 44.47 405 PHE A N 1
ATOM 3176 C CA . PHE A 1 405 ? -21.034 -14.553 -9.787 1.00 44.47 405 PHE A CA 1
ATOM 3177 C C . PHE A 1 405 ? -21.995 -15.190 -10.796 1.00 44.47 405 PHE A C 1
ATOM 3179 O O . PHE A 1 405 ? -21.849 -16.373 -11.090 1.00 44.47 405 PHE A O 1
ATOM 3186 N N . ALA A 1 406 ? -22.888 -14.431 -11.446 1.00 51.69 406 ALA A N 1
ATOM 3187 C CA . ALA A 1 406 ? -23.733 -14.986 -12.512 1.00 51.69 406 ALA A CA 1
ATOM 3188 C C . ALA A 1 406 ? -22.909 -15.607 -13.663 1.00 51.69 406 ALA A C 1
ATOM 3190 O O . ALA A 1 406 ? -23.340 -16.571 -14.299 1.00 51.69 406 ALA A O 1
ATOM 3191 N N . GLY A 1 407 ? -21.700 -15.088 -13.919 1.00 53.25 407 GLY A N 1
ATOM 3192 C CA . GLY A 1 407 ? -20.774 -15.663 -14.897 1.00 53.25 407 GLY A CA 1
ATOM 3193 C C . GLY A 1 407 ? -20.085 -16.943 -14.413 1.00 53.25 407 GLY A C 1
ATOM 3194 O O . GLY A 1 407 ? -19.918 -17.880 -15.198 1.00 53.25 407 GLY A O 1
ATOM 3195 N N . THR A 1 408 ? -19.706 -17.013 -13.134 1.00 58.22 408 THR A N 1
ATOM 3196 C CA . THR A 1 408 ? -19.056 -18.203 -12.564 1.00 58.22 408 THR A CA 1
ATOM 3197 C C . THR A 1 408 ? -20.051 -19.335 -12.353 1.00 58.22 408 THR A C 1
ATOM 3199 O O . THR A 1 408 ? -19.731 -20.472 -12.684 1.00 58.22 408 THR A O 1
ATOM 3202 N N . ASP A 1 409 ? -21.276 -19.042 -11.921 1.00 69.56 409 ASP A N 1
ATOM 3203 C CA . ASP A 1 409 ? -22.322 -20.050 -11.725 1.00 69.56 409 ASP A CA 1
ATOM 3204 C C . ASP A 1 409 ? -22.748 -20.682 -13.052 1.00 69.56 409 ASP A C 1
ATOM 3206 O O . ASP A 1 409 ? -22.917 -21.899 -13.135 1.00 69.56 409 ASP A O 1
ATOM 3210 N N . LEU A 1 410 ? -22.821 -19.891 -14.130 1.00 78.56 410 LEU A N 1
ATOM 3211 C CA . LEU A 1 410 ? -23.052 -20.423 -15.473 1.00 78.56 410 LEU A CA 1
ATOM 3212 C C . LEU A 1 410 ? -21.885 -21.308 -15.935 1.00 78.56 410 LEU A C 1
ATOM 3214 O O . LEU A 1 410 ? -22.112 -22.370 -16.514 1.00 78.56 410 LEU A O 1
ATOM 3218 N N . PHE A 1 411 ? -20.638 -20.911 -15.662 1.00 74.94 411 PHE A N 1
ATOM 3219 C CA . PHE A 1 411 ? -19.467 -21.722 -15.996 1.00 74.94 411 PHE A CA 1
ATOM 3220 C C . PHE A 1 411 ? -19.456 -23.052 -15.229 1.00 74.94 411 PHE A C 1
ATOM 3222 O O . PHE A 1 411 ? -19.260 -24.104 -15.840 1.00 74.94 411 PHE A O 1
ATOM 3229 N N . PHE A 1 412 ? -19.733 -23.036 -13.921 1.00 77.06 412 PHE A N 1
ATOM 3230 C CA . PHE A 1 412 ? -19.833 -24.248 -13.109 1.00 77.06 412 PHE A CA 1
ATOM 3231 C C . PHE A 1 412 ? -21.014 -25.125 -13.528 1.00 77.06 412 PHE A C 1
ATOM 3233 O O . PHE A 1 412 ? -20.847 -26.338 -13.621 1.00 77.06 412 PHE A O 1
ATOM 3240 N N . ALA A 1 413 ? -22.167 -24.546 -13.872 1.00 85.94 413 ALA A N 1
ATOM 3241 C CA . ALA A 1 413 ? -23.305 -25.292 -14.403 1.00 85.94 413 ALA A CA 1
ATOM 3242 C C . ALA A 1 413 ? -22.981 -25.963 -15.749 1.00 85.94 413 ALA A C 1
ATOM 3244 O O . ALA A 1 413 ? -23.341 -27.122 -15.959 1.00 85.94 413 ALA A O 1
ATOM 3245 N N . ILE A 1 414 ? -22.250 -25.282 -16.642 1.00 88.94 414 ILE A N 1
ATOM 3246 C CA . ILE A 1 414 ? -21.776 -25.858 -17.911 1.00 88.94 414 ILE A CA 1
ATOM 3247 C C . ILE A 1 414 ? -20.770 -26.982 -17.651 1.00 88.94 414 ILE A C 1
ATOM 3249 O O . ILE A 1 414 ? -20.885 -28.051 -18.251 1.00 88.94 414 ILE A O 1
ATOM 3253 N N . LEU A 1 415 ? -19.804 -26.775 -16.750 1.00 86.81 415 LEU A N 1
ATOM 3254 C CA . LEU A 1 415 ? -18.800 -27.782 -16.406 1.00 86.81 415 LEU A CA 1
ATOM 3255 C C . LEU A 1 415 ? -19.461 -29.024 -15.788 1.00 86.81 415 LEU A C 1
ATOM 3257 O O . LEU A 1 415 ? -19.178 -30.149 -16.194 1.00 86.81 415 LEU A O 1
ATOM 3261 N N . PHE A 1 416 ? -20.393 -28.820 -14.857 1.00 89.19 416 PHE A N 1
ATOM 3262 C CA . PHE A 1 416 ? -21.154 -29.884 -14.211 1.00 89.19 416 PHE A CA 1
ATOM 3263 C C . PHE A 1 416 ? -22.048 -30.622 -15.214 1.00 89.19 416 PHE A C 1
ATOM 3265 O O . PHE A 1 416 ? -22.067 -31.852 -15.244 1.00 89.19 416 PHE A O 1
ATOM 3272 N N . GLY A 1 417 ? -22.709 -29.888 -16.114 1.00 93.81 417 GLY A N 1
ATOM 3273 C CA . GLY A 1 417 ? -23.468 -30.453 -17.228 1.00 93.81 417 GLY A CA 1
ATOM 3274 C C . GLY A 1 417 ? -22.602 -31.291 -18.174 1.00 93.81 417 GLY A C 1
ATOM 3275 O O . GLY A 1 417 ? -23.010 -32.382 -18.570 1.00 93.81 417 GLY A O 1
ATOM 3276 N N . ALA A 1 418 ? -21.382 -30.841 -18.485 1.00 91.62 418 ALA A N 1
ATOM 3277 C CA . ALA A 1 418 ? -20.432 -31.586 -19.310 1.00 91.62 418 ALA A CA 1
ATOM 3278 C C . ALA A 1 418 ? -19.959 -32.877 -18.622 1.00 91.62 418 ALA A C 1
ATOM 3280 O O . ALA A 1 418 ? -19.902 -33.926 -19.263 1.00 91.62 418 ALA A O 1
ATOM 3281 N N . VAL A 1 419 ? -19.684 -32.835 -17.314 1.00 92.06 419 VAL A N 1
ATOM 3282 C CA . VAL A 1 419 ? -19.327 -34.028 -16.528 1.00 92.06 419 VAL A CA 1
ATOM 3283 C C . VAL A 1 419 ? -20.488 -35.026 -16.495 1.00 92.06 419 VAL A C 1
ATOM 3285 O O . VAL A 1 419 ? -20.276 -36.211 -16.761 1.00 92.06 419 VAL A O 1
ATOM 3288 N N . ILE A 1 420 ? -21.721 -34.564 -16.257 1.00 94.19 420 ILE A N 1
ATOM 3289 C CA . ILE A 1 420 ? -22.920 -35.414 -16.314 1.00 94.19 420 ILE A CA 1
ATOM 3290 C C . ILE A 1 420 ? -23.075 -36.039 -17.703 1.00 94.19 420 ILE A C 1
ATOM 3292 O O . ILE A 1 420 ? -23.317 -37.241 -17.806 1.00 94.19 420 ILE A O 1
ATOM 3296 N N . LEU A 1 421 ? -22.892 -35.265 -18.775 1.00 95.25 421 LEU A N 1
ATOM 3297 C CA . LEU A 1 421 ? -22.986 -35.771 -20.143 1.00 95.25 421 LEU A CA 1
ATOM 3298 C C . LEU A 1 421 ? -21.951 -36.872 -20.414 1.00 95.25 421 LEU A C 1
ATOM 3300 O O . LEU A 1 421 ? -22.301 -37.905 -20.981 1.00 95.25 421 LEU A O 1
ATOM 3304 N N . VAL A 1 422 ? -20.702 -36.698 -19.972 1.00 94.06 422 VAL A N 1
ATOM 3305 C CA . VAL A 1 422 ? -19.654 -37.726 -20.100 1.00 94.06 422 VAL A CA 1
ATOM 3306 C C . VAL A 1 422 ? -20.033 -38.995 -19.333 1.00 94.06 422 VAL A C 1
ATOM 3308 O O . VAL A 1 422 ? -19.900 -40.093 -19.873 1.00 94.06 422 VAL A O 1
ATOM 3311 N N . ILE A 1 423 ? -20.566 -38.870 -18.114 1.00 94.00 423 ILE A N 1
ATOM 3312 C CA . ILE A 1 423 ? -21.038 -40.018 -17.322 1.00 94.00 423 ILE A CA 1
ATOM 3313 C C . ILE A 1 423 ? -22.185 -40.744 -18.042 1.00 94.00 423 ILE A C 1
ATOM 3315 O O . ILE A 1 423 ? -22.174 -41.973 -18.138 1.00 94.00 423 ILE A O 1
ATOM 3319 N N . LEU A 1 424 ? -23.147 -40.004 -18.600 1.00 95.44 424 LEU A N 1
ATOM 3320 C CA . LEU A 1 424 ? -24.263 -40.574 -19.357 1.00 95.44 424 LEU A CA 1
ATOM 3321 C C . LEU A 1 424 ? -23.797 -41.274 -20.640 1.00 95.44 424 LEU A C 1
ATOM 3323 O O . LEU A 1 424 ? -24.293 -42.355 -20.954 1.00 95.44 424 LEU A O 1
ATOM 3327 N N . LEU A 1 425 ? -22.816 -40.714 -21.355 1.00 95.62 425 LEU A N 1
ATOM 3328 C CA . LEU A 1 425 ? -22.220 -41.346 -22.536 1.00 95.62 425 LEU A CA 1
ATOM 3329 C C . LEU A 1 425 ? -21.480 -42.640 -22.177 1.00 95.62 425 LEU A C 1
ATOM 3331 O O . LEU A 1 425 ? -21.624 -43.639 -22.881 1.00 95.62 425 LEU A O 1
ATOM 3335 N N . MET A 1 426 ? -20.747 -42.655 -21.061 1.00 93.94 426 MET A N 1
ATOM 3336 C CA . MET A 1 426 ? -20.075 -43.858 -20.558 1.00 93.94 426 MET A CA 1
ATOM 3337 C C . MET A 1 426 ? -21.086 -44.943 -20.157 1.00 93.94 426 MET A C 1
ATOM 3339 O O . MET A 1 426 ? -20.895 -46.112 -20.492 1.00 93.94 426 MET A O 1
ATOM 3343 N N . LEU A 1 427 ? -22.197 -44.567 -19.512 1.00 95.62 427 LEU A N 1
ATOM 3344 C CA . LEU A 1 427 ? -23.297 -45.484 -19.189 1.00 95.62 427 LEU A CA 1
ATOM 3345 C C . LEU A 1 427 ? -23.979 -46.034 -20.447 1.00 95.62 427 LEU A C 1
ATOM 3347 O O . LEU A 1 427 ? -24.206 -47.239 -20.543 1.00 95.62 427 LEU A O 1
ATOM 3351 N N . ALA A 1 428 ? -24.268 -45.182 -21.431 1.00 96.12 428 ALA A N 1
ATOM 3352 C CA . ALA A 1 428 ? -24.852 -45.608 -22.699 1.00 96.12 428 ALA A CA 1
ATOM 3353 C C . ALA A 1 428 ? -23.923 -46.576 -23.446 1.00 96.12 428 ALA A C 1
ATOM 3355 O O . ALA A 1 428 ? -24.368 -47.622 -23.917 1.00 96.12 428 ALA A O 1
ATOM 3356 N N . PHE A 1 429 ? -22.623 -46.276 -23.495 1.00 96.00 429 PHE A N 1
ATOM 3357 C CA . PHE A 1 429 ? -21.618 -47.149 -24.097 1.00 96.00 429 PHE A CA 1
ATOM 3358 C C . PHE A 1 429 ? -21.529 -48.502 -23.376 1.00 96.00 429 PHE A C 1
ATOM 3360 O O . PHE A 1 429 ? -21.516 -49.550 -24.022 1.00 96.00 429 PHE A O 1
ATOM 3367 N N . TYR A 1 430 ? -21.561 -48.497 -22.042 1.00 95.62 430 TYR A N 1
ATOM 3368 C CA . TYR A 1 430 ? -21.599 -49.714 -21.234 1.00 95.62 430 TYR A CA 1
ATOM 3369 C C . TYR A 1 430 ? -22.850 -50.563 -21.516 1.00 95.62 430 TYR A C 1
ATOM 3371 O O . TYR A 1 430 ? -22.751 -51.780 -21.685 1.00 95.62 430 TYR A O 1
ATOM 3379 N N . ILE A 1 431 ? -24.029 -49.944 -21.629 1.00 95.88 431 ILE A N 1
ATOM 3380 C CA . ILE A 1 431 ? -25.275 -50.642 -21.986 1.00 95.88 431 ILE A CA 1
ATOM 3381 C C . ILE A 1 431 ? -25.173 -51.240 -23.397 1.00 95.88 431 ILE A C 1
ATOM 3383 O O . ILE A 1 431 ? -25.528 -52.402 -23.595 1.00 95.88 431 ILE A O 1
ATOM 3387 N N . LEU A 1 432 ? -24.641 -50.492 -24.368 1.00 95.88 432 LEU A N 1
ATOM 3388 C CA . LEU A 1 432 ? -24.457 -50.973 -25.741 1.00 95.88 432 LEU A CA 1
ATOM 3389 C C . LEU A 1 432 ? -23.506 -52.173 -25.817 1.00 95.88 432 LEU A C 1
ATOM 3391 O O . LEU A 1 432 ? -23.807 -53.128 -26.534 1.00 95.88 432 LEU A O 1
ATOM 3395 N N . ILE A 1 433 ? -22.407 -52.166 -25.054 1.00 94.88 433 ILE A N 1
ATOM 3396 C CA . ILE A 1 433 ? -21.503 -53.321 -24.947 1.00 94.88 433 ILE A CA 1
ATOM 3397 C C . ILE A 1 433 ? -22.253 -54.538 -24.404 1.00 94.88 433 ILE A C 1
ATOM 3399 O O . ILE A 1 433 ? -22.182 -55.608 -25.005 1.00 94.88 433 ILE A O 1
ATOM 3403 N N . ASN A 1 434 ? -23.012 -54.386 -23.317 1.00 91.94 434 ASN A N 1
ATOM 3404 C CA . ASN A 1 434 ? -23.763 -55.502 -22.736 1.00 91.94 434 ASN A CA 1
ATOM 3405 C C . ASN A 1 434 ? -24.823 -56.057 -23.702 1.00 91.94 434 ASN A C 1
ATOM 3407 O O . ASN A 1 434 ? -24.967 -57.273 -23.823 1.00 91.94 434 ASN A O 1
ATOM 3411 N N . ILE A 1 435 ? -25.517 -55.193 -24.452 1.00 93.00 435 ILE A N 1
ATOM 3412 C CA . ILE A 1 435 ? -26.459 -55.621 -25.496 1.00 93.00 435 ILE A CA 1
ATOM 3413 C C . ILE A 1 435 ? -25.727 -56.377 -26.612 1.00 93.00 435 ILE A C 1
ATOM 3415 O O . ILE A 1 435 ? -26.208 -57.417 -27.063 1.00 93.00 435 ILE A O 1
ATOM 3419 N N . ALA A 1 436 ? -24.568 -55.888 -27.061 1.00 90.81 436 ALA A N 1
ATOM 3420 C CA . ALA A 1 436 ? -23.778 -56.544 -28.101 1.00 90.81 436 ALA A CA 1
ATOM 3421 C C . ALA A 1 436 ? -23.292 -57.936 -27.660 1.00 90.81 436 ALA A C 1
ATOM 3423 O O . ALA A 1 436 ? -23.406 -58.896 -28.428 1.00 90.81 436 ALA A O 1
ATOM 3424 N N . VAL A 1 437 ? -22.826 -58.062 -26.413 1.00 91.88 437 VAL A N 1
ATOM 3425 C CA . VAL A 1 437 ? -22.405 -59.339 -25.817 1.00 91.88 437 VAL A CA 1
ATOM 3426 C C . VAL A 1 437 ? -23.583 -60.313 -25.738 1.00 91.88 437 VAL A C 1
ATOM 3428 O O . VAL A 1 437 ? -23.485 -61.411 -26.289 1.00 91.88 437 VAL A O 1
ATOM 3431 N N . ALA A 1 438 ? -24.728 -59.890 -25.189 1.00 88.25 438 ALA A N 1
ATOM 3432 C CA . ALA A 1 438 ? -25.931 -60.724 -25.093 1.00 88.25 438 ALA A CA 1
ATOM 3433 C C . ALA A 1 438 ? -26.439 -61.191 -26.473 1.00 88.25 438 ALA A C 1
ATOM 3435 O O . ALA A 1 438 ? -26.874 -62.332 -26.655 1.00 88.25 438 ALA A O 1
ATOM 3436 N N . ARG A 1 439 ? -26.341 -60.328 -27.493 1.00 86.44 439 ARG A N 1
ATOM 3437 C CA . ARG A 1 439 ? -26.724 -60.678 -28.867 1.00 86.44 439 ARG A CA 1
ATOM 3438 C C . ARG A 1 439 ? -25.764 -61.703 -29.475 1.00 86.44 439 ARG A C 1
ATOM 3440 O O . ARG A 1 439 ? -26.224 -62.605 -30.179 1.00 86.44 439 ARG A O 1
ATOM 3447 N N . SER A 1 440 ? -24.467 -61.615 -29.174 1.00 80.81 440 SER A N 1
ATOM 3448 C CA . SER A 1 440 ? -23.473 -62.592 -29.634 1.00 80.81 440 SER A CA 1
ATOM 3449 C C . SER A 1 440 ? -23.753 -63.998 -29.086 1.00 80.81 440 SER A C 1
ATOM 3451 O O . SER A 1 440 ? -23.757 -64.959 -29.859 1.00 80.81 440 SER A O 1
ATOM 3453 N N . GLU A 1 441 ? -24.138 -64.114 -27.812 1.00 78.62 441 GLU A N 1
ATOM 3454 C CA . GLU A 1 441 ? -24.462 -65.397 -27.174 1.00 78.62 441 GLU A CA 1
ATOM 3455 C C . GLU A 1 441 ? -25.716 -66.043 -27.784 1.00 78.62 441 GLU A C 1
ATOM 3457 O O . GLU A 1 441 ? -25.733 -67.245 -28.066 1.00 78.62 441 GLU A O 1
ATOM 3462 N N . SER A 1 442 ? -26.733 -65.238 -28.118 1.00 68.56 442 SER A N 1
ATOM 3463 C CA . SER A 1 442 ? -27.935 -65.736 -28.807 1.00 68.56 442 SER A CA 1
ATOM 3464 C C . SER A 1 442 ? -27.643 -66.277 -30.218 1.00 68.56 442 SER A C 1
ATOM 3466 O O . SER A 1 442 ? -28.286 -67.227 -30.674 1.00 68.56 442 SER A O 1
ATOM 3468 N N . SER A 1 443 ? -26.635 -65.724 -30.904 1.00 59.50 443 SER A N 1
ATOM 3469 C CA . SER A 1 443 ? -26.214 -66.186 -32.233 1.00 59.50 443 SER A CA 1
ATOM 3470 C C . SER A 1 443 ? -25.355 -67.455 -32.176 1.00 59.50 443 SER A C 1
ATOM 3472 O O . SER A 1 443 ? -25.407 -68.279 -33.093 1.00 59.50 443 SER A O 1
ATOM 3474 N N . PHE A 1 444 ? -24.620 -67.654 -31.077 1.00 56.69 444 PHE A N 1
ATOM 3475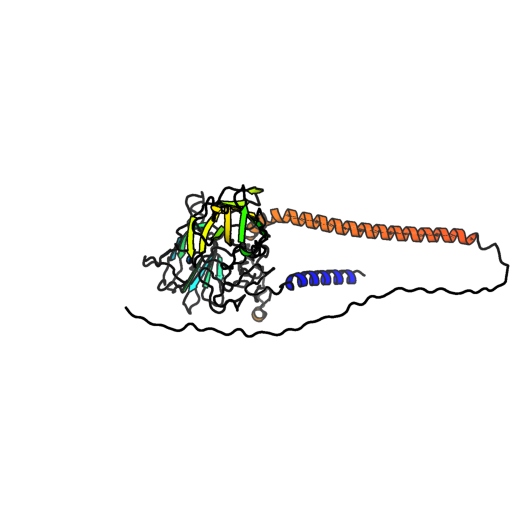 C CA . PHE A 1 444 ? -23.783 -68.831 -30.869 1.00 56.69 444 PHE A CA 1
ATOM 3476 C C . PHE A 1 444 ? -24.618 -70.073 -30.514 1.00 56.69 444 PHE A C 1
ATOM 3478 O O . PHE A 1 444 ? -24.349 -71.164 -31.020 1.00 56.69 444 PHE A O 1
ATOM 3485 N N . SER A 1 445 ? -25.717 -69.899 -29.770 1.00 53.78 445 SER A N 1
ATOM 3486 C CA . SER A 1 445 ? -26.663 -70.986 -29.465 1.00 53.78 445 SER A CA 1
ATOM 3487 C C . SER A 1 445 ? -27.366 -71.546 -30.717 1.00 53.78 445 SER A C 1
ATOM 3489 O O . SER A 1 445 ? -27.629 -72.743 -30.811 1.00 53.78 445 SER A O 1
ATOM 3491 N N . ARG A 1 446 ? -27.580 -70.726 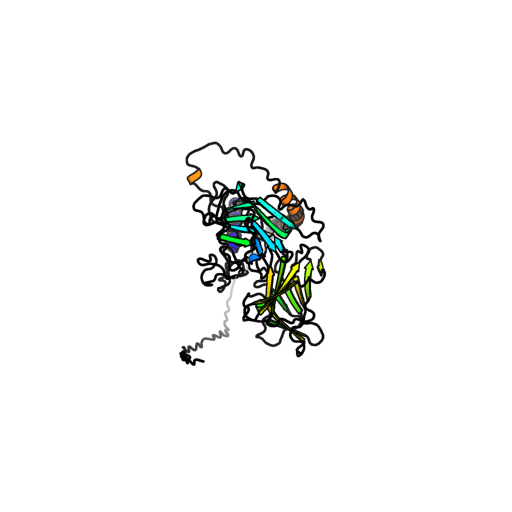-31.759 1.00 51.16 446 ARG A N 1
ATOM 3492 C CA . ARG A 1 446 ? -28.217 -71.187 -33.009 1.00 51.16 446 ARG A CA 1
ATOM 3493 C C . ARG A 1 446 ? -27.255 -71.911 -33.970 1.00 51.16 446 ARG A C 1
ATOM 3495 O O . ARG A 1 446 ? -27.718 -72.613 -34.864 1.00 51.16 446 ARG A O 1
ATOM 3502 N N . LYS A 1 447 ? -25.930 -71.793 -33.791 1.00 49.25 447 LYS A N 1
ATOM 3503 C CA . LYS A 1 447 ? -24.926 -72.536 -34.586 1.00 49.25 447 LYS A CA 1
ATOM 3504 C C . LYS A 1 447 ? -24.432 -73.827 -33.924 1.00 49.25 447 LYS A C 1
ATOM 3506 O O . LYS A 1 447 ? -23.958 -74.711 -34.640 1.00 49.25 447 LYS A O 1
ATOM 3511 N N . SER A 1 448 ? -24.587 -73.998 -32.608 1.00 48.59 448 SER A N 1
ATOM 3512 C CA . SER A 1 448 ? -24.184 -75.253 -31.950 1.00 48.59 448 SER A CA 1
ATOM 3513 C C . SER A 1 448 ? -25.160 -76.421 -32.174 1.00 48.59 448 SER A C 1
ATOM 3515 O O . SER A 1 448 ? -24.760 -77.568 -32.005 1.00 48.59 448 SER A O 1
ATOM 3517 N N . GLN A 1 449 ? -26.384 -76.179 -32.670 1.00 44.50 449 GLN A N 1
ATOM 3518 C CA . GLN A 1 449 ? -27.306 -77.253 -33.086 1.00 44.50 449 GLN A CA 1
ATOM 3519 C C . GLN A 1 449 ? -27.028 -77.848 -34.481 1.00 44.50 449 GLN A C 1
ATOM 3521 O O . GLN A 1 449 ? -27.626 -78.861 -34.825 1.00 44.50 449 GLN A O 1
ATOM 3526 N N . ILE A 1 450 ? -26.121 -77.272 -35.282 1.00 47.47 450 ILE A N 1
ATOM 3527 C CA . ILE A 1 450 ? -25.788 -77.793 -36.629 1.00 47.47 450 ILE A CA 1
ATOM 3528 C C . ILE A 1 450 ? -24.423 -78.509 -36.648 1.00 47.47 450 ILE A C 1
ATOM 3530 O O . ILE A 1 450 ? -24.084 -79.191 -37.609 1.00 47.47 450 ILE A O 1
ATOM 3534 N N . THR A 1 451 ? -23.653 -78.443 -35.558 1.00 44.78 451 THR A N 1
ATOM 3535 C CA . THR A 1 451 ? -22.264 -78.940 -35.523 1.00 44.78 451 THR A CA 1
ATOM 3536 C C . THR A 1 451 ? -22.051 -80.019 -34.455 1.00 44.78 451 THR A C 1
ATOM 3538 O O . THR A 1 451 ? -21.014 -80.067 -33.805 1.00 44.78 451 THR A O 1
ATOM 3541 N N . THR A 1 452 ? -23.041 -80.892 -34.249 1.00 41.41 452 THR A N 1
ATOM 3542 C CA . THR A 1 452 ? -22.908 -82.135 -33.452 1.00 41.41 452 THR A CA 1
ATOM 3543 C C . THR A 1 452 ? -23.075 -83.407 -34.285 1.00 41.41 452 THR A C 1
ATOM 3545 O O . THR A 1 452 ? -23.065 -84.511 -33.748 1.00 41.41 452 THR A O 1
ATOM 3548 N N . SER A 1 453 ? -23.127 -83.282 -35.610 1.00 40.28 453 SER A N 1
ATOM 3549 C CA . SER A 1 453 ? -23.005 -84.404 -36.535 1.00 40.28 453 SER A CA 1
ATOM 3550 C C . SER A 1 453 ? -21.923 -84.086 -37.552 1.00 40.28 453 SER A C 1
ATOM 3552 O O . SER A 1 453 ? -22.246 -83.661 -38.644 1.00 40.28 453 SER A O 1
ATOM 3554 N N . PHE A 1 454 ? -20.648 -84.196 -37.198 1.00 38.16 454 PHE A N 1
ATOM 3555 C CA . PHE A 1 454 ? -19.626 -84.689 -38.122 1.00 38.16 454 PHE A CA 1
ATOM 3556 C C . PHE A 1 454 ? -18.290 -84.808 -37.393 1.00 38.16 454 PHE A C 1
ATOM 3558 O O . PHE A 1 454 ? -17.801 -83.876 -36.757 1.00 38.16 454 PHE A O 1
ATOM 3565 N N . THR A 1 455 ? -17.670 -85.964 -37.612 1.00 40.59 455 THR A N 1
ATOM 3566 C CA . THR A 1 455 ? -16.244 -86.248 -37.420 1.00 40.59 455 THR A CA 1
ATOM 3567 C C . THR A 1 455 ? -15.763 -86.482 -35.989 1.00 40.59 455 THR A C 1
ATOM 3569 O O . THR A 1 455 ? -14.949 -85.766 -35.416 1.00 40.59 455 THR A O 1
ATOM 3572 N N . SER A 1 456 ? -16.190 -87.637 -35.480 1.00 35.84 456 SER A N 1
ATOM 3573 C CA . SER A 1 456 ? -15.259 -88.603 -34.905 1.00 35.84 456 SER A CA 1
ATOM 3574 C C . SER A 1 456 ? -14.170 -89.002 -35.918 1.00 35.84 456 SER A C 1
ATOM 3576 O O . SER A 1 456 ? -14.407 -89.011 -37.126 1.00 35.84 456 SER A O 1
ATOM 3578 N N . THR A 1 457 ? -13.044 -89.476 -35.380 1.00 36.91 457 THR A N 1
ATOM 3579 C CA . THR A 1 457 ? -11.992 -90.267 -36.048 1.00 36.91 457 THR A CA 1
ATOM 3580 C C . THR A 1 457 ? -10.933 -89.462 -36.819 1.00 36.91 457 THR A C 1
ATOM 3582 O O . THR A 1 457 ? -11.119 -89.104 -37.972 1.00 36.91 457 THR A O 1
ATOM 3585 N N . ILE A 1 458 ? -9.747 -89.275 -36.230 1.00 40.00 458 ILE A N 1
ATOM 3586 C CA . ILE A 1 458 ? -8.545 -90.082 -36.521 1.00 40.00 458 ILE A CA 1
ATOM 3587 C C . ILE A 1 458 ? -7.395 -89.649 -35.593 1.00 40.00 458 ILE A C 1
ATOM 3589 O O . ILE A 1 458 ? -7.222 -88.490 -35.230 1.00 40.00 458 ILE A O 1
ATOM 3593 N N . LYS A 1 459 ? -6.666 -90.676 -35.170 1.00 33.28 459 LYS A N 1
ATOM 3594 C CA . LYS A 1 459 ? -5.583 -90.755 -34.196 1.00 33.28 459 LYS A CA 1
ATOM 3595 C C . LYS A 1 459 ? -4.198 -90.500 -34.821 1.00 33.28 459 LYS A C 1
ATOM 3597 O O . LYS A 1 459 ? -3.972 -90.856 -35.969 1.00 33.28 459 LYS A O 1
ATOM 3602 N N . HIS A 1 460 ? -3.279 -90.143 -33.916 1.00 33.78 460 HIS A N 1
ATOM 3603 C CA . HIS A 1 460 ? -1.847 -90.497 -33.819 1.00 33.78 460 HIS A CA 1
ATOM 3604 C C . HIS A 1 460 ? -0.756 -89.630 -34.480 1.00 33.78 460 HIS A C 1
ATOM 3606 O O . HIS A 1 460 ? -0.667 -89.570 -35.695 1.00 33.78 460 HIS A O 1
ATOM 3612 N N . ASN A 1 461 ? 0.143 -89.166 -33.581 1.00 33.16 461 ASN A N 1
ATOM 3613 C CA . ASN A 1 461 ? 1.624 -89.105 -33.608 1.00 33.16 461 ASN A CA 1
ATOM 3614 C C . ASN A 1 461 ? 2.298 -88.310 -34.762 1.00 33.16 461 ASN A C 1
ATOM 3616 O O . ASN A 1 461 ? 1.819 -88.313 -35.877 1.00 33.16 461 ASN A O 1
ATOM 3620 N N . SER A 1 462 ? 3.433 -87.611 -34.632 1.00 32.78 462 SER A N 1
ATOM 3621 C CA . SER A 1 462 ? 4.563 -87.682 -33.694 1.00 32.78 462 SER A CA 1
ATOM 3622 C C . SER A 1 462 ? 5.437 -86.396 -33.698 1.00 32.78 462 SER A C 1
ATOM 3624 O O . SER A 1 462 ? 5.583 -85.787 -34.747 1.00 32.78 462 SER A O 1
ATOM 3626 N N . VAL A 1 463 ? 6.088 -86.095 -32.559 1.00 36.56 463 VAL A N 1
ATOM 3627 C CA . VAL A 1 463 ? 7.531 -85.758 -32.336 1.00 36.56 463 VAL A CA 1
ATOM 3628 C C . VAL A 1 463 ? 8.288 -84.758 -33.251 1.00 36.56 463 VAL A C 1
ATOM 3630 O O . VAL A 1 463 ? 8.420 -84.970 -34.448 1.00 36.56 463 VAL A O 1
ATOM 3633 N N . GLY A 1 464 ? 8.983 -83.796 -32.608 1.00 32.94 464 GLY A N 1
ATOM 3634 C CA . GLY A 1 464 ? 10.169 -83.054 -33.106 1.00 32.94 464 GLY A CA 1
ATOM 3635 C C . GLY A 1 464 ? 10.162 -81.587 -32.632 1.00 32.94 464 GLY A C 1
ATOM 3636 O O . GLY A 1 464 ? 9.378 -80.803 -33.139 1.00 32.94 464 GLY A O 1
ATOM 3637 N N . SER A 1 465 ? 10.787 -81.177 -31.518 1.00 33.47 465 SER A N 1
ATOM 3638 C CA . SER A 1 465 ? 12.229 -80.987 -31.227 1.00 33.47 465 SER A CA 1
ATOM 3639 C C . SER A 1 465 ? 12.966 -80.012 -32.161 1.00 33.47 465 SER A C 1
ATOM 3641 O O . SER A 1 465 ? 13.278 -80.405 -33.274 1.00 33.47 465 SER A O 1
ATOM 3643 N N . THR A 1 466 ? 13.264 -78.792 -31.667 1.00 37.09 466 THR A N 1
ATOM 3644 C CA . THR A 1 466 ? 14.552 -78.025 -31.693 1.00 37.09 466 THR A CA 1
ATOM 3645 C C . THR A 1 466 ? 14.260 -76.557 -31.318 1.00 37.09 466 THR A C 1
ATOM 3647 O O . THR A 1 466 ? 13.387 -75.949 -31.918 1.00 37.09 466 THR A O 1
ATOM 3650 N N . ARG A 1 467 ? 14.732 -76.007 -30.187 1.00 33.41 467 ARG A N 1
ATOM 3651 C CA . ARG A 1 467 ? 16.070 -75.468 -29.826 1.00 33.41 467 ARG A CA 1
ATOM 3652 C C . ARG A 1 467 ? 16.471 -74.119 -30.476 1.00 33.41 467 ARG A C 1
ATOM 3654 O O . ARG A 1 467 ? 16.737 -74.068 -31.664 1.00 33.41 467 ARG A O 1
ATOM 3661 N N . VAL A 1 468 ? 16.723 -73.153 -29.572 1.00 33.06 468 VAL A N 1
ATOM 3662 C CA . VAL A 1 468 ? 17.876 -72.213 -29.483 1.00 33.06 468 VAL A CA 1
ATOM 3663 C C . VAL A 1 468 ? 17.891 -70.936 -30.337 1.00 33.06 468 VAL A C 1
ATOM 3665 O O . VAL A 1 468 ? 17.988 -71.000 -31.553 1.00 33.06 468 VAL A O 1
ATOM 3668 N N . SER A 1 469 ? 17.963 -69.783 -29.647 1.00 35.62 469 SER A N 1
ATOM 3669 C CA . SER A 1 469 ? 19.056 -68.770 -29.685 1.00 35.62 469 SER A CA 1
ATOM 3670 C C . SER A 1 469 ? 18.505 -67.431 -29.139 1.00 35.62 469 SER A C 1
ATOM 3672 O O . SER A 1 469 ? 17.574 -66.889 -29.716 1.00 35.62 469 SER A O 1
ATOM 3674 N N . SER A 1 470 ? 18.768 -66.972 -27.906 1.00 33.28 470 SER A N 1
ATOM 3675 C CA . SER A 1 470 ? 19.991 -66.407 -27.287 1.00 33.28 470 SER A CA 1
ATOM 3676 C C . SER A 1 470 ? 20.535 -65.124 -27.942 1.00 33.28 470 SER A C 1
ATOM 3678 O O . SER A 1 470 ? 21.112 -65.191 -29.021 1.00 33.28 470 SER A O 1
ATOM 3680 N N . GLY A 1 471 ? 20.477 -63.991 -27.226 1.00 30.73 471 GLY A N 1
ATOM 3681 C CA . GLY A 1 471 ? 21.275 -62.796 -27.542 1.00 30.73 471 GLY A CA 1
ATOM 3682 C C . GLY A 1 471 ? 20.845 -61.512 -26.806 1.00 30.73 471 GLY A C 1
ATOM 3683 O O . GLY A 1 471 ? 19.842 -60.930 -27.203 1.00 30.73 471 GLY A O 1
ATOM 3684 N N . PRO A 1 472 ? 21.576 -61.058 -25.764 1.00 50.41 472 PRO A N 1
ATOM 3685 C CA . PRO A 1 472 ? 21.229 -59.908 -24.919 1.00 50.41 472 PRO A CA 1
ATOM 3686 C C . PRO A 1 472 ? 22.135 -58.676 -25.144 1.00 50.41 472 PRO A C 1
ATOM 3688 O O . PRO A 1 472 ? 23.308 -58.817 -25.467 1.00 50.41 472 PRO A O 1
ATOM 3691 N N . TYR A 1 473 ? 21.628 -57.472 -24.868 1.00 38.19 473 TYR A N 1
ATOM 3692 C CA . TYR A 1 473 ? 22.391 -56.230 -24.627 1.00 38.19 473 TYR A CA 1
ATOM 3693 C C . TYR A 1 473 ? 21.511 -55.309 -23.764 1.00 38.19 473 TYR A C 1
ATOM 3695 O O . TYR A 1 473 ? 20.302 -55.299 -23.945 1.00 38.19 473 TYR A O 1
ATOM 3703 N N . SER A 1 474 ? 21.972 -54.438 -22.872 1.00 37.62 474 SER A N 1
ATOM 3704 C CA . SER A 1 474 ? 23.206 -54.246 -22.107 1.00 37.62 474 SER A CA 1
ATOM 3705 C C . SER A 1 474 ? 22.888 -53.042 -21.212 1.00 37.62 474 SER A C 1
ATOM 3707 O O . SER A 1 474 ? 22.508 -51.978 -21.701 1.00 37.62 474 SER A O 1
ATOM 3709 N N . THR A 1 475 ? 22.968 -53.215 -19.898 1.00 36.69 475 THR A N 1
ATOM 3710 C CA . THR A 1 475 ? 22.776 -52.159 -18.898 1.00 36.69 475 THR A CA 1
ATOM 3711 C C . THR A 1 475 ? 24.036 -51.306 -18.775 1.00 36.69 475 THR A C 1
ATOM 3713 O O . THR A 1 475 ? 25.102 -51.839 -18.466 1.00 36.69 475 THR A O 1
ATOM 3716 N N . LYS A 1 476 ? 23.917 -49.981 -18.919 1.00 39.22 476 LYS A N 1
ATOM 3717 C CA . LYS A 1 476 ? 24.981 -49.027 -18.570 1.00 39.22 476 LYS A CA 1
ATOM 3718 C C . LYS A 1 476 ? 24.623 -48.303 -17.269 1.00 39.22 476 LYS A C 1
ATOM 3720 O O . LYS A 1 476 ? 23.743 -47.449 -17.247 1.00 39.22 476 LYS A O 1
ATOM 3725 N N . ARG A 1 477 ? 25.316 -48.674 -16.187 1.00 33.25 477 ARG A N 1
ATOM 3726 C CA . ARG A 1 477 ? 25.469 -47.874 -14.962 1.00 33.25 477 ARG A CA 1
ATOM 3727 C C . ARG A 1 477 ? 26.470 -46.749 -15.230 1.00 33.25 477 ARG A C 1
ATOM 3729 O O . ARG A 1 477 ? 27.506 -46.995 -15.843 1.00 33.25 477 ARG A O 1
ATOM 3736 N N . VAL A 1 478 ? 26.197 -45.564 -14.697 1.00 37.72 478 VAL A N 1
ATOM 3737 C CA . VAL A 1 478 ? 27.205 -44.536 -14.411 1.00 37.72 478 VAL A CA 1
ATOM 3738 C C . VAL A 1 478 ? 27.040 -44.167 -12.943 1.00 37.72 478 VAL A C 1
ATOM 3740 O O . VAL A 1 478 ? 25.930 -43.915 -12.481 1.00 37.72 478 VAL A O 1
ATOM 3743 N N . SER A 1 479 ? 28.147 -44.200 -12.214 1.00 35.62 479 SER A N 1
ATOM 3744 C CA . SER A 1 479 ? 28.241 -43.940 -10.784 1.00 35.62 479 SER A CA 1
ATOM 3745 C C . SER A 1 479 ? 29.460 -43.062 -10.505 1.00 35.62 479 SER A C 1
ATOM 3747 O O . SER A 1 479 ? 30.527 -43.333 -11.046 1.00 35.62 479 SER A O 1
ATOM 3749 N N . LEU A 1 480 ? 29.241 -42.093 -9.607 1.00 35.94 480 LEU A N 1
ATOM 3750 C CA . LEU A 1 480 ? 30.168 -41.320 -8.768 1.00 35.94 480 LEU A CA 1
ATOM 3751 C C . LEU A 1 480 ? 31.215 -40.390 -9.410 1.00 35.94 480 LEU A C 1
ATOM 3753 O O . LEU A 1 480 ? 32.137 -40.834 -10.081 1.00 35.94 480 LEU A O 1
ATOM 3757 N N . ALA A 1 481 ? 31.186 -39.125 -8.970 1.00 34.22 481 ALA A N 1
ATOM 3758 C CA . ALA A 1 481 ? 32.286 -38.552 -8.185 1.00 34.22 481 ALA A CA 1
ATOM 3759 C C . ALA A 1 481 ? 31.789 -37.352 -7.354 1.00 34.22 481 ALA A C 1
ATOM 3761 O O . ALA A 1 481 ? 31.309 -36.359 -7.894 1.00 34.22 481 ALA A O 1
ATOM 3762 N N . SER A 1 482 ? 31.902 -37.481 -6.032 1.00 32.09 482 SER A N 1
ATOM 3763 C CA . SER A 1 482 ? 31.844 -36.397 -5.055 1.00 32.09 482 SER A CA 1
ATOM 3764 C C . SER A 1 482 ? 33.236 -35.791 -4.899 1.00 32.09 482 SER A C 1
ATOM 3766 O O . SER A 1 482 ? 34.196 -36.549 -4.744 1.00 32.09 482 SER A O 1
ATOM 3768 N N . THR A 1 483 ? 33.341 -34.468 -4.804 1.00 37.06 483 THR A N 1
ATOM 3769 C CA . THR A 1 483 ? 34.539 -33.831 -4.248 1.00 37.06 483 THR A CA 1
ATOM 3770 C C . THR A 1 483 ? 34.123 -32.790 -3.225 1.00 37.06 483 THR A C 1
ATOM 3772 O O . THR A 1 483 ? 33.497 -31.782 -3.538 1.00 37.06 483 THR A O 1
ATOM 3775 N N . VAL A 1 484 ? 34.456 -33.117 -1.983 1.00 35.16 484 VAL A N 1
ATOM 3776 C CA . VAL A 1 484 ? 34.451 -32.279 -0.789 1.00 35.16 484 VAL A CA 1
ATOM 3777 C C . VAL A 1 484 ? 35.633 -31.315 -0.886 1.00 35.16 484 VAL A C 1
ATOM 3779 O O . VAL A 1 484 ? 36.734 -31.759 -1.190 1.00 35.16 484 VAL A O 1
ATOM 3782 N N . ASN A 1 485 ? 35.429 -30.032 -0.588 1.00 39.81 485 ASN A N 1
ATOM 3783 C CA . ASN A 1 485 ? 36.485 -29.145 -0.098 1.00 39.81 485 ASN A CA 1
ATOM 3784 C C . ASN A 1 485 ? 35.876 -28.168 0.913 1.00 39.81 485 ASN A C 1
ATOM 3786 O O . ASN A 1 485 ? 34.897 -27.486 0.619 1.00 39.81 485 ASN A O 1
ATOM 3790 N N . GLY A 1 486 ? 36.440 -28.195 2.121 1.00 36.88 486 GLY A N 1
ATOM 3791 C CA . GLY A 1 486 ? 36.082 -27.358 3.262 1.00 36.88 486 GLY A CA 1
ATOM 3792 C C . GLY A 1 486 ? 36.693 -25.948 3.211 1.00 36.88 486 GLY A C 1
ATOM 3793 O O . GLY A 1 486 ? 37.302 -25.572 2.209 1.00 36.88 486 GLY A O 1
ATOM 3794 N N . PRO A 1 487 ? 36.497 -25.164 4.285 1.00 46.22 487 PRO A N 1
ATOM 3795 C CA . PRO A 1 487 ? 36.454 -23.706 4.237 1.00 46.22 487 PRO A CA 1
ATOM 3796 C C . PRO A 1 487 ? 37.820 -23.050 4.473 1.00 46.22 487 PRO A C 1
ATOM 3798 O O . PRO A 1 487 ? 38.638 -23.553 5.240 1.00 46.22 487 PRO A O 1
ATOM 3801 N N . GLN A 1 488 ? 38.032 -21.882 3.858 1.00 38.69 488 GLN A N 1
ATOM 3802 C CA . GLN A 1 488 ? 39.094 -20.954 4.244 1.00 38.69 488 GLN A CA 1
ATOM 3803 C C . GLN A 1 488 ? 38.519 -19.826 5.101 1.00 38.69 488 GLN A C 1
ATOM 3805 O O . GLN A 1 488 ? 37.643 -19.077 4.669 1.00 38.69 488 GLN A O 1
ATOM 3810 N N . GLU A 1 489 ? 39.052 -19.734 6.316 1.00 35.94 489 GLU A N 1
ATOM 3811 C CA . GLU A 1 489 ? 38.958 -18.602 7.230 1.00 35.94 489 GLU A CA 1
ATOM 3812 C C . GLU A 1 489 ? 39.545 -17.339 6.581 1.00 35.94 489 GLU A C 1
ATOM 3814 O O . GLU A 1 489 ? 40.677 -17.338 6.095 1.00 35.94 489 GLU A O 1
ATOM 3819 N N . GLY A 1 490 ? 38.774 -16.251 6.589 1.00 40.06 490 GLY A N 1
ATOM 3820 C CA . GLY A 1 490 ? 39.202 -14.921 6.165 1.00 40.06 490 GLY A CA 1
ATOM 3821 C C . GLY A 1 490 ? 39.081 -13.942 7.326 1.00 40.06 490 GLY A C 1
ATOM 3822 O O . GLY A 1 490 ? 37.981 -13.638 7.772 1.00 40.06 490 GLY A O 1
ATOM 3823 N N . GLN A 1 491 ? 40.236 -13.494 7.810 1.00 38.00 491 GLN A N 1
ATOM 3824 C CA . GLN A 1 491 ? 40.452 -12.613 8.955 1.00 38.00 491 GLN A CA 1
ATOM 3825 C C . GLN A 1 491 ? 39.695 -11.279 8.896 1.00 38.00 491 GLN A C 1
ATOM 3827 O O . GLN A 1 491 ? 39.736 -10.542 7.910 1.00 38.00 491 GLN A O 1
ATOM 3832 N N . THR A 1 492 ? 39.123 -10.938 10.045 1.00 36.28 492 THR A N 1
ATOM 3833 C CA . THR A 1 492 ? 38.651 -9.625 10.479 1.00 36.28 492 THR A CA 1
ATOM 3834 C C . THR A 1 492 ? 39.802 -8.609 10.489 1.00 36.28 492 THR A C 1
ATOM 3836 O O . THR A 1 492 ? 40.841 -8.853 11.102 1.00 36.28 492 THR A O 1
ATOM 3839 N N . ARG A 1 493 ? 39.620 -7.450 9.844 1.00 40.44 493 ARG A N 1
ATOM 3840 C CA . ARG A 1 493 ? 40.463 -6.256 10.031 1.00 40.44 493 ARG A CA 1
ATOM 3841 C C . ARG A 1 493 ? 39.647 -5.152 10.698 1.00 40.44 493 ARG A C 1
ATOM 3843 O O . ARG A 1 493 ? 38.712 -4.624 10.104 1.00 40.44 493 ARG A O 1
ATOM 3850 N N . GLU A 1 494 ? 40.044 -4.823 11.922 1.00 39.16 494 GLU A N 1
ATOM 3851 C CA . GLU A 1 494 ? 39.791 -3.552 12.609 1.00 39.16 494 GLU A CA 1
ATOM 3852 C C . GLU A 1 494 ? 40.342 -2.367 11.795 1.00 39.16 494 GLU A C 1
ATOM 3854 O O . GLU A 1 494 ? 41.430 -2.478 11.219 1.00 39.16 494 GLU A O 1
ATOM 3859 N N . PRO A 1 495 ? 39.667 -1.207 11.808 1.00 54.28 495 PRO A N 1
ATOM 3860 C CA . PRO A 1 495 ? 40.331 0.070 11.630 1.00 54.28 495 PRO A CA 1
ATOM 3861 C C . PRO A 1 495 ? 40.455 0.820 12.962 1.00 54.28 495 PRO A C 1
ATOM 3863 O O . PRO A 1 495 ? 39.476 1.102 13.656 1.00 54.28 495 PRO A O 1
ATOM 3866 N N . ASP A 1 496 ? 41.706 1.159 13.259 1.00 44.38 496 ASP A N 1
ATOM 3867 C CA . ASP A 1 496 ? 42.163 1.991 14.360 1.00 44.38 496 ASP A CA 1
ATOM 3868 C C . ASP A 1 496 ? 41.482 3.364 14.425 1.00 44.38 496 ASP A C 1
ATOM 3870 O O . ASP A 1 496 ? 41.306 4.080 13.435 1.00 44.38 496 ASP A O 1
ATOM 3874 N N . LYS A 1 497 ? 41.225 3.770 15.669 1.00 43.66 497 LYS A N 1
ATOM 3875 C CA . LYS A 1 497 ? 41.032 5.156 16.093 1.00 43.66 497 LYS A CA 1
ATOM 3876 C C . LYS A 1 497 ? 42.280 5.982 15.768 1.00 43.66 497 LYS A C 1
ATOM 3878 O O . LYS A 1 497 ? 43.356 5.694 16.284 1.00 43.66 497 LYS A O 1
ATOM 3883 N N . GLN A 1 498 ? 42.110 7.121 15.099 1.00 47.66 498 GLN A N 1
ATOM 3884 C CA . GLN A 1 498 ? 42.977 8.275 15.342 1.00 47.66 498 GLN A CA 1
ATOM 3885 C C . GLN A 1 498 ? 42.168 9.553 15.537 1.00 47.66 498 GLN A C 1
ATOM 3887 O O . GLN A 1 498 ? 41.454 10.028 14.661 1.00 47.66 498 GLN A O 1
ATOM 3892 N N . SER A 1 499 ? 42.338 10.101 16.739 1.00 44.19 499 SER A N 1
ATOM 3893 C CA . SER A 1 499 ? 41.982 11.457 17.121 1.00 44.19 499 SER A CA 1
ATOM 3894 C C . SER A 1 499 ? 42.853 12.454 16.356 1.00 44.19 499 SER A C 1
ATOM 3896 O O . SER A 1 499 ? 44.067 12.246 16.269 1.00 44.19 499 SER A O 1
ATOM 3898 N N . LYS A 1 500 ? 42.291 13.594 15.956 1.00 46.91 500 LYS A N 1
ATOM 3899 C CA . LYS A 1 500 ? 43.011 14.865 16.050 1.00 46.91 500 LYS A CA 1
ATOM 3900 C C . LYS A 1 500 ? 42.032 16.022 16.183 1.00 46.91 500 LYS A C 1
ATOM 3902 O O . LYS A 1 500 ? 41.160 16.216 15.346 1.00 46.91 500 LYS A O 1
ATOM 3907 N N . ALA A 1 501 ? 42.214 16.741 17.280 1.00 49.59 501 ALA A N 1
ATOM 3908 C CA . ALA A 1 501 ? 41.629 18.032 17.563 1.00 49.59 501 ALA A CA 1
ATOM 3909 C C . ALA A 1 501 ? 42.153 19.095 16.587 1.00 49.59 501 ALA A C 1
ATOM 3911 O O . ALA A 1 501 ? 43.364 19.164 16.359 1.00 49.59 501 ALA A O 1
ATOM 3912 N N . MET A 1 502 ? 41.247 19.931 16.083 1.00 49.38 502 MET A N 1
ATOM 3913 C CA . MET A 1 502 ? 41.312 21.392 16.183 1.00 49.38 502 MET A CA 1
ATOM 3914 C C . MET A 1 502 ? 39.923 21.975 15.944 1.00 49.38 502 MET A C 1
ATOM 3916 O O . MET A 1 502 ? 39.240 21.457 15.033 1.00 49.38 502 MET A O 1
#

Organism: Biomphalaria glabrata (NCBI:txid6526)

InterPro domains:
  IPR052108 Multiple EGF-like domains/Integrin beta-like [PTHR24035] (26-395)

Radius of gyration: 33.91 Å; chains: 1; bounding box: 78×115×70 Å

pLDDT: mean 76.35, std 20.02, range [30.73, 97.69]